Protein 3FXB (pdb70)

Solvent-accessible surface area: 25869 Å² total; per-residue (Å²): 110,75,9,96,0,0,3,23,11,44,70,112,7,0,0,0,20,0,0,77,44,0,67,104,53,0,65,83,95,39,148,37,77,0,86,22,48,26,73,69,65,76,34,46,10,64,64,4,8,114,37,0,70,114,36,91,3,22,0,0,0,8,0,0,0,37,0,1,80,78,3,61,12,0,3,0,2,17,3,6,53,23,11,32,85,80,32,96,34,0,13,105,1,3,78,116,2,125,0,2,46,84,53,0,78,77,41,0,31,109,65,32,0,27,5,11,19,1,0,0,4,1,46,6,2,1,1,0,53,69,70,5,60,57,17,88,54,0,92,144,10,110,0,6,0,13,46,3,49,0,5,30,47,3,0,131,31,2,34,8,71,20,41,65,43,54,41,48,100,0,71,33,14,0,116,97,82,102,3,33,0,0,15,8,4,8,9,21,5,65,48,32,98,1,11,99,22,2,68,57,5,2,24,1,10,7,14,4,25,6,0,0,0,0,0,13,64,120,44,20,80,67,28,58,77,136,31,47,108,22,0,56,84,1,1,96,32,0,5,64,84,0,13,89,83,0,50,123,10,47,91,50,28,45,70,104,3,84,141,58,35,100,126,14,103,39,53,98,4,81,105,150,49,40,62,35,0,90,134,7,11,72,100,3,44,57,89,0,72,135,95,14,33,131,63,0,34,57,6,10,161,47,0,94,53,16,24,85,97,43,109,76,9,96,0,0,3,22,11,45,71,114,8,0,1,0,21,0,0,76,45,0,66,105,53,0,64,83,95,38,148,36,77,0,86,22,48,27,73,68,65,77,34,46,10,65,64,4,8,111,37,0,72,117,37,92,2,21,0,0,0,8,0,0,0,36,2,1,82,79,3,60,12,0,2,0,2,16,3,6,53,22,11,31,84,79,32,96,34,0,13,107,1,3,79,118,2,126,0,1,47,87,54,0,77,76,41,0,31,115,66,31,0,28,5,12,18,1,0,0,3,1,47,6,1,0,1,0,54,68,71,6,60,56,17,87,55,0,92,146,10,111,0,5,0,13,46,2,48,0,4,31,48,3,0,133,31,2,35,8,71,20,41,66,43,53,40,47,98,0,70,33,14,0,115,97,83,103,4,33,0,0,16,10,3,9,9,20,5,64,49,34,97,1,11,97,21,2,68,56,6,1,25,1,11,5,13,4,24,7,0,0,0,0,0,12,64,119,44,21,78,66,28,57,76,135,31,48,108,19,0,54,84,0,1,97,32,0,6,64,85,0,14,90,82,0,50,123,10,46,93,51,27,46,72,104,3,84,139,59,36,100,124,15,102,39,54,99,4,80,103,151,47,40,62,34,0,90,132,7,11,70,101,2,45,56,89,0,72,134,92,16,33,131,62,0,34,58,5,12,161,49,0,95,52,17,23,87,96,42

Secondary structure (DSSP, 8-state):
---EEE-SS-TTSHHHHHHHHHHHHHHHSSS---EEE-TTSS-SHHHHHHHHHHTS-SEEE--HHHHTTTSGGGGGGGSTT-S-S-HHHHHHHHHH-HIIIIISHHHHHTTTEEEEEEEEEEEEEEEESS--SSGGGSTT-EEEE-S-HHHHHHHHHHTSEEEE--GGGHHHHHHTTS--EEEEEHHHHHHTTGGGS-SEEEE----EEEEEEEEEHHHHHHS-HHHHHHHHHHHHHHHHHHHHHHHHHHTTHHHHHHHH-TT-EEEE--HHHHHHHHHHHHHHHHHHHHHHHHHHHHHHHHHHHHHHT-/---EEE-SS-SSSHHHHHHHHHHHHHHHSSS---EEE-TTSS-SHHHHHHHHHHTS-SEEE--HHHHTTTSGGGGGGGSTT-S-S-HHHHHHHHHH-HIIIIISHHHHHTTTEEEEEEEEEEEEEEEESS--SSGGGSTT-EEEE-S-HHHHHHHHHHTSEEEE--GGGHHHHHHTTS--EEEEEHHHHHHTTGGGS--EEEE----EEEEEEEEEHHHHHHS-HHHHHHHHHHHHHHHHHHHHHHHHHHTTHHHHHHHH-TT-EEEE--HHHHHHHHHHHHHHHHHHHHHHHHHHHHHHHHHHHHHHT-

Foldseek 3Di:
DEAEEEEAADCVALVNLLVVLLQVLLVVPDVDGYDYHYDPPQHFLVRVVVCQLVPVHFKYKFFLLACCVVQVLSLLQQLWPLQDQPLVLNLLLQVPFCLNPPLCQVSVVVSQKGWQGKAFQHAKKKFFAWDPQALCSQAAFEAEGAPHDLNCVLNVLSRHRYDHDTPVCVLVCLQVVVGGMYMDALLVCVVVVSCVRTAEIERLRTHIGMMTMITRNVVLVPDDPVVNVSSNVSSVSSSVSSSVVSVVRSVPRVVVSCVVPVNHHYDYHDPVSSVSSVVSSVVSVVVSCVRNDPSSVVSSVSSSVSSVVD/DEAEEEEAADCPALVVLLVVLLQVLLVVPDPDGYDYHYDPPQHFLVRVVVCQLVPVHFKYKFFLLACCVVQVLSLLQQLWPLQDQPLVLNLLLQVPFCLNPPLCQVSVVVSQKGWQGKAWQHAKKKFFAWDCQALCSQAAFEAEGAPHDLNCVLNVLSRHRYDHDTPVCVLVCLQVVVGGMYMDALLVCVVVVSCVRTAEIERLRTHIGMMTMITRNVSLVPDDPVVNVSSNVSSVSSSVSSSVVSVVRNVPRVVVSCVVPVNHHYDYHDPVSSVSSVVSSVVSVVVSCVRNDPSSVVSSVSSSVSSVVD

Structure (mmCIF, N/CA/C/O backbone):
data_3FXB
#
_entry.id   3FXB
#
_cell.length_a   63.000
_cell.length_b   61.300
_cell.length_c   86.300
_cell.angle_alpha   90.00
_cell.angle_beta   102.60
_cell.angle_gamma   90.00
#
_symmetry.space_group_name_H-M   'P 1 21 1'
#
loop_
_entity.id
_entity.type
_entity.pdbx_description
1 polymer 'TRAP dicarboxylate transporter, DctP subunit'
2 non-polymer '(4S)-2-METHYL-1,4,5,6-TETRAHYDROPYRIMIDINE-4-CARBOXYLIC ACID'
#
loop_
_atom_site.group_PDB
_atom_site.id
_atom_site.type_symbol
_atom_site.label_atom_id
_atom_site.label_alt_id
_atom_site.label_comp_id
_atom_site.label_asym_id
_atom_site.label_entity_id
_atom_site.label_seq_id
_atom_site.pdbx_PDB_ins_code
_atom_site.Cartn_x
_atom_site.Cartn_y
_atom_site.Cartn_z
_atom_site.occupancy
_atom_site.B_iso_or_equiv
_atom_site.auth_seq_id
_atom_site.auth_comp_id
_atom_site.auth_asym_id
_atom_site.auth_atom_id
_atom_site.pdbx_PDB_model_num
ATOM 1 N N . ASP A 1 15 ? -21.581 3.231 12.953 1.00 51.40 1 ASP A N 1
ATOM 2 C CA . ASP A 1 15 ? -20.636 3.331 14.104 1.00 51.28 1 ASP A CA 1
ATOM 3 C C . ASP A 1 15 ? -19.166 3.382 13.653 1.00 51.03 1 ASP A C 1
ATOM 4 O O . ASP A 1 15 ? -18.857 3.246 12.464 1.00 50.91 1 ASP A O 1
ATOM 9 N N . THR A 1 16 ? -18.266 3.592 14.610 1.00 50.65 2 THR A N 1
ATOM 10 C CA . THR A 1 16 ? -16.837 3.669 14.312 1.00 50.21 2 THR A CA 1
ATOM 11 C C . THR A 1 16 ? -16.222 2.259 14.214 1.00 49.56 2 THR A C 1
ATOM 12 O O . THR A 1 16 ? -16.518 1.542 13.261 1.00 49.58 2 THR A O 1
ATOM 16 N N . TRP A 1 17 ? -15.397 1.864 15.185 1.00 48.73 3 TRP A N 1
ATOM 17 C CA . TRP A 1 17 ? -14.674 0.575 15.169 1.00 47.93 3 TRP A CA 1
ATOM 18 C C . TRP A 1 17 ? -13.737 0.445 13.964 1.00 47.34 3 TRP A C 1
ATOM 19 O O . TRP A 1 17 ? -14.100 -0.122 12.927 1.00 47.18 3 TRP A O 1
ATOM 30 N N . ARG A 1 18 ? -12.531 0.984 14.119 1.00 46.63 4 ARG A N 1
ATOM 31 C CA . ARG A 1 18 ? -11.529 0.982 13.061 1.00 45.92 4 ARG A CA 1
ATOM 32 C C . ARG A 1 18 ? -10.601 -0.226 13.191 1.00 45.51 4 ARG A C 1
ATOM 33 O O . ARG A 1 18 ? -10.295 -0.670 14.302 1.00 45.46 4 ARG A O 1
ATOM 41 N N . TYR A 1 19 ? -10.168 -0.752 12.046 1.00 44.98 5 TYR A N 1
ATOM 42 C CA . TYR A 1 19 ? -9.436 -2.017 11.974 1.00 44.54 5 TYR A CA 1
ATOM 43 C C . TYR A 1 19 ? -8.295 -1.913 10.957 1.00 44.20 5 TYR A C 1
ATOM 44 O O . TYR A 1 19 ? -8.528 -1.688 9.764 1.00 44.14 5 TYR A O 1
ATOM 53 N N . ALA A 1 20 ? -7.063 -2.084 11.431 1.00 43.70 6 ALA A N 1
ATOM 54 C CA . ALA A 1 20 ? -5.895 -1.976 10.563 1.00 43.25 6 ALA A CA 1
ATOM 55 C C . ALA A 1 20 ? -5.038 -3.241 10.563 1.00 43.02 6 ALA A C 1
ATOM 56 O O . ALA A 1 20 ? -4.836 -3.866 11.604 1.00 42.94 6 ALA A O 1
ATOM 58 N N . PHE A 1 21 ? -4.537 -3.603 9.384 1.00 42.79 7 PHE A N 1
ATOM 59 C CA . PHE A 1 21 ? -3.696 -4.789 9.217 1.00 42.70 7 PHE A CA 1
ATOM 60 C C . PHE A 1 21 ? -2.472 -4.531 8.321 1.00 42.60 7 PHE A C 1
ATOM 61 O O . PHE A 1 21 ? -2.343 -3.456 7.741 1.00 42.67 7 PHE A O 1
ATOM 69 N N . GLU A 1 22 ? -1.592 -5.529 8.218 1.00 42.50 8 GLU A N 1
ATOM 70 C CA . GLU A 1 22 ? -0.259 -5.379 7.613 1.00 42.41 8 GLU A CA 1
ATOM 71 C C . GLU A 1 22 ? -0.163 -5.709 6.119 1.00 42.25 8 GLU A C 1
ATOM 72 O O . GLU A 1 22 ? 0.908 -5.565 5.522 1.00 42.38 8 GLU A O 1
ATOM 78 N N . GLU A 1 23 ? -1.262 -6.159 5.519 1.00 42.00 9 GLU A N 1
ATOM 79 C CA . GLU A 1 23 ? -1.239 -6.634 4.136 1.00 41.74 9 GLU A CA 1
ATOM 80 C C . GLU A 1 23 ? -2.289 -5.935 3.276 1.00 41.70 9 GLU A C 1
ATOM 81 O O . GLU A 1 23 ? -2.987 -5.036 3.746 1.00 41.75 9 GLU A O 1
ATOM 87 N N . ALA A 1 24 ? -2.392 -6.346 2.015 1.00 41.63 10 ALA A N 1
ATOM 88 C CA . ALA A 1 24 ? -3.421 -5.836 1.109 1.00 41.75 10 ALA A CA 1
ATOM 89 C C . ALA A 1 24 ? -4.771 -6.482 1.397 1.00 41.86 10 ALA A C 1
ATOM 90 O O . ALA A 1 24 ? -4.847 -7.451 2.156 1.00 41.94 10 ALA A O 1
ATOM 92 N N . MET A 1 25 ? -5.828 -5.948 0.783 1.00 42.03 11 MET A N 1
ATOM 93 C CA . MET A 1 25 ? -7.185 -6.496 0.933 1.00 41.94 11 MET A CA 1
ATOM 94 C C . MET A 1 25 ? -7.299 -7.917 0.396 1.00 42.40 11 MET A C 1
ATOM 95 O O . MET A 1 25 ? -8.004 -8.744 0.973 1.00 42.44 11 MET A O 1
ATOM 100 N N . THR A 1 26 ? -6.571 -8.202 -0.647 1.00 42.98 12 THR A N 1
ATOM 101 C CA . THR A 1 26 ? -6.679 -9.454 -1.334 1.00 43.63 12 THR A CA 1
ATOM 102 C C . THR A 1 26 ? -5.780 -10.512 -0.718 1.00 44.09 12 THR A C 1
ATOM 103 O O . THR A 1 26 ? -5.891 -11.662 -1.049 1.00 44.30 12 THR A O 1
ATOM 107 N N . ASP A 1 27 ? -4.906 -10.109 0.194 1.00 44.43 13 ASP A N 1
ATOM 108 C CA . ASP A 1 27 ? -3.973 -10.971 0.868 1.00 44.82 13 ASP A CA 1
ATOM 109 C C . ASP A 1 27 ? -4.660 -11.679 1.981 1.00 45.18 13 ASP A C 1
ATOM 110 O O . ASP A 1 27 ? -5.811 -11.509 2.163 1.00 45.43 13 ASP A O 1
ATOM 115 N N . VAL A 1 28 ? -3.936 -12.461 2.755 1.00 45.39 14 VAL A N 1
ATOM 116 C CA . VAL A 1 28 ? -4.533 -13.306 3.761 1.00 45.92 14 VAL A CA 1
ATOM 117 C C . VAL A 1 28 ? -5.082 -12.562 4.946 1.00 45.57 14 VAL A C 1
ATOM 118 O O . VAL A 1 28 ? -6.115 -12.897 5.440 1.00 45.60 14 VAL A O 1
ATOM 122 N N . GLN A 1 29 ? -4.379 -11.558 5.420 1.00 45.25 15 GLN A N 1
ATOM 123 C CA . GLN A 1 29 ? -4.851 -10.779 6.528 1.00 44.75 15 GLN A CA 1
ATOM 124 C C . GLN A 1 29 ? -6.061 -9.950 6.135 1.00 44.52 15 GLN A C 1
ATOM 125 O O . GLN A 1 29 ? -6.835 -9.593 6.977 1.00 44.61 15 GLN A O 1
ATOM 131 N N . GLY A 1 30 ? -6.212 -9.655 4.852 1.00 44.15 16 GLY A N 1
ATOM 132 C CA . GLY A 1 30 ? -7.385 -9.016 4.267 1.00 43.86 16 GLY A CA 1
ATOM 133 C C . GLY A 1 30 ? -8.591 -9.937 4.201 1.00 43.71 16 GLY A C 1
ATOM 134 O O . GLY A 1 30 ? -9.719 -9.507 4.445 1.00 43.67 16 GLY A O 1
ATOM 135 N N . VAL A 1 31 ? -8.352 -11.204 3.868 1.00 43.55 17 VAL A N 1
ATOM 136 C CA . VAL A 1 31 ? -9.416 -12.210 3.822 1.00 43.51 17 VAL A CA 1
ATOM 137 C C . VAL A 1 31 ? -10.015 -12.377 5.220 1.00 43.73 17 VAL A C 1
ATOM 138 O O . VAL A 1 31 ? -11.234 -12.517 5.377 1.00 43.94 17 VAL A O 1
ATOM 142 N N . TYR A 1 32 ? -9.148 -12.340 6.229 1.00 43.76 18 TYR A N 1
ATOM 143 C CA . TYR A 1 32 ? -9.569 -12.403 7.617 1.00 43.73 18 TYR A CA 1
ATOM 144 C C . TYR A 1 32 ? -10.377 -11.162 7.986 1.00 43.81 18 TYR A C 1
ATOM 145 O O . TYR A 1 32 ? -11.472 -11.271 8.541 1.00 43.88 18 TYR A O 1
ATOM 154 N N . ALA A 1 33 ? -9.827 -9.991 7.676 1.00 43.84 19 ALA A N 1
ATOM 155 C CA . ALA A 1 33 ? -10.468 -8.717 7.991 1.00 43.87 19 ALA A CA 1
ATOM 156 C C . ALA A 1 33 ? -11.877 -8.651 7.411 1.00 44.07 19 ALA A C 1
ATOM 157 O O . ALA A 1 33 ? -12.827 -8.292 8.112 1.00 44.31 19 ALA A O 1
ATOM 159 N N . GLN A 1 34 ? -12.009 -9.025 6.140 1.00 44.05 20 GLN A N 1
ATOM 160 C CA . GLN A 1 34 ? -13.287 -8.950 5.433 1.00 44.03 20 GLN A CA 1
ATOM 161 C C . GLN A 1 34 ? -14.354 -9.916 5.951 1.00 43.85 20 GLN A C 1
ATOM 162 O O . GLN A 1 34 ? -15.547 -9.619 5.865 1.00 43.84 20 GLN A O 1
ATOM 168 N N . LYS A 1 35 ? -13.932 -11.063 6.478 1.00 43.71 21 LYS A N 1
ATOM 169 C CA . LYS A 1 35 ? -14.875 -12.001 7.088 1.00 43.69 21 LYS A CA 1
ATOM 170 C C . LYS A 1 35 ? -15.268 -11.497 8.479 1.00 43.76 21 LYS A C 1
ATOM 171 O O . LYS A 1 35 ? -16.426 -11.616 8.894 1.00 43.73 21 LYS A O 1
ATOM 177 N N . PHE A 1 36 ? -14.302 -10.913 9.180 1.00 43.85 22 PHE A N 1
ATOM 178 C CA . PHE A 1 36 ? -14.560 -10.283 10.468 1.00 43.94 22 PHE A CA 1
ATOM 179 C C . PHE A 1 36 ? -15.564 -9.147 10.288 1.00 44.21 22 PHE A C 1
ATOM 180 O O . PHE A 1 36 ? -16.496 -9.017 11.080 1.00 44.30 22 PHE A O 1
ATOM 188 N N . LYS A 1 37 ? -15.376 -8.349 9.235 1.00 44.54 23 LYS A N 1
ATOM 189 C CA . LYS A 1 37 ? -16.279 -7.239 8.916 1.00 45.01 23 LYS A CA 1
ATOM 190 C C . LYS A 1 37 ? -17.700 -7.716 8.586 1.00 45.41 23 LYS A C 1
ATOM 191 O O . LYS A 1 37 ? -18.680 -7.120 9.048 1.00 45.39 23 LYS A O 1
ATOM 197 N N . GLU A 1 38 ? -17.794 -8.780 7.785 1.00 45.79 24 GLU A N 1
ATOM 198 C CA . GLU A 1 38 ? -19.068 -9.388 7.413 1.00 46.42 24 GLU A CA 1
ATOM 199 C C . GLU A 1 38 ? -19.844 -9.837 8.636 1.00 46.17 24 GLU A C 1
ATOM 200 O O . GLU A 1 38 ? -21.030 -9.531 8.777 1.00 46.17 24 GLU A O 1
ATOM 206 N N . GLU A 1 39 ? -19.157 -10.557 9.520 1.00 46.09 25 GLU A N 1
ATOM 207 C CA . GLU A 1 39 ? -19.787 -11.189 10.670 1.00 45.92 25 GLU A CA 1
ATOM 208 C C . GLU A 1 39 ? -20.261 -10.169 11.715 1.00 45.68 25 GLU A C 1
ATOM 209 O O . GLU A 1 39 ? -21.353 -10.311 12.278 1.00 45.61 25 GLU A O 1
ATOM 215 N N . ILE A 1 40 ? -19.453 -9.137 11.954 1.00 45.46 26 ILE A N 1
ATOM 216 C CA . ILE A 1 40 ? -19.856 -8.020 12.816 1.00 45.31 26 ILE A CA 1
ATOM 217 C C . ILE A 1 40 ? -21.113 -7.328 12.273 1.00 45.37 26 ILE A C 1
ATOM 218 O O . ILE A 1 40 ? -22.097 -7.140 12.999 1.00 45.31 26 ILE A O 1
ATOM 223 N N . GLU A 1 41 ? -21.076 -6.976 10.990 1.00 45.29 27 GLU A N 1
ATOM 224 C CA . GLU A 1 41 ? -22.142 -6.198 10.369 1.00 45.33 27 GLU A CA 1
ATOM 225 C C . GLU A 1 41 ? -23.438 -6.974 10.110 1.00 45.22 27 GLU A C 1
ATOM 226 O O . GLU A 1 41 ? -24.504 -6.369 9.977 1.00 45.25 27 GLU A O 1
ATOM 232 N N . ALA A 1 42 ? -23.351 -8.302 10.048 1.00 45.16 28 ALA A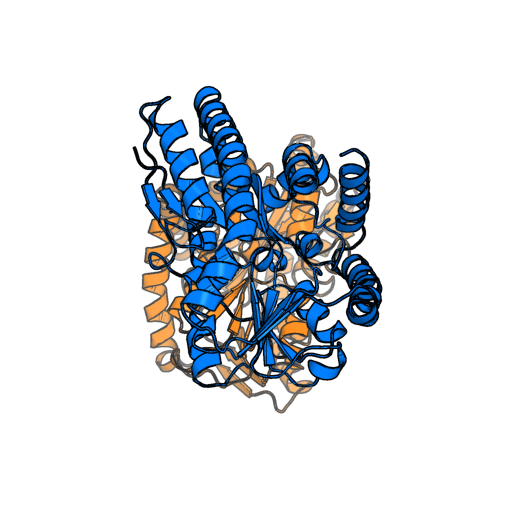 N 1
ATOM 233 C CA . ALA A 1 42 ? -24.534 -9.133 9.795 1.00 45.05 28 ALA A CA 1
ATOM 234 C C . ALA A 1 42 ? -25.331 -9.413 11.066 1.00 45.04 28 ALA A C 1
ATOM 235 O O . ALA A 1 42 ? -26.485 -9.841 10.995 1.00 45.03 28 ALA A O 1
ATOM 237 N N . ASN A 1 43 ? -24.716 -9.159 12.220 1.00 45.05 29 ASN A N 1
ATOM 238 C CA . ASN A 1 43 ? -25.310 -9.502 13.512 1.00 44.95 29 ASN A CA 1
ATOM 239 C C . ASN A 1 43 ? -25.430 -8.332 14.496 1.00 45.10 29 ASN A C 1
ATOM 240 O O . ASN A 1 43 ? -25.633 -8.545 15.697 1.00 45.13 29 ASN A O 1
ATOM 245 N N . SER A 1 44 ? -25.303 -7.105 13.989 1.00 45.18 30 SER A N 1
ATOM 246 C CA . SER A 1 44 ? -25.446 -5.903 14.817 1.00 45.30 30 SER A CA 1
ATOM 247 C C . SER A 1 44 ? -25.646 -4.631 13.990 1.00 45.49 30 SER A C 1
ATOM 248 O O . SER A 1 44 ? -25.719 -4.675 12.760 1.00 45.51 30 SER A O 1
ATOM 251 N N . ASP A 1 45 ? -25.742 -3.502 14.691 1.00 45.67 31 ASP A N 1
ATOM 252 C CA . ASP A 1 45 ? -25.799 -2.186 14.067 1.00 45.80 31 ASP A CA 1
ATOM 253 C C . ASP A 1 45 ? -24.406 -1.571 13.945 1.00 45.74 31 ASP A C 1
ATOM 254 O O . ASP A 1 45 ? -24.241 -0.514 13.333 1.00 45.79 31 ASP A O 1
ATOM 259 N N . HIS A 1 46 ? -23.409 -2.238 14.527 1.00 45.65 32 HIS A N 1
ATOM 260 C CA . HIS A 1 46 ? -22.017 -1.789 14.456 1.00 45.56 32 HIS A CA 1
ATOM 261 C C . HIS A 1 46 ? -21.462 -1.953 13.046 1.00 45.49 32 HIS A C 1
ATOM 262 O O . HIS A 1 46 ? -21.954 -2.765 12.264 1.00 45.51 32 HIS A O 1
ATOM 269 N N . GLU A 1 47 ? -20.436 -1.175 12.728 1.00 45.42 33 GLU A N 1
ATOM 270 C CA . GLU A 1 47 ? -19.856 -1.184 11.393 1.00 45.53 33 GLU A CA 1
ATOM 271 C C . GLU A 1 47 ? -18.338 -1.147 11.476 1.00 45.26 33 GLU A C 1
ATOM 272 O O . GLU A 1 47 ? -17.774 -0.344 12.214 1.00 45.19 33 GLU A O 1
ATOM 278 N N . ILE A 1 48 ? -17.677 -2.028 10.733 1.00 45.12 34 ILE A N 1
ATOM 279 C CA . ILE A 1 48 ? -16.214 -2.062 10.738 1.00 45.04 34 ILE A CA 1
ATOM 280 C C . ILE A 1 48 ? -15.624 -1.295 9.564 1.00 44.96 34 ILE A C 1
ATOM 281 O O . ILE A 1 48 ? -16.079 -1.428 8.427 1.00 44.95 34 ILE A O 1
ATOM 286 N N . GLN A 1 49 ? -14.618 -0.481 9.868 1.00 44.96 35 GLN A N 1
ATOM 287 C CA . GLN A 1 49 ? -13.897 0.288 8.863 1.00 44.95 35 GLN A CA 1
ATOM 288 C C . GLN A 1 49 ? -12.493 -0.296 8.687 1.00 44.50 35 GLN A C 1
ATOM 289 O O . GLN A 1 49 ? -11.717 -0.366 9.641 1.00 44.39 35 GLN A O 1
ATOM 295 N N . LEU A 1 50 ? -12.183 -0.721 7.465 1.00 44.12 36 LEU A N 1
ATOM 296 C CA . LEU A 1 50 ? -10.940 -1.438 7.167 1.00 43.78 36 LEU A CA 1
ATOM 297 C C . LEU A 1 50 ? -9.789 -0.533 6.726 1.00 43.58 36 LEU A C 1
ATOM 298 O O . LEU A 1 50 ? -10.007 0.457 6.039 1.00 43.58 36 LEU A O 1
ATOM 303 N N . PHE A 1 51 ? -8.565 -0.881 7.125 1.00 43.34 37 PHE A N 1
ATOM 304 C CA . PHE A 1 51 ? -7.382 -0.082 6.784 1.00 43.03 37 PHE A CA 1
ATOM 305 C C . PHE A 1 51 ? -6.177 -0.939 6.413 1.00 42.95 37 PHE A C 1
ATOM 306 O O . PHE A 1 51 ? -5.355 -1.258 7.269 1.00 43.01 37 PHE A O 1
ATOM 314 N N . PRO A 1 52 ? -6.062 -1.307 5.124 1.00 42.94 38 PRO A N 1
ATOM 315 C CA . PRO A 1 52 ? -4.971 -2.168 4.652 1.00 42.94 38 PRO A CA 1
ATOM 316 C C . PRO A 1 52 ? -3.601 -1.482 4.708 1.00 42.90 38 PRO A C 1
ATOM 317 O O . PRO A 1 52 ? -3.513 -0.282 4.992 1.00 43.06 38 PRO A O 1
ATOM 321 N N . TYR A 1 53 ? -2.544 -2.247 4.444 1.00 42.64 39 TYR A N 1
ATOM 322 C CA . TYR A 1 53 ? -1.208 -1.689 4.300 1.00 42.39 39 TYR A CA 1
ATOM 323 C C . TYR A 1 53 ? -1.227 -0.708 3.144 1.00 42.36 39 TYR A C 1
ATOM 324 O O . TYR A 1 53 ? -1.847 -0.972 2.114 1.00 42.34 39 TYR A O 1
ATOM 333 N N . GLY A 1 54 ? -0.553 0.424 3.323 1.00 42.38 40 GLY A N 1
ATOM 334 C CA . GLY A 1 54 ? -0.533 1.480 2.317 1.00 42.36 40 GLY A CA 1
ATOM 335 C C . GLY A 1 54 ? -1.225 2.729 2.812 1.00 42.38 40 GLY A C 1
ATOM 336 O O . GLY A 1 54 ? -0.982 3.816 2.304 1.00 42.49 40 GLY A O 1
ATOM 337 N N . THR A 1 55 ? -2.113 2.555 3.786 1.00 42.48 41 THR A N 1
ATOM 338 C CA . THR A 1 55 ? -2.727 3.658 4.528 1.00 42.39 41 THR A CA 1
ATOM 339 C C . THR A 1 55 ? -2.199 3.565 5.955 1.00 42.66 41 THR A C 1
ATOM 340 O O . THR A 1 55 ? -1.911 2.463 6.436 1.00 42.97 41 THR A O 1
ATOM 344 N N . LEU A 1 56 ? -2.050 4.702 6.631 1.00 42.60 42 LEU A N 1
ATOM 345 C CA . LEU A 1 56 ? -1.625 4.722 8.048 1.00 42.73 42 LEU A CA 1
ATOM 346 C C . LEU A 1 56 ? -0.166 4.324 8.346 1.00 42.85 42 LEU A C 1
ATOM 347 O O . LEU A 1 56 ? 0.365 4.682 9.400 1.00 42.95 42 LEU A O 1
ATOM 352 N N . GLY A 1 57 ? 0.470 3.574 7.447 1.00 42.97 43 GLY A N 1
ATOM 353 C CA . GLY A 1 57 ? 1.896 3.259 7.583 1.00 43.06 43 GLY A CA 1
ATOM 354 C C . GLY A 1 57 ? 2.232 1.851 8.043 1.00 43.19 43 GLY A C 1
ATOM 355 O O . GLY A 1 57 ? 1.395 0.945 7.973 1.00 43.21 43 GLY A O 1
ATOM 356 N N . GLU A 1 58 ? 3.464 1.681 8.527 1.00 43.23 44 GLU A N 1
ATOM 357 C CA . GLU A 1 58 ? 4.022 0.364 8.870 1.00 43.25 44 GLU A CA 1
ATOM 358 C C . GLU A 1 58 ? 3.371 -0.271 10.095 1.00 43.31 44 GLU A C 1
ATOM 359 O O . GLU A 1 58 ? 2.595 0.373 10.801 1.00 43.38 44 GLU A O 1
ATOM 365 N N . SER A 1 59 ? 3.708 -1.537 10.340 1.00 43.48 45 SER A N 1
ATOM 366 C CA . SER A 1 59 ? 3.150 -2.317 11.454 1.00 43.55 45 SER A CA 1
ATOM 367 C C . SER A 1 59 ? 3.386 -1.674 12.826 1.00 43.55 45 SER A C 1
ATOM 368 O O . SER A 1 59 ? 2.498 -1.675 13.683 1.00 43.53 45 SER A O 1
ATOM 371 N N . ALA A 1 60 ? 4.586 -1.129 13.018 1.00 43.55 46 ALA A N 1
ATOM 372 C CA . ALA A 1 60 ? 4.942 -0.410 14.238 1.00 43.45 46 ALA A CA 1
ATOM 373 C C . ALA A 1 60 ? 4.048 0.815 14.460 1.00 43.43 46 ALA A C 1
ATOM 374 O O . ALA A 1 60 ? 3.714 1.154 15.604 1.00 43.40 46 ALA A O 1
ATOM 376 N N . ASP A 1 61 ? 3.661 1.464 13.362 1.00 43.34 47 ASP A N 1
ATOM 377 C CA . ASP A 1 61 ? 2.840 2.669 13.420 1.00 43.37 47 ASP A CA 1
ATOM 378 C C . ASP A 1 61 ? 1.418 2.373 13.882 1.00 43.23 47 ASP A C 1
ATOM 379 O O . ASP A 1 61 ? 0.897 3.050 14.771 1.00 43.24 47 ASP A O 1
ATOM 384 N N . ILE A 1 62 ? 0.800 1.358 13.285 1.00 42.97 48 ILE A N 1
ATOM 385 C CA . ILE A 1 62 ? -0.592 1.030 13.593 1.00 42.90 48 ILE A CA 1
ATOM 386 C C . ILE A 1 62 ? -0.779 0.459 15.006 1.00 42.81 48 ILE A C 1
ATOM 387 O O . ILE A 1 62 ? -1.806 0.702 15.643 1.00 42.78 48 ILE A O 1
ATOM 392 N N . MET A 1 63 ? 0.220 -0.273 15.497 1.00 42.71 49 MET A N 1
ATOM 393 C CA . MET A 1 63 ? 0.221 -0.744 16.888 1.00 42.57 49 MET A CA 1
ATOM 394 C C . MET A 1 63 ? 0.234 0.421 17.888 1.00 42.82 49 MET A C 1
ATOM 395 O O . MET A 1 63 ? -0.498 0.398 18.880 1.00 42.93 49 MET A O 1
ATOM 400 N N . GLU A 1 64 ? 1.058 1.434 17.621 1.00 43.05 50 GLU A N 1
ATOM 401 C CA . GLU A 1 64 ? 1.051 2.663 18.420 1.00 43.34 50 GLU A CA 1
ATOM 402 C C . GLU A 1 64 ? -0.308 3.345 18.351 1.00 43.58 50 GLU A C 1
ATOM 403 O O . GLU A 1 64 ? -0.794 3.871 19.350 1.00 43.61 50 GLU A O 1
ATOM 409 N N . GLN A 1 65 ? -0.912 3.321 17.164 1.00 43.90 51 GLN A N 1
ATOM 410 C CA . GLN A 1 65 ? -2.212 3.946 16.927 1.00 44.24 51 GLN A CA 1
ATOM 411 C C . GLN A 1 65 ? -3.345 3.212 17.635 1.00 44.35 51 GLN A C 1
ATOM 412 O O . GLN A 1 65 ? -4.340 3.828 18.025 1.00 44.47 51 GLN A O 1
ATOM 418 N N . THR A 1 66 ? -3.183 1.901 17.798 1.00 44.48 52 THR A N 1
ATOM 419 C CA . THR A 1 66 ? -4.141 1.073 18.529 1.00 44.53 52 THR A CA 1
ATOM 420 C C . THR A 1 66 ? -4.000 1.275 20.035 1.00 44.53 52 THR A C 1
ATOM 421 O O . THR A 1 66 ? -4.997 1.278 20.758 1.00 44.63 52 THR A O 1
ATOM 425 N N . GLN A 1 67 ? -2.764 1.451 20.499 1.00 44.52 53 GLN A N 1
ATOM 426 C CA . GLN A 1 67 ? -2.497 1.694 21.917 1.00 44.62 53 GLN A CA 1
ATOM 427 C C . GLN A 1 67 ? -2.850 3.112 22.358 1.00 44.42 53 GLN A C 1
ATOM 428 O O . GLN A 1 67 ? -3.216 3.332 23.513 1.00 44.43 53 GLN A O 1
ATOM 434 N N . ASP A 1 68 ? -2.744 4.068 21.436 1.00 44.31 54 ASP A N 1
ATOM 435 C CA . ASP A 1 68 ? -3.157 5.448 21.699 1.00 44.17 54 ASP A CA 1
ATOM 436 C C . ASP A 1 68 ? -4.673 5.593 21.689 1.00 44.00 54 ASP A C 1
ATOM 437 O O . ASP A 1 68 ? -5.210 6.550 22.248 1.00 44.09 54 ASP A O 1
ATOM 442 N N . GLY A 1 69 ? -5.355 4.649 21.049 1.00 43.74 55 GLY A N 1
ATOM 443 C CA . GLY A 1 69 ? -6.812 4.611 21.059 1.00 43.56 55 GLY A CA 1
ATOM 444 C C . GLY A 1 69 ? -7.485 5.173 19.821 1.00 43.46 55 GLY A C 1
ATOM 445 O O . GLY A 1 69 ? -8.703 5.353 19.809 1.00 43.48 55 GLY A O 1
ATOM 446 N N . ILE A 1 70 ? -6.697 5.458 18.785 1.00 43.37 56 ILE A N 1
ATOM 447 C CA . ILE A 1 70 ? -7.238 5.892 17.496 1.00 43.33 56 ILE A CA 1
ATOM 448 C C . ILE A 1 70 ? -7.903 4.704 16.800 1.00 43.34 56 ILE A C 1
ATOM 449 O O . ILE A 1 70 ? -9.016 4.822 16.291 1.00 43.32 56 ILE A O 1
ATOM 454 N N . LEU A 1 71 ? -7.214 3.564 16.799 1.00 43.45 57 LEU A N 1
ATOM 455 C CA . LEU A 1 71 ? -7.721 2.318 16.216 1.00 43.46 57 LEU A CA 1
ATOM 456 C C . LEU A 1 71 ? -8.254 1.371 17.293 1.00 43.63 57 LEU A C 1
ATOM 457 O O . LEU A 1 71 ? -7.787 1.388 18.438 1.00 43.63 57 LEU A O 1
ATOM 462 N N . GLN A 1 72 ? -9.226 0.543 16.911 1.00 43.78 58 GLN A N 1
ATOM 463 C CA . GLN A 1 72 ? -9.907 -0.360 17.842 1.00 43.87 58 GLN A CA 1
ATOM 464 C C . GLN A 1 72 ? -9.450 -1.803 17.690 1.00 44.02 58 GLN A C 1
ATOM 465 O O . GLN A 1 72 ? -9.334 -2.529 18.676 1.00 43.99 58 GLN A O 1
ATOM 471 N N . PHE A 1 73 ? -9.206 -2.215 16.450 1.00 44.27 59 PHE A N 1
ATOM 472 C CA . PHE A 1 73 ? -8.726 -3.559 16.160 1.00 44.60 59 PHE A CA 1
ATOM 473 C C . PHE A 1 73 ? -7.469 -3.474 15.313 1.00 44.79 59 PHE A C 1
ATOM 474 O O . PHE A 1 73 ? -7.411 -2.697 14.356 1.00 44.79 59 PHE A O 1
ATOM 482 N N . VAL A 1 74 ? -6.463 -4.269 15.663 1.00 45.06 60 VAL A N 1
ATOM 483 C CA . VAL A 1 74 ? -5.228 -4.312 14.879 1.00 45.32 60 VAL A CA 1
ATOM 484 C C . VAL A 1 74 ? -4.691 -5.732 14.690 1.00 45.46 60 VAL A C 1
ATOM 485 O O . VAL A 1 74 ? -4.852 -6.597 15.553 1.00 45.39 60 VAL A O 1
ATOM 489 N N . ASP A 1 75 ? -4.075 -5.954 13.536 1.00 45.82 61 ASP A N 1
ATOM 490 C CA . ASP A 1 75 ? -3.376 -7.192 13.245 1.00 46.29 61 ASP A CA 1
ATOM 491 C C . ASP A 1 75 ? -1.880 -6.907 13.289 1.00 46.39 61 ASP A C 1
ATOM 492 O O . ASP A 1 75 ? -1.366 -6.148 12.472 1.00 46.45 61 ASP A O 1
ATOM 497 N N . GLN A 1 76 ? -1.186 -7.494 14.256 1.00 46.64 62 GLN A N 1
ATOM 498 C CA . GLN A 1 76 ? 0.268 -7.385 14.303 1.00 47.04 62 GLN A CA 1
ATOM 499 C C . GLN A 1 76 ? 0.923 -8.749 14.495 1.00 47.17 62 GLN A C 1
ATOM 500 O O . GLN A 1 76 ? 0.620 -9.468 15.455 1.00 47.32 62 GLN A O 1
ATOM 506 N N . SER A 1 77 ? 1.817 -9.094 13.573 1.00 47.15 63 SER A N 1
ATOM 507 C CA . SER A 1 77 ? 2.508 -10.378 13.603 1.00 47.28 63 SER A CA 1
ATOM 508 C C . SER A 1 77 ? 3.540 -10.425 14.732 1.00 47.39 63 SER A C 1
ATOM 509 O O . SER A 1 77 ? 4.216 -9.419 14.991 1.00 47.47 63 SER A O 1
ATOM 512 N N . PRO A 1 78 ? 3.667 -11.590 15.409 1.00 47.37 64 PRO A N 1
ATOM 513 C CA . PRO A 1 78 ? 4.666 -11.788 16.464 1.00 47.34 64 PRO A CA 1
ATOM 514 C C . PRO A 1 78 ? 6.068 -11.383 16.033 1.00 47.44 64 PRO A C 1
ATOM 515 O O . PRO A 1 78 ? 6.910 -11.115 16.888 1.00 47.58 64 PRO A O 1
ATOM 519 N N . GLY A 1 79 ? 6.306 -11.338 14.720 1.00 47.54 65 GLY A N 1
ATOM 520 C CA . GLY A 1 79 ? 7.585 -10.900 14.154 1.00 47.67 65 GLY A CA 1
ATOM 521 C C . GLY A 1 79 ? 7.976 -9.479 14.519 1.00 47.84 65 GLY A C 1
ATOM 522 O O . GLY A 1 79 ? 9.157 -9.124 14.482 1.00 47.71 65 GLY A O 1
ATOM 523 N N . PHE A 1 80 ? 6.977 -8.670 14.872 1.00 48.04 66 PHE A N 1
ATOM 524 C CA . PHE A 1 80 ? 7.200 -7.292 15.305 1.00 48.26 66 PHE A CA 1
ATOM 525 C C . PHE A 1 80 ? 6.977 -7.100 16.805 1.00 48.37 66 PHE A C 1
ATOM 526 O O . PHE A 1 80 ? 7.547 -6.187 17.411 1.00 48.47 66 PHE A O 1
ATOM 534 N N . THR A 1 81 ? 6.167 -7.974 17.400 1.00 48.47 67 THR A N 1
ATOM 535 C CA . THR A 1 81 ? 5.818 -7.863 18.820 1.00 48.61 67 THR A CA 1
ATOM 536 C C . THR A 1 81 ? 6.877 -8.472 19.752 1.00 48.66 67 THR A C 1
ATOM 537 O O . THR A 1 81 ? 6.818 -8.292 20.972 1.00 48.68 67 THR A O 1
ATOM 541 N N . GLY A 1 82 ? 7.847 -9.177 19.169 1.00 48.65 68 GLY A N 1
ATOM 542 C CA . GLY A 1 82 ? 8.915 -9.831 19.929 1.00 48.66 68 GLY A CA 1
ATOM 543 C C . GLY A 1 82 ? 9.730 -8.889 20.796 1.00 48.73 68 GLY A C 1
ATOM 544 O O . GLY A 1 82 ? 10.296 -9.302 21.812 1.00 48.69 68 GLY A O 1
ATOM 545 N N . SER A 1 83 ? 9.789 -7.621 20.391 1.00 48.87 69 SER A N 1
ATOM 546 C CA . SER A 1 83 ? 10.491 -6.586 21.149 1.00 48.92 69 SER A CA 1
ATOM 547 C C . SER A 1 83 ? 9.683 -6.180 22.379 1.00 48.87 69 SER A C 1
ATOM 548 O O . SER A 1 83 ? 10.237 -5.965 23.459 1.00 48.78 69 SER A O 1
ATOM 551 N N . LEU A 1 84 ? 8.368 -6.087 22.200 1.00 48.81 70 LEU A N 1
ATOM 552 C CA . LEU A 1 84 ? 7.457 -5.684 23.259 1.00 48.72 70 LEU A CA 1
ATOM 553 C C . LEU A 1 84 ? 7.239 -6.838 24.234 1.00 48.58 70 LEU A C 1
ATOM 554 O O . LEU A 1 84 ? 7.662 -6.766 25.386 1.00 48.69 70 LEU A O 1
ATOM 559 N N . ILE A 1 85 ? 6.579 -7.896 23.766 1.00 48.34 71 ILE A N 1
ATOM 560 C CA . ILE A 1 85 ? 6.400 -9.117 24.548 1.00 48.07 71 ILE A CA 1
ATOM 561 C C . ILE A 1 85 ? 7.514 -10.088 24.164 1.00 47.79 71 ILE A C 1
ATOM 562 O O . ILE A 1 85 ? 7.483 -10.653 23.069 1.00 47.87 71 ILE A O 1
ATOM 567 N N . PRO A 1 86 ? 8.506 -10.277 25.055 1.00 47.48 72 PRO A N 1
ATOM 568 C CA . PRO A 1 86 ? 9.690 -11.077 24.740 1.00 47.33 72 PRO A CA 1
ATOM 569 C C . PRO A 1 86 ? 9.366 -12.529 24.407 1.00 47.26 72 PRO A C 1
ATOM 570 O O . PRO A 1 86 ? 10.001 -13.108 23.529 1.00 47.25 72 PRO A O 1
ATOM 574 N N . GLU A 1 87 ? 8.377 -13.104 25.086 1.00 47.19 73 GLU A N 1
ATOM 575 C CA . GLU A 1 87 ? 8.016 -14.505 24.861 1.00 47.19 73 GLU A CA 1
ATOM 576 C C . GLU A 1 87 ? 7.075 -14.727 23.663 1.00 47.17 73 GLU A C 1
ATOM 577 O O . GLU A 1 87 ? 6.383 -15.740 23.586 1.00 47.29 73 GLU A O 1
ATOM 583 N N . ALA A 1 88 ? 7.049 -13.772 22.736 1.00 47.07 74 ALA A N 1
ATOM 584 C CA . ALA A 1 88 ? 6.382 -13.961 21.450 1.00 46.82 74 ALA A CA 1
ATOM 585 C C . ALA A 1 88 ? 7.421 -14.408 20.422 1.00 46.76 74 ALA A C 1
ATOM 586 O O . ALA A 1 88 ? 7.099 -14.642 19.252 1.00 46.77 74 ALA A O 1
ATOM 588 N N . GLN A 1 89 ? 8.665 -14.534 20.884 1.00 46.56 75 GLN A N 1
ATOM 589 C CA . GLN A 1 89 ? 9.780 -15.005 20.072 1.00 46.47 75 GLN A CA 1
ATOM 590 C C . GLN A 1 89 ? 9.726 -16.515 19.811 1.00 46.24 75 GLN A C 1
ATOM 591 O O . GLN A 1 89 ? 10.485 -17.025 18.984 1.00 46.24 75 GLN A O 1
ATOM 597 N N . VAL A 1 90 ? 8.820 -17.214 20.505 1.00 45.97 76 VAL A N 1
ATOM 598 C CA . VAL A 1 90 ? 8.655 -18.675 20.391 1.00 45.61 76 VAL A CA 1
ATOM 599 C C . VAL A 1 90 ? 8.370 -19.116 18.963 1.00 45.42 76 VAL A C 1
ATOM 600 O O . VAL A 1 90 ? 8.791 -20.199 18.547 1.00 45.36 76 VAL A O 1
ATOM 604 N N . PHE A 1 91 ? 7.660 -18.271 18.218 1.00 45.20 77 PHE A N 1
ATOM 605 C CA . PHE A 1 91 ? 7.241 -18.602 16.856 1.00 45.05 77 PHE A CA 1
ATOM 606 C C . PHE A 1 91 ? 8.376 -18.582 15.832 1.00 45.08 77 PHE A C 1
ATOM 607 O O . PHE A 1 91 ? 8.151 -18.811 14.643 1.00 45.18 77 PHE A O 1
ATOM 615 N N . PHE A 1 92 ? 9.593 -18.323 16.304 1.00 45.16 78 PHE A N 1
ATOM 616 C CA . PHE A 1 92 ? 10.771 -18.283 15.441 1.00 45.16 78 PHE A CA 1
ATOM 617 C C . PHE A 1 92 ? 11.859 -19.251 15.887 1.00 45.11 78 PHE A C 1
ATOM 618 O O . PHE A 1 92 ? 13.026 -19.090 15.536 1.00 45.19 78 PHE A O 1
ATOM 626 N N . VAL A 1 93 ? 11.461 -20.255 16.666 1.00 45.11 79 VAL A N 1
ATOM 627 C CA . VAL A 1 93 ? 12.303 -21.419 16.915 1.00 45.08 79 VAL A CA 1
ATOM 628 C C . VAL A 1 93 ? 12.092 -22.350 15.722 1.00 45.05 79 VAL A C 1
ATOM 629 O O . VAL A 1 93 ? 11.005 -22.917 15.563 1.00 45.06 79 VAL A O 1
ATOM 633 N N . PRO A 1 94 ? 13.122 -22.493 14.868 1.00 44.98 80 PRO A N 1
ATOM 634 C CA . PRO A 1 94 ? 12.986 -23.240 13.626 1.00 44.99 80 PRO A CA 1
ATOM 635 C C . PRO A 1 94 ? 12.485 -24.661 13.852 1.00 45.09 80 PRO A C 1
ATOM 636 O O . PRO A 1 94 ? 12.885 -25.312 14.819 1.00 45.09 80 PRO A O 1
ATOM 640 N N . TYR A 1 95 ? 11.590 -25.107 12.970 1.00 45.24 81 TYR A N 1
ATOM 641 C CA . TYR A 1 95 ? 11.066 -26.480 12.943 1.00 45.36 81 TYR A CA 1
ATOM 642 C C . TYR A 1 95 ? 10.215 -26.867 14.163 1.00 45.61 81 TYR A C 1
ATOM 643 O O . TYR A 1 95 ? 9.866 -28.038 14.336 1.00 45.62 81 TYR A O 1
ATOM 652 N N . LEU A 1 96 ? 9.875 -25.880 14.994 1.00 45.91 82 LEU A N 1
ATOM 653 C CA . LEU A 1 96 ? 8.970 -26.095 16.119 1.00 46.21 82 LEU A CA 1
ATOM 654 C C . LEU A 1 96 ? 7.554 -26.339 15.609 1.00 46.46 82 LEU A C 1
ATOM 655 O O . LEU A 1 96 ? 6.899 -27.304 16.007 1.00 46.56 82 LEU A O 1
ATOM 660 N N . LEU A 1 97 ? 7.097 -25.453 14.729 1.00 46.70 83 LEU A N 1
ATOM 661 C CA . LEU A 1 97 ? 5.781 -25.570 14.114 1.00 46.97 83 LEU A CA 1
ATOM 662 C C . LEU A 1 97 ? 5.795 -26.585 12.977 1.00 47.05 83 LEU A C 1
ATOM 663 O O . LEU A 1 97 ? 6.677 -26.541 12.124 1.00 47.14 83 LEU A O 1
ATOM 668 N N . PRO A 1 98 ? 4.809 -27.499 12.959 1.00 47.22 84 PRO A N 1
ATOM 669 C CA . PRO A 1 98 ? 4.683 -28.522 11.924 1.00 47.46 84 PRO A CA 1
ATOM 670 C C . PRO A 1 98 ? 4.386 -27.908 10.562 1.00 47.78 84 PRO A C 1
ATOM 671 O O . PRO A 1 98 ? 3.964 -26.747 10.477 1.00 47.88 84 PRO A O 1
ATOM 675 N N . THR A 1 99 ? 4.598 -28.689 9.507 1.00 48.02 85 THR A N 1
ATOM 676 C CA . THR A 1 99 ? 4.363 -28.206 8.151 1.00 48.16 85 THR A CA 1
ATOM 677 C C . THR A 1 99 ? 2.985 -28.656 7.623 1.00 48.20 85 THR A C 1
ATOM 678 O O . THR A 1 99 ? 2.408 -28.019 6.737 1.00 48.19 85 THR A O 1
ATOM 682 N N . ASP A 1 100 ? 2.472 -29.748 8.194 1.00 48.22 86 ASP A N 1
ATOM 683 C CA . ASP A 1 100 ? 1.139 -30.277 7.901 1.00 48.27 86 ASP A CA 1
ATOM 684 C C . ASP A 1 100 ? 0.087 -29.215 8.212 1.00 48.33 86 ASP A C 1
ATOM 685 O O . ASP A 1 100 ? -0.205 -28.936 9.376 1.00 48.50 86 ASP A O 1
ATOM 690 N N . GLN A 1 101 ? -0.482 -28.634 7.160 1.00 48.33 87 GLN A N 1
ATOM 691 C CA . GLN A 1 101 ? -1.366 -27.473 7.291 1.00 48.29 87 GLN A CA 1
ATOM 692 C C . GLN A 1 101 ? -2.715 -27.776 7.970 1.00 47.95 87 GLN A C 1
ATOM 693 O O . GLN A 1 101 ? -3.320 -26.885 8.575 1.00 47.90 87 GLN A O 1
ATOM 699 N N . ASP A 1 102 ? -3.173 -29.025 7.870 1.00 47.53 88 ASP A N 1
ATOM 700 C CA . ASP A 1 102 ? -4.375 -29.481 8.577 1.00 47.16 88 ASP A CA 1
ATOM 701 C C . ASP A 1 102 ? -4.136 -29.560 10.088 1.00 46.93 88 ASP A C 1
ATOM 702 O O . ASP A 1 102 ? -4.976 -29.130 10.882 1.00 47.01 88 ASP A O 1
ATOM 707 N N . HIS A 1 103 ? -2.988 -30.122 10.468 1.00 46.55 89 HIS A N 1
ATOM 708 C CA . HIS A 1 103 ? -2.580 -30.277 11.867 1.00 46.05 89 HIS A CA 1
ATOM 709 C C . HIS A 1 103 ? -2.243 -28.927 12.497 1.00 45.66 89 HIS A C 1
ATOM 710 O O . HIS A 1 103 ? -2.475 -28.706 13.683 1.00 45.54 89 HIS A O 1
ATOM 717 N N . LEU A 1 104 ? -1.714 -28.023 11.683 1.00 45.28 90 LEU A N 1
ATOM 718 C CA . LEU A 1 104 ? -1.364 -26.686 12.135 1.00 44.94 90 LEU A CA 1
ATOM 719 C C . LEU A 1 104 ? -2.592 -25.835 12.455 1.00 44.89 90 LEU A C 1
ATOM 720 O O . LEU A 1 104 ? -2.562 -25.031 13.388 1.00 44.97 90 LEU A O 1
ATOM 725 N N . ALA A 1 105 ? -3.660 -26.013 11.679 1.00 44.73 91 ALA A N 1
ATOM 726 C CA . ALA A 1 105 ? -4.897 -25.254 11.865 1.00 44.62 91 ALA A CA 1
ATOM 727 C C . ALA A 1 105 ? -5.608 -25.629 13.162 1.00 44.65 91 ALA A C 1
ATOM 728 O O . ALA A 1 105 ? -6.201 -24.768 13.821 1.00 44.55 91 ALA A O 1
ATOM 730 N N . ARG A 1 106 ? -5.541 -26.913 13.518 1.00 44.60 92 ARG A N 1
ATOM 731 C CA . ARG A 1 106 ? -6.141 -27.426 14.749 1.00 44.49 92 ARG A CA 1
ATOM 732 C C . ARG A 1 106 ? -5.384 -26.935 15.979 1.00 44.48 92 ARG A C 1
ATOM 733 O O . ARG A 1 106 ? -5.973 -26.770 17.051 1.00 44.69 92 ARG A O 1
ATOM 741 N N . PHE A 1 107 ? -4.083 -26.698 15.814 1.00 44.33 93 PHE A N 1
ATOM 742 C CA . PHE A 1 107 ? -3.229 -26.191 16.886 1.00 44.19 93 PHE A CA 1
ATOM 743 C C . PHE A 1 107 ? -3.685 -24.817 17.368 1.00 44.24 93 PHE A C 1
ATOM 744 O O . PHE A 1 107 ? -4.167 -24.695 18.492 1.00 44.29 93 PHE A O 1
ATOM 752 N N . PHE A 1 108 ? -3.558 -23.802 16.506 1.00 44.22 94 PHE A N 1
ATOM 753 C CA . PHE A 1 108 ? -3.880 -22.410 16.852 1.00 44.10 94 PHE A CA 1
ATOM 754 C C . PHE A 1 108 ? -5.300 -22.223 17.384 1.00 44.11 94 PHE A C 1
ATOM 755 O O . PHE A 1 108 ? -5.571 -21.274 18.120 1.00 44.17 94 PHE A O 1
ATOM 763 N N . LYS A 1 109 ? -6.196 -23.129 17.003 1.00 44.14 95 LYS A N 1
ATOM 764 C CA . LYS A 1 109 ? -7.594 -23.063 17.411 1.00 44.16 95 LYS A CA 1
ATOM 765 C C . LYS A 1 109 ? -7.763 -23.608 18.818 1.00 44.18 95 LYS A C 1
ATOM 766 O O . LYS A 1 109 ? -8.450 -23.007 19.640 1.00 44.23 95 LYS A O 1
ATOM 772 N N . GLU A 1 110 ? -7.124 -24.739 19.094 1.00 44.29 96 GLU A N 1
ATOM 773 C CA . GLU A 1 110 ? -7.303 -25.428 20.367 1.00 44.38 96 GLU A CA 1
ATOM 774 C C . GLU A 1 110 ? -6.097 -25.351 21.310 1.00 44.47 96 GLU A C 1
ATOM 775 O O . GLU A 1 110 ? -5.996 -26.137 22.251 1.00 44.55 96 GLU A O 1
ATOM 781 N N . SER A 1 111 ? -5.198 -24.399 21.085 1.00 44.67 97 SER A N 1
ATOM 782 C CA . SER A 1 111 ? -4.000 -24.308 21.924 1.00 44.98 97 SER A CA 1
ATOM 783 C C . SER A 1 111 ? -4.251 -23.597 23.249 1.00 45.28 97 SER A C 1
ATOM 784 O O . SER A 1 111 ? -4.704 -22.447 23.284 1.00 45.15 97 SER A O 1
ATOM 787 N N . LYS A 1 112 ? -3.939 -24.305 24.332 1.00 45.64 98 LYS A N 1
ATOM 788 C CA . LYS A 1 112 ? -3.986 -23.761 25.681 1.00 46.06 98 LYS A CA 1
ATOM 789 C C . LYS A 1 112 ? -2.929 -22.664 25.867 1.00 46.29 98 LYS A C 1
ATOM 790 O O . LYS A 1 112 ? -3.116 -21.746 26.662 1.00 46.29 98 LYS A O 1
ATOM 796 N N . ALA A 1 113 ? -1.828 -22.765 25.122 1.00 46.64 99 ALA A N 1
ATOM 797 C CA . ALA A 1 113 ? -0.754 -21.771 25.166 1.00 46.99 99 ALA A CA 1
ATOM 798 C C . ALA A 1 113 ? -1.152 -20.449 24.505 1.00 47.30 99 ALA A C 1
ATOM 799 O O . ALA A 1 113 ? -0.977 -19.378 25.093 1.00 47.29 99 ALA A O 1
ATOM 801 N N . ILE A 1 114 ? -1.688 -20.541 23.287 1.00 47.67 100 ILE A N 1
ATOM 802 C CA . ILE A 1 114 ? -2.099 -19.373 22.505 1.00 48.05 100 ILE A CA 1
ATOM 803 C C . ILE A 1 114 ? -3.310 -18.671 23.113 1.00 48.25 100 ILE A C 1
ATOM 804 O O . ILE A 1 114 ? -3.325 -17.446 23.240 1.00 48.56 100 ILE A O 1
ATOM 809 N N . ASN A 1 115 ? -4.319 -19.451 23.483 1.00 48.36 101 ASN A N 1
ATOM 810 C CA . ASN A 1 115 ? -5.619 -18.898 23.852 1.00 48.42 101 ASN A CA 1
ATOM 811 C C . ASN A 1 115 ? -5.836 -18.739 25.352 1.00 48.34 101 ASN A C 1
ATOM 812 O O . ASN A 1 115 ? -6.909 -18.320 25.782 1.00 48.46 101 ASN A O 1
ATOM 817 N N . ASP A 1 116 ? -4.823 -19.075 26.144 1.00 48.24 102 ASP A N 1
ATOM 818 C CA . ASP A 1 116 ? -4.912 -18.919 27.593 1.00 48.16 102 ASP A CA 1
ATOM 819 C C . ASP A 1 116 ? -3.682 -18.235 28.174 1.00 47.89 102 ASP A C 1
ATOM 820 O O . ASP A 1 116 ? -3.817 -17.277 28.934 1.00 48.07 102 ASP A O 1
ATOM 825 N N . MET A 1 117 ? -2.492 -18.718 27.816 1.00 47.45 103 MET A N 1
ATOM 826 C CA . MET A 1 117 ? -1.248 -18.236 28.429 1.00 46.77 103 MET A CA 1
ATOM 827 C C . MET A 1 117 ? -0.747 -16.931 27.825 1.00 46.98 103 MET A C 1
ATOM 828 O O . MET A 1 117 ? -0.067 -16.153 28.497 1.00 46.87 103 MET A O 1
ATOM 833 N N . PHE A 1 118 ? -1.080 -16.700 26.558 1.00 46.98 104 PHE A N 1
ATOM 834 C CA . PHE A 1 118 ? -0.677 -15.478 25.874 1.00 47.03 104 PHE A CA 1
ATOM 835 C C . PHE A 1 118 ? -1.572 -14.280 26.194 1.00 47.10 104 PHE A C 1
ATOM 836 O O . PHE A 1 118 ? -1.102 -13.142 26.200 1.00 47.14 104 PHE A O 1
ATOM 844 N N . LYS A 1 119 ? -2.849 -14.542 26.475 1.00 47.11 105 LYS A N 1
ATOM 845 C CA . LYS A 1 119 ? -3.836 -13.474 26.689 1.00 47.20 105 LYS A CA 1
ATOM 846 C C . LYS A 1 119 ? -3.503 -12.477 27.811 1.00 46.62 105 LYS A C 1
ATOM 847 O O . LYS A 1 119 ? -3.616 -11.270 27.595 1.00 46.57 105 LYS A O 1
ATOM 853 N N . PRO A 1 120 ? -3.085 -12.967 28.999 1.00 46.30 106 PRO A N 1
ATOM 854 C CA . PRO A 1 120 ? -2.708 -12.018 30.054 1.00 46.00 106 PRO A CA 1
ATOM 855 C C . PRO A 1 120 ? -1.417 -11.246 29.757 1.00 45.74 106 PRO A C 1
ATOM 856 O O . PRO A 1 120 ? -1.221 -10.153 30.295 1.00 45.61 106 PRO A O 1
ATOM 860 N N . LEU A 1 121 ? -0.559 -11.810 28.906 1.00 45.51 107 LEU A N 1
ATOM 861 C CA . LEU A 1 121 ? 0.703 -11.168 28.518 1.00 45.25 107 LEU A CA 1
ATOM 862 C C . LEU A 1 121 ? 0.500 -9.999 27.556 1.00 45.06 107 LEU A C 1
ATOM 863 O O . LEU A 1 121 ? 1.189 -8.981 27.657 1.00 45.01 107 LEU A O 1
ATOM 868 N N . TYR A 1 122 ? -0.438 -10.164 26.623 1.00 44.85 108 TYR A N 1
ATOM 869 C CA . TYR A 1 122 ? -0.857 -9.091 25.722 1.00 44.65 108 TYR A CA 1
ATOM 870 C C . TYR A 1 122 ? -1.615 -8.022 26.498 1.00 44.50 108 TYR A C 1
ATOM 871 O O . TYR A 1 122 ? -1.466 -6.830 26.231 1.00 44.53 108 TYR A O 1
ATOM 880 N N . ALA A 1 123 ? -2.415 -8.461 27.469 1.00 44.39 109 ALA A N 1
ATOM 881 C CA . ALA A 1 123 ? -3.156 -7.564 28.360 1.00 44.29 109 ALA A CA 1
ATOM 882 C C . ALA A 1 123 ? -2.241 -6.608 29.132 1.00 44.21 109 ALA A C 1
ATOM 883 O O . ALA A 1 123 ? -2.615 -5.463 29.394 1.00 44.18 109 ALA A O 1
ATOM 885 N N . ASP A 1 124 ? -1.047 -7.083 29.483 1.00 44.10 110 ASP A N 1
ATOM 886 C CA . ASP A 1 124 ? -0.045 -6.262 30.164 1.00 44.06 110 ASP A CA 1
ATOM 887 C C . ASP A 1 124 ? 0.390 -5.055 29.330 1.00 43.84 110 ASP A C 1
ATOM 888 O O . ASP A 1 124 ? 0.961 -4.102 29.862 1.00 43.81 110 ASP A O 1
ATOM 893 N N . GLN A 1 125 ? 0.117 -5.105 28.027 1.00 43.57 111 GLN A N 1
ATOM 894 C CA . GLN A 1 125 ? 0.399 -3.986 27.127 1.00 43.35 111 GLN A CA 1
ATOM 895 C C . GLN A 1 125 ? -0.869 -3.298 26.613 1.00 43.06 111 GLN A C 1
ATOM 896 O O . GLN A 1 125 ? -0.825 -2.532 25.645 1.00 43.00 111 GLN A O 1
ATOM 902 N N . GLY A 1 126 ? -1.990 -3.579 27.276 1.00 42.74 112 GLY A N 1
ATOM 903 C CA . GLY A 1 126 ? -3.265 -2.929 26.980 1.00 42.33 112 GLY A CA 1
ATOM 904 C C . GLY A 1 126 ? -3.925 -3.414 25.707 1.00 42.01 112 GLY A C 1
ATOM 905 O O . GLY A 1 126 ? -4.506 -2.626 24.965 1.00 41.91 112 GLY A O 1
ATOM 906 N N . LEU A 1 127 ? -3.847 -4.718 25.464 1.00 41.82 113 LEU A N 1
ATOM 907 C CA . LEU A 1 127 ? -4.419 -5.316 24.266 1.00 41.61 113 LEU A CA 1
ATOM 908 C C . LEU A 1 127 ? -5.186 -6.600 24.581 1.00 41.55 113 LEU A C 1
ATOM 909 O O . LEU A 1 127 ? -4.716 -7.449 25.346 1.00 41.55 113 LEU A O 1
ATOM 914 N N . GLU A 1 128 ? -6.372 -6.731 23.989 1.00 41.40 114 GLU A N 1
ATOM 915 C CA . GLU A 1 128 ? -7.200 -7.924 24.156 1.00 41.30 114 GLU A CA 1
ATOM 916 C C . GLU A 1 128 ? -7.012 -8.857 22.963 1.00 41.18 114 GLU A C 1
ATOM 917 O O . GLU A 1 128 ? -7.552 -8.617 21.876 1.00 41.29 114 GLU A O 1
ATOM 923 N N . LEU A 1 129 ? -6.238 -9.916 23.179 1.00 40.94 115 LEU A N 1
ATOM 924 C CA . LEU A 1 129 ? -5.911 -10.871 22.124 1.00 40.80 115 LEU A CA 1
ATOM 925 C C . LEU A 1 129 ? -7.121 -11.715 21.726 1.00 40.63 115 LEU A C 1
ATOM 926 O O . LEU A 1 129 ? -7.752 -12.344 22.580 1.00 40.80 115 LEU A O 1
ATOM 931 N N . LEU A 1 130 ? -7.435 -11.720 20.432 1.00 40.28 116 LEU A N 1
ATOM 932 C CA . LEU A 1 130 ? -8.552 -12.503 19.908 1.00 39.97 116 LEU A CA 1
ATOM 933 C C . LEU A 1 130 ? -8.111 -13.870 19.360 1.00 39.71 116 LEU A C 1
ATOM 934 O O . LEU A 1 130 ? -8.575 -14.910 19.824 1.00 39.69 116 LEU A O 1
ATOM 939 N N . ASN A 1 131 ? -7.217 -13.847 18.375 1.00 39.33 117 ASN A N 1
ATOM 940 C CA . ASN A 1 131 ? -6.807 -15.030 17.634 1.00 39.02 117 ASN A CA 1
ATOM 941 C C . ASN A 1 131 ? -5.350 -14.943 17.242 1.00 38.57 117 ASN A C 1
ATOM 942 O O . ASN A 1 131 ? -4.792 -13.846 17.105 1.00 38.88 117 ASN A O 1
ATOM 947 N N . MET A 1 132 ? -4.738 -16.103 17.038 1.00 37.64 118 MET A N 1
ATOM 948 C CA . MET A 1 132 ? -3.544 -16.185 16.213 1.00 36.40 118 MET A CA 1
ATOM 949 C C . MET A 1 132 ? -3.846 -17.182 15.103 1.00 36.78 118 MET A C 1
ATOM 950 O O . MET A 1 132 ? -4.538 -18.177 15.328 1.00 36.89 118 MET A O 1
ATOM 955 N N . PHE A 1 133 ? -3.358 -16.913 13.898 1.00 36.72 119 PHE A N 1
ATOM 956 C CA . PHE A 1 133 ? -3.571 -17.842 12.798 1.00 36.77 119 PHE A CA 1
ATOM 957 C C . PHE A 1 133 ? -2.356 -17.971 11.889 1.00 36.84 119 PHE A C 1
ATOM 958 O O . PHE A 1 133 ? -1.540 -17.055 11.827 1.00 36.88 119 PHE A O 1
ATOM 966 N N . PRO A 1 134 ? -2.219 -19.123 11.204 1.00 36.99 120 PRO A N 1
ATOM 967 C CA . PRO A 1 134 ? -1.111 -19.318 10.275 1.00 37.15 120 PRO A CA 1
ATOM 968 C C . PRO A 1 134 ? -1.389 -18.714 8.903 1.00 37.44 120 PRO A C 1
ATOM 969 O O . PRO A 1 134 ? -2.540 -18.450 8.555 1.00 37.47 120 PRO A O 1
ATOM 973 N N . GLU A 1 135 ? -0.329 -18.509 8.132 1.00 37.80 121 GLU A N 1
ATOM 974 C CA . GLU A 1 135 ? -0.434 -17.896 6.820 1.00 38.08 121 GLU A CA 1
ATOM 975 C C . GLU A 1 135 ? 0.266 -18.732 5.755 1.00 38.42 121 GLU A C 1
ATOM 976 O O . GLU A 1 135 ? 0.174 -18.428 4.561 1.00 38.51 121 GLU A O 1
ATOM 982 N N . GLY A 1 136 ? 0.964 -19.782 6.186 1.00 38.63 122 GLY A N 1
ATOM 983 C CA . GLY A 1 136 ? 1.631 -20.696 5.261 1.00 38.83 122 GLY A CA 1
ATOM 984 C C . GLY A 1 136 ? 3.120 -20.865 5.504 1.00 39.08 122 GLY A C 1
ATOM 985 O O . GLY A 1 136 ? 3.763 -20.018 6.138 1.00 38.80 122 GLY A O 1
ATOM 986 N N . GLU A 1 137 ? 3.654 -21.979 4.999 1.00 39.40 123 GLU A N 1
ATOM 987 C CA . GLU A 1 137 ? 5.084 -22.277 5.036 1.00 39.76 123 GLU A CA 1
ATOM 988 C C . GLU A 1 137 ? 5.888 -21.146 4.383 1.00 40.03 123 GLU A C 1
ATOM 989 O O . GLU A 1 137 ? 5.477 -20.603 3.344 1.00 39.97 123 GLU A O 1
ATOM 995 N N . VAL A 1 138 ? 7.020 -20.792 4.998 1.00 40.19 124 VAL A N 1
ATOM 996 C CA . VAL A 1 138 ? 7.831 -19.663 4.521 1.00 40.49 124 VAL A CA 1
ATOM 997 C C . VAL A 1 138 ? 8.963 -20.107 3.579 1.00 40.57 124 VAL A C 1
ATOM 998 O O . VAL A 1 138 ? 9.414 -21.254 3.636 1.00 40.90 124 VAL A O 1
ATOM 1002 N N . ALA A 1 139 ? 9.409 -19.196 2.715 1.00 40.49 125 ALA A N 1
ATOM 1003 C CA . ALA A 1 139 ? 10.437 -19.509 1.724 1.00 40.35 125 ALA A CA 1
ATOM 1004 C C . ALA A 1 139 ? 11.462 -18.389 1.588 1.00 40.24 125 ALA A C 1
ATOM 1005 O O . ALA A 1 139 ? 11.100 -17.210 1.546 1.00 40.36 125 ALA A O 1
ATOM 1007 N N . MET A 1 140 ? 12.738 -18.766 1.514 1.00 40.00 126 MET A N 1
ATOM 1008 C CA . MET A 1 140 ? 13.825 -17.805 1.336 1.00 39.69 126 MET A CA 1
ATOM 1009 C C . MET A 1 140 ? 13.890 -17.351 -0.118 1.00 40.07 126 MET A C 1
ATOM 1010 O O . MET A 1 140 ? 13.848 -18.179 -1.030 1.00 40.30 126 MET A O 1
ATOM 1015 N N . THR A 1 141 ? 13.979 -16.043 -0.335 1.00 40.21 127 THR A N 1
ATOM 1016 C CA . THR A 1 141 ? 14.295 -15.514 -1.661 1.00 40.51 127 THR A CA 1
ATOM 1017 C C . THR A 1 141 ? 15.627 -14.783 -1.608 1.00 40.64 127 THR A C 1
ATOM 1018 O O . THR A 1 141 ? 15.778 -13.813 -0.858 1.00 40.62 127 THR A O 1
ATOM 1022 N N . THR A 1 142 ? 16.585 -15.271 -2.395 1.00 40.86 128 THR A N 1
ATOM 1023 C CA . THR A 1 142 ? 17.929 -14.694 -2.483 1.00 41.08 128 THR A CA 1
ATOM 1024 C C . THR A 1 142 ? 18.310 -14.491 -3.942 1.00 41.28 128 THR A C 1
ATOM 1025 O O . THR A 1 142 ? 17.582 -14.927 -4.835 1.00 41.36 128 THR A O 1
ATOM 1029 N N . LYS A 1 143 ? 19.443 -13.830 -4.181 1.00 41.60 129 LYS A N 1
ATOM 1030 C CA . LYS A 1 143 ? 20.006 -13.713 -5.539 1.00 41.84 129 LYS A CA 1
ATOM 1031 C C . LYS A 1 143 ? 21.179 -14.659 -5.794 1.00 42.02 129 LYS A C 1
ATOM 1032 O O . LYS A 1 143 ? 21.700 -14.724 -6.904 1.00 42.07 129 LYS A O 1
ATOM 1038 N N . THR A 1 144 ? 21.589 -15.381 -4.759 1.00 42.32 130 THR A N 1
ATOM 1039 C CA . THR A 1 144 ? 22.579 -16.439 -4.902 1.00 42.66 130 THR A CA 1
ATOM 1040 C C . THR A 1 144 ? 21.956 -17.761 -4.456 1.00 42.94 130 THR A C 1
ATOM 1041 O O . THR A 1 144 ? 21.101 -17.766 -3.561 1.00 42.96 130 THR A O 1
ATOM 1045 N N . PRO A 1 145 ? 22.366 -18.884 -5.083 1.00 43.15 131 PRO A N 1
ATOM 1046 C CA . PRO A 1 145 ? 21.795 -20.193 -4.753 1.00 43.40 131 PRO A CA 1
ATOM 1047 C C . PRO A 1 145 ? 21.954 -20.570 -3.275 1.00 43.63 131 PRO A C 1
ATOM 1048 O O . PRO A 1 145 ? 23.012 -20.335 -2.683 1.00 43.70 131 PRO A O 1
ATOM 1052 N N . VAL A 1 146 ? 20.895 -21.129 -2.692 1.00 43.77 132 VAL A N 1
ATOM 1053 C CA . VAL A 1 146 ? 20.942 -21.645 -1.327 1.00 43.92 132 VAL A CA 1
ATOM 1054 C C . VAL A 1 146 ? 20.662 -23.146 -1.338 1.00 44.10 132 VAL A C 1
ATOM 1055 O O . VAL A 1 146 ? 19.522 -23.582 -1.544 1.00 44.18 132 VAL A O 1
ATOM 1059 N N . THR A 1 147 ? 21.724 -23.921 -1.130 1.00 44.22 133 THR A N 1
ATOM 1060 C CA . THR A 1 147 ? 21.658 -25.378 -1.105 1.00 44.34 133 THR A CA 1
ATOM 1061 C C . THR A 1 147 ? 21.956 -25.884 0.300 1.00 44.40 133 THR A C 1
ATOM 1062 O O . THR A 1 147 ? 21.308 -26.816 0.781 1.00 44.43 133 THR A O 1
ATOM 1066 N N . THR A 1 148 ? 22.945 -25.271 0.944 1.00 44.48 134 THR A N 1
ATOM 1067 C CA . THR A 1 148 ? 23.241 -25.529 2.354 1.00 44.60 134 THR A CA 1
ATOM 1068 C C . THR A 1 148 ? 23.381 -24.221 3.128 1.00 44.71 134 THR A C 1
ATOM 1069 O O . THR A 1 148 ? 23.231 -23.135 2.562 1.00 44.81 134 THR A O 1
ATOM 1073 N N . CYS A 1 149 ? 23.675 -24.338 4.420 1.00 44.79 135 CYS A N 1
ATOM 1074 C CA . CYS A 1 149 ? 23.769 -23.190 5.315 1.00 44.93 135 CYS A CA 1
ATOM 1075 C C . CYS A 1 149 ? 24.960 -22.286 5.005 1.00 44.82 135 CYS A C 1
ATOM 1076 O O . CYS A 1 149 ? 24.891 -21.075 5.215 1.00 44.84 135 CYS A O 1
ATOM 1079 N N . SER A 1 150 ? 26.041 -22.874 4.493 1.00 44.79 136 SER A N 1
ATOM 1080 C CA . SER A 1 150 ? 27.244 -22.115 4.136 1.00 44.66 136 SER A CA 1
ATOM 1081 C C . SER A 1 150 ? 27.084 -21.301 2.842 1.00 44.56 136 SER A C 1
ATOM 1082 O O . SER A 1 150 ? 27.950 -20.493 2.502 1.00 44.53 136 SER A O 1
ATOM 1085 N N . ASP A 1 151 ? 25.978 -21.519 2.130 1.00 44.51 137 ASP A N 1
ATOM 1086 C CA . ASP A 1 151 ? 25.639 -20.722 0.944 1.00 44.47 137 ASP A CA 1
ATOM 1087 C C . ASP A 1 151 ? 25.041 -19.369 1.328 1.00 44.35 137 ASP A C 1
ATOM 1088 O O . ASP A 1 151 ? 24.944 -18.467 0.490 1.00 44.40 137 ASP A O 1
ATOM 1093 N N . LEU A 1 152 ? 24.641 -19.242 2.593 1.00 44.13 138 LEU A N 1
ATOM 1094 C CA . LEU A 1 152 ? 24.107 -17.993 3.136 1.00 43.83 138 LEU A CA 1
ATOM 1095 C C . LEU A 1 152 ? 25.212 -17.086 3.670 1.00 43.67 138 LEU A C 1
ATOM 1096 O O . LEU A 1 152 ? 24.971 -15.918 3.978 1.00 43.56 138 LEU A O 1
ATOM 1101 N N . ASP A 1 153 ? 26.420 -17.636 3.773 1.00 43.56 139 ASP A N 1
ATOM 1102 C CA . ASP A 1 153 ? 27.582 -16.900 4.264 1.00 43.41 139 ASP A CA 1
ATOM 1103 C C . ASP A 1 153 ? 27.692 -15.524 3.608 1.00 43.27 139 ASP A C 1
ATOM 1104 O O . ASP A 1 153 ? 27.839 -15.413 2.386 1.00 43.24 139 ASP A O 1
ATOM 1109 N N . GLU A 1 154 ? 27.591 -14.490 4.443 1.00 43.00 140 GLU A N 1
ATOM 1110 C CA . GLU A 1 154 ? 27.700 -13.086 4.024 1.00 42.65 140 GLU A CA 1
ATOM 1111 C C . GLU A 1 154 ? 26.663 -12.675 2.975 1.00 42.25 140 GLU A C 1
ATOM 1112 O O . GLU A 1 154 ? 26.980 -12.004 1.989 1.00 42.24 140 GLU A O 1
ATOM 1118 N N . VAL A 1 155 ? 25.426 -13.104 3.203 1.00 41.70 141 VAL A N 1
ATOM 1119 C CA . VAL A 1 155 ? 24.277 -12.613 2.460 1.00 41.18 141 VAL A CA 1
ATOM 1120 C C . VAL A 1 155 ? 23.508 -11.697 3.404 1.00 40.87 141 VAL A C 1
ATOM 1121 O O . VAL A 1 155 ? 23.087 -12.127 4.485 1.00 40.85 141 VAL A O 1
ATOM 1125 N N . LYS A 1 156 ? 23.345 -10.436 3.010 1.00 40.39 142 LYS A N 1
ATOM 1126 C CA . LYS A 1 156 ? 22.569 -9.484 3.805 1.00 39.92 142 LYS A CA 1
ATOM 1127 C C . LYS A 1 156 ? 21.084 -9.822 3.699 1.00 39.53 142 LYS A C 1
ATOM 1128 O O . LYS A 1 156 ? 20.436 -9.532 2.690 1.00 39.49 142 LYS A O 1
ATOM 1134 N N . PHE A 1 157 ? 20.569 -10.454 4.753 1.00 39.03 143 PHE A N 1
ATOM 1135 C CA . PHE A 1 157 ? 19.235 -11.052 4.751 1.00 38.56 143 PHE A CA 1
ATOM 1136 C C . PHE A 1 157 ? 18.250 -10.246 5.604 1.00 38.22 143 PHE A C 1
ATOM 1137 O O . PHE A 1 157 ? 18.371 -10.193 6.832 1.00 38.12 143 PHE A O 1
ATOM 1145 N N . ARG A 1 158 ? 17.278 -9.618 4.943 1.00 37.74 144 ARG A N 1
ATOM 1146 C CA . ARG A 1 158 ? 16.242 -8.852 5.631 1.00 37.15 144 ARG A CA 1
ATOM 1147 C C . ARG A 1 158 ? 15.391 -9.778 6.477 1.00 36.72 144 ARG A C 1
ATOM 1148 O O . ARG A 1 158 ? 15.150 -10.931 6.119 1.00 36.81 144 ARG A O 1
ATOM 1156 N N . VAL A 1 159 ? 14.919 -9.249 7.595 1.00 36.14 145 VAL A N 1
ATOM 1157 C CA . VAL A 1 159 ? 14.226 -10.046 8.587 1.00 35.55 145 VAL A CA 1
ATOM 1158 C C . VAL A 1 159 ? 13.274 -9.112 9.368 1.00 35.06 145 VAL A C 1
ATOM 1159 O O . VAL A 1 159 ? 13.515 -7.898 9.441 1.00 35.07 145 VAL A O 1
ATOM 1163 N N . MET A 1 160 ? 12.185 -9.659 9.912 1.00 34.38 146 MET A N 1
ATOM 1164 C CA . MET A 1 160 ? 11.280 -8.871 10.763 1.00 33.23 146 MET A CA 1
ATOM 1165 C C . MET A 1 160 ? 11.997 -8.469 12.063 1.00 34.37 146 MET A C 1
ATOM 1166 O O . MET A 1 160 ? 12.991 -9.090 12.447 1.00 34.31 146 MET A O 1
ATOM 1171 N N . THR A 1 161 ? 11.501 -7.434 12.736 1.00 35.12 147 THR A N 1
ATOM 1172 C CA . THR A 1 161 ? 12.246 -6.809 13.840 1.00 35.94 147 THR A CA 1
ATOM 1173 C C . THR A 1 161 ? 12.054 -7.455 15.223 1.00 36.49 147 THR A C 1
ATOM 1174 O O . THR A 1 161 ? 11.430 -6.870 16.112 1.00 36.71 147 THR A O 1
ATOM 1178 N N . ASN A 1 162 ? 12.592 -8.659 15.404 1.00 37.14 148 ASN A N 1
ATOM 1179 C CA . ASN A 1 162 ? 12.635 -9.280 16.729 1.00 37.83 148 ASN A CA 1
ATOM 1180 C C . ASN A 1 162 ? 13.892 -10.121 16.940 1.00 38.07 148 ASN A C 1
ATOM 1181 O O . ASN A 1 162 ? 14.341 -10.800 16.014 1.00 38.09 148 ASN A O 1
ATOM 1186 N N . PRO A 1 163 ? 14.453 -10.085 18.166 1.00 38.41 149 PRO A N 1
ATOM 1187 C CA . PRO A 1 163 ? 15.777 -10.626 18.496 1.00 38.60 149 PRO A CA 1
ATOM 1188 C C . PRO A 1 163 ? 16.044 -12.074 18.063 1.00 38.91 149 PRO A C 1
ATOM 1189 O O . PRO A 1 163 ? 17.106 -12.346 17.499 1.00 38.96 149 PRO A O 1
ATOM 1193 N N . LEU A 1 164 ? 15.105 -12.987 18.318 1.00 39.22 150 LEU A N 1
ATOM 1194 C CA . LEU A 1 164 ? 15.334 -14.412 18.044 1.00 39.53 150 LEU A CA 1
ATOM 1195 C C . LEU A 1 164 ? 15.384 -14.741 16.553 1.00 39.71 150 LEU A C 1
ATOM 1196 O O . LEU A 1 164 ? 16.180 -15.583 16.128 1.00 39.76 150 LEU A O 1
ATOM 1201 N N . LEU A 1 165 ? 14.536 -14.078 15.769 1.00 40.00 151 LEU A N 1
ATOM 1202 C CA . LEU A 1 165 ? 14.556 -14.218 14.313 1.00 40.23 151 LEU A CA 1
ATOM 1203 C C . LEU A 1 165 ? 15.899 -13.751 13.759 1.00 40.42 151 LEU A C 1
ATOM 1204 O O . LEU A 1 165 ? 16.424 -14.343 12.816 1.00 40.54 151 LEU A O 1
ATOM 1209 N N . VAL A 1 166 ? 16.449 -12.700 14.365 1.00 40.64 152 VAL A N 1
ATOM 1210 C CA . VAL A 1 166 ? 17.789 -12.208 14.039 1.00 40.84 152 VAL A CA 1
ATOM 1211 C C . VAL A 1 166 ? 18.845 -13.265 14.386 1.00 41.09 152 VAL A C 1
ATOM 1212 O O . VAL A 1 166 ? 19.794 -13.471 13.626 1.00 41.12 152 VAL A O 1
ATOM 1216 N N . GLU A 1 167 ? 18.662 -13.940 15.520 1.00 41.38 153 GLU A N 1
ATOM 1217 C CA . GLU A 1 167 ? 19.574 -15.007 15.953 1.00 41.68 153 GLU A CA 1
ATOM 1218 C C . GLU A 1 167 ? 19.507 -16.246 15.054 1.00 41.95 153 GLU A C 1
ATOM 1219 O O . GLU A 1 167 ? 20.505 -16.961 14.906 1.00 41.88 153 GLU A O 1
ATOM 1225 N N . SER A 1 168 ? 18.334 -16.485 14.461 1.00 42.25 154 SER A N 1
ATOM 1226 C CA . SER A 1 168 ? 18.108 -17.623 13.561 1.00 42.62 154 SER A CA 1
ATOM 1227 C C . SER A 1 168 ? 18.988 -17.585 12.318 1.00 42.74 154 SER A C 1
ATOM 1228 O O . SER A 1 168 ? 19.607 -18.589 11.949 1.00 42.67 154 SER A O 1
ATOM 1231 N N . TYR A 1 169 ? 19.037 -16.424 11.674 1.00 42.93 155 TYR A N 1
ATOM 1232 C CA . TYR A 1 169 ? 19.810 -16.277 10.452 1.00 43.18 155 TYR A CA 1
ATOM 1233 C C . TYR A 1 169 ? 21.307 -16.100 10.701 1.00 43.26 155 TYR A C 1
ATOM 1234 O O . TYR A 1 169 ? 22.110 -16.294 9.789 1.00 43.35 155 TYR A O 1
ATOM 1243 N N . LYS A 1 170 ? 21.671 -15.740 11.935 1.00 43.36 156 LYS A N 1
ATOM 1244 C CA . LYS A 1 170 ? 23.063 -15.793 12.390 1.00 43.47 156 LYS A CA 1
ATOM 1245 C C . LYS A 1 170 ? 23.499 -17.246 12.520 1.00 43.45 156 LYS A C 1
ATOM 1246 O O . LYS A 1 170 ? 24.601 -17.612 12.108 1.00 43.42 156 LYS A O 1
ATOM 1252 N N . ALA A 1 171 ? 22.613 -18.062 13.091 1.00 43.51 157 ALA A N 1
ATOM 1253 C CA . ALA A 1 171 ? 22.829 -19.499 13.247 1.00 43.60 157 ALA A CA 1
ATOM 1254 C C . ALA A 1 171 ? 22.802 -20.230 11.905 1.00 43.66 157 ALA A C 1
ATOM 1255 O O . ALA A 1 171 ? 23.334 -21.333 11.783 1.00 43.70 157 ALA A O 1
ATOM 1257 N N . PHE A 1 172 ? 22.173 -19.612 10.907 1.00 43.82 158 PHE A N 1
ATOM 1258 C CA . PHE A 1 172 ? 22.129 -20.165 9.555 1.00 43.85 158 PHE A CA 1
ATOM 1259 C C . PHE A 1 172 ? 23.387 -19.841 8.759 1.00 43.85 158 PHE A C 1
ATOM 1260 O O . PHE A 1 172 ? 23.695 -20.523 7.781 1.00 43.94 158 PHE A O 1
ATOM 1268 N N . GLY A 1 173 ? 24.103 -18.800 9.183 1.00 43.82 159 GLY A N 1
ATOM 1269 C CA . GLY A 1 173 ? 25.347 -18.378 8.532 1.00 43.79 159 GLY A CA 1
ATOM 1270 C C . GLY A 1 173 ? 25.253 -17.048 7.802 1.00 43.73 159 GLY A C 1
ATOM 1271 O O . GLY A 1 173 ? 26.254 -16.546 7.281 1.00 43.71 159 GLY A O 1
ATOM 1272 N N . ALA A 1 174 ? 24.050 -16.480 7.765 1.00 43.64 160 ALA A N 1
ATOM 1273 C CA . ALA A 1 174 ? 23.806 -15.210 7.084 1.00 43.63 160 ALA A CA 1
ATOM 1274 C C . ALA A 1 174 ? 24.114 -14.017 7.987 1.00 43.61 160 ALA A C 1
ATOM 1275 O O . ALA A 1 174 ? 24.424 -14.187 9.168 1.00 43.62 160 ALA A O 1
ATOM 1277 N N . THR A 1 175 ? 24.043 -12.816 7.415 1.00 43.64 161 THR A N 1
ATOM 1278 C CA . THR A 1 175 ? 24.201 -11.573 8.166 1.00 43.71 161 THR A CA 1
ATOM 1279 C C . THR A 1 175 ? 22.848 -10.855 8.220 1.00 43.75 161 THR A C 1
ATOM 1280 O O . THR A 1 175 ? 22.495 -10.119 7.292 1.00 43.91 161 THR A O 1
ATOM 1284 N N . PRO A 1 176 ? 22.085 -11.069 9.310 1.00 43.69 162 PRO A N 1
ATOM 1285 C CA . PRO A 1 176 ? 20.692 -10.634 9.408 1.00 43.58 162 PRO A CA 1
ATOM 1286 C C . PRO A 1 176 ? 20.535 -9.122 9.517 1.00 43.56 162 PRO A C 1
ATOM 1287 O O . PRO A 1 176 ? 21.332 -8.460 10.183 1.00 43.56 162 PRO A O 1
ATOM 1291 N N . THR A 1 177 ? 19.507 -8.593 8.863 1.00 43.59 163 THR A N 1
ATOM 1292 C CA . THR A 1 177 ? 19.211 -7.167 8.896 1.00 43.62 163 THR A CA 1
ATOM 1293 C C . THR A 1 177 ? 17.735 -6.955 9.240 1.00 43.67 163 THR A C 1
ATOM 1294 O O . THR A 1 177 ? 16.857 -7.325 8.456 1.00 43.69 163 THR A O 1
ATOM 1298 N N . PRO A 1 178 ? 17.455 -6.382 10.427 1.00 43.70 164 PRO A N 1
ATOM 1299 C CA . PRO A 1 178 ? 16.086 -6.042 10.802 1.00 43.65 164 PRO A CA 1
ATOM 1300 C C . PRO A 1 178 ? 15.625 -4.796 10.062 1.00 43.61 164 PRO A C 1
ATOM 1301 O O . PRO A 1 178 ? 16.227 -3.731 10.210 1.00 43.61 164 PRO A O 1
ATOM 1305 N N . LEU A 1 179 ? 14.577 -4.947 9.257 1.00 43.62 165 LEU A N 1
ATOM 1306 C CA . LEU A 1 179 ? 14.016 -3.846 8.477 1.00 43.65 165 LEU A CA 1
ATOM 1307 C C . LEU A 1 179 ? 12.492 -3.950 8.386 1.00 43.76 165 LEU A C 1
ATOM 1308 O O . LEU A 1 179 ? 11.954 -5.050 8.233 1.00 43.80 165 LEU A O 1
ATOM 1313 N N . PRO A 1 180 ? 11.789 -2.804 8.489 1.00 43.78 166 PRO A N 1
ATOM 1314 C CA . PRO A 1 180 ? 10.346 -2.762 8.251 1.00 43.73 166 PRO A CA 1
ATOM 1315 C C . PRO A 1 180 ? 10.050 -2.997 6.774 1.00 43.68 166 PRO A C 1
ATOM 1316 O O . PRO A 1 180 ? 10.854 -2.613 5.920 1.00 43.82 166 PRO A O 1
ATOM 1320 N N . TRP A 1 181 ? 8.903 -3.606 6.483 1.00 43.57 167 TRP A N 1
ATOM 1321 C CA . TRP A 1 181 ? 8.563 -4.041 5.122 1.00 43.48 167 TRP A CA 1
ATOM 1322 C C . TRP A 1 181 ? 8.716 -2.989 4.004 1.00 43.49 167 TRP A C 1
ATOM 1323 O O . TRP A 1 181 ? 9.190 -3.311 2.909 1.00 43.42 167 TRP A O 1
ATOM 1334 N N . GLY A 1 182 ? 8.321 -1.747 4.283 1.00 43.46 168 GLY A N 1
ATOM 1335 C CA . GLY A 1 182 ? 8.334 -0.673 3.282 1.00 43.56 168 GLY A CA 1
ATOM 1336 C C . GLY A 1 182 ? 9.643 -0.466 2.537 1.00 43.71 168 GLY A C 1
ATOM 1337 O O . GLY A 1 182 ? 9.667 0.144 1.464 1.00 43.68 168 GLY A O 1
ATOM 1338 N N . GLU A 1 183 ? 10.730 -0.985 3.104 1.00 43.82 169 GLU A N 1
ATOM 1339 C CA . GLU A 1 183 ? 12.067 -0.808 2.542 1.00 44.01 169 GLU A CA 1
ATOM 1340 C C . GLU A 1 183 ? 12.615 -2.061 1.856 1.00 43.94 169 GLU A C 1
ATOM 1341 O O . GLU A 1 183 ? 13.706 -2.033 1.279 1.00 43.94 169 GLU A O 1
ATOM 1347 N N . VAL A 1 184 ? 11.853 -3.150 1.910 1.00 43.85 170 VAL A N 1
ATOM 1348 C CA . VAL A 1 184 ? 12.348 -4.452 1.469 1.00 43.69 170 VAL A CA 1
ATOM 1349 C C . VAL A 1 184 ? 12.507 -4.554 -0.048 1.00 43.77 170 VAL A C 1
ATOM 1350 O O . VAL A 1 184 ? 13.559 -4.981 -0.529 1.00 43.91 170 VAL A O 1
ATOM 1354 N N . TYR A 1 185 ? 11.478 -4.162 -0.797 1.00 43.78 171 TYR A N 1
ATOM 1355 C CA . TYR A 1 185 ? 11.551 -4.215 -2.255 1.00 43.76 171 TYR A CA 1
ATOM 1356 C C . TYR A 1 185 ? 12.704 -3.343 -2.759 1.00 43.81 171 TYR A C 1
ATOM 1357 O O . TYR A 1 185 ? 13.584 -3.828 -3.481 1.00 43.81 171 TYR A O 1
ATOM 1366 N N . GLY A 1 186 ? 12.700 -2.070 -2.352 1.00 43.77 172 GLY A N 1
ATOM 1367 C CA . GLY A 1 186 ? 13.699 -1.090 -2.784 1.00 43.70 172 GLY A CA 1
ATOM 1368 C C . GLY A 1 186 ? 15.128 -1.477 -2.451 1.00 43.69 172 GLY A C 1
ATOM 1369 O O . GLY A 1 186 ? 16.039 -1.278 -3.258 1.00 43.67 172 GLY A O 1
ATOM 1370 N N . GLY A 1 187 ? 15.316 -2.034 -1.258 1.00 43.73 173 GLY A N 1
ATOM 1371 C CA . GLY A 1 187 ? 16.629 -2.484 -0.797 1.00 43.74 173 GLY A CA 1
ATOM 1372 C C . GLY A 1 187 ? 17.176 -3.614 -1.647 1.00 43.68 173 GLY A C 1
ATOM 1373 O O . GLY A 1 187 ? 18.362 -3.626 -1.984 1.00 43.66 173 GLY A O 1
ATOM 1374 N N . LEU A 1 188 ? 16.305 -4.564 -1.987 1.00 43.64 174 LEU A N 1
ATOM 1375 C CA . LEU A 1 188 ? 16.655 -5.678 -2.868 1.00 43.62 174 LEU A CA 1
ATOM 1376 C C . LEU A 1 188 ? 16.982 -5.187 -4.273 1.00 43.67 174 LEU A C 1
ATOM 1377 O O . LEU A 1 188 ? 17.969 -5.615 -4.872 1.00 43.67 174 LEU A O 1
ATOM 1382 N N . GLN A 1 189 ? 16.151 -4.279 -4.780 1.00 43.66 175 GLN A N 1
ATOM 1383 C CA . GLN A 1 189 ? 16.316 -3.710 -6.112 1.00 43.81 175 GLN A CA 1
ATOM 1384 C C . GLN A 1 189 ? 17.655 -2.987 -6.267 1.00 43.61 175 GLN A C 1
ATOM 1385 O O . GLN A 1 189 ? 18.325 -3.126 -7.291 1.00 43.61 175 GLN A O 1
ATOM 1391 N N . THR A 1 190 ? 18.038 -2.230 -5.240 1.00 43.42 176 THR A N 1
ATOM 1392 C CA . THR A 1 190 ? 19.297 -1.485 -5.246 1.00 43.20 176 THR A CA 1
ATOM 1393 C C . THR A 1 190 ? 20.457 -2.293 -4.648 1.00 42.97 176 THR A C 1
ATOM 1394 O O . THR A 1 190 ? 21.568 -1.781 -4.500 1.00 43.05 176 THR A O 1
ATOM 1398 N N . ASN A 1 191 ? 20.181 -3.554 -4.316 1.00 42.70 177 ASN A N 1
ATOM 1399 C CA . ASN A 1 191 ? 21.177 -4.510 -3.807 1.00 42.47 177 ASN A CA 1
ATOM 1400 C C . ASN A 1 191 ? 21.848 -4.132 -2.477 1.00 42.23 177 ASN A C 1
ATOM 1401 O O . ASN A 1 191 ? 22.993 -4.508 -2.223 1.00 42.24 177 ASN A O 1
ATOM 1406 N N . VAL A 1 192 ? 21.132 -3.395 -1.632 1.00 41.95 178 VAL A N 1
ATOM 1407 C CA . VAL A 1 192 ? 21.605 -3.105 -0.273 1.00 41.63 178 VAL A CA 1
ATOM 1408 C C . VAL A 1 192 ? 21.316 -4.318 0.623 1.00 41.43 178 VAL A C 1
ATOM 1409 O O . VAL A 1 192 ? 21.941 -4.498 1.674 1.00 41.40 178 VAL A O 1
ATOM 1413 N N . ILE A 1 193 ? 20.364 -5.142 0.189 1.00 41.13 179 ILE A N 1
ATOM 1414 C CA . ILE A 1 193 ? 20.107 -6.457 0.785 1.00 40.91 179 ILE A CA 1
ATOM 1415 C C . ILE A 1 193 ? 20.038 -7.525 -0.312 1.00 40.82 179 ILE A C 1
ATOM 1416 O O . ILE A 1 193 ? 19.685 -7.222 -1.455 1.00 40.85 179 ILE A O 1
ATOM 1421 N N . GLN A 1 194 ? 20.377 -8.765 0.034 1.00 40.64 180 GLN A N 1
ATOM 1422 C CA . GLN A 1 194 ? 20.420 -9.858 -0.946 1.00 40.53 180 GLN A CA 1
ATOM 1423 C C . GLN A 1 194 ? 19.447 -11.003 -0.639 1.00 40.47 180 GLN A C 1
ATOM 1424 O O . GLN A 1 194 ? 19.350 -11.962 -1.409 1.00 40.43 180 GLN A O 1
ATOM 1430 N N . GLY A 1 195 ? 18.727 -10.900 0.476 1.00 40.44 181 GLY A N 1
ATOM 1431 C CA . GLY A 1 195 ? 17.866 -11.987 0.932 1.00 40.28 181 GLY A CA 1
ATOM 1432 C C . GLY A 1 195 ? 16.680 -11.550 1.765 1.00 40.26 181 GLY A C 1
ATOM 1433 O O . GLY A 1 195 ? 16.726 -10.521 2.440 1.00 40.13 181 GLY A O 1
ATOM 1434 N N . GLN A 1 196 ? 15.623 -12.360 1.721 1.00 40.32 182 GLN A N 1
ATOM 1435 C CA . GLN A 1 196 ? 14.332 -12.039 2.329 1.00 40.31 182 GLN A CA 1
ATOM 1436 C C . GLN A 1 196 ? 13.549 -13.344 2.525 1.00 40.31 182 GLN A C 1
ATOM 1437 O O . GLN A 1 196 ? 13.812 -14.330 1.832 1.00 40.30 182 GLN A O 1
ATOM 1443 N N . GLU A 1 197 ? 12.610 -13.355 3.476 1.00 40.33 183 GLU A N 1
ATOM 1444 C CA . GLU A 1 197 ? 11.793 -14.547 3.758 1.00 40.30 183 GLU A CA 1
ATOM 1445 C C . GLU A 1 197 ? 10.322 -14.221 4.013 1.00 39.98 183 GLU A C 1
ATOM 1446 O O . GLU A 1 197 ? 10.003 -13.325 4.790 1.00 40.16 183 GLU A O 1
ATOM 1452 N N . ASN A 1 198 ? 9.437 -14.965 3.354 1.00 39.70 184 ASN A N 1
ATOM 1453 C CA . ASN A 1 198 ? 7.982 -14.821 3.498 1.00 39.33 184 ASN A CA 1
ATOM 1454 C C . ASN A 1 198 ? 7.244 -16.026 2.895 1.00 39.08 184 ASN A C 1
ATOM 1455 O O . ASN A 1 198 ? 7.836 -16.795 2.132 1.00 39.07 184 ASN A O 1
ATOM 1460 N N . PRO A 1 199 ? 5.963 -16.221 3.260 1.00 38.80 185 PRO A N 1
ATOM 1461 C CA . PRO A 1 199 ? 5.148 -17.230 2.575 1.00 38.62 185 PRO A CA 1
ATOM 1462 C C . PRO A 1 199 ? 4.941 -16.962 1.078 1.00 38.45 185 PRO A C 1
ATOM 1463 O O . PRO A 1 199 ? 5.161 -15.846 0.602 1.00 38.50 185 PRO A O 1
ATOM 1467 N N . THR A 1 200 ? 4.503 -17.994 0.362 1.00 38.36 186 THR A N 1
ATOM 1468 C CA . THR A 1 200 ? 4.392 -17.982 -1.098 1.00 38.07 186 THR A CA 1
ATOM 1469 C C . THR A 1 200 ? 3.314 -17.037 -1.644 1.00 37.88 186 THR A C 1
ATOM 1470 O O . THR A 1 200 ? 3.506 -16.417 -2.694 1.00 37.98 186 THR A O 1
ATOM 1474 N N . PHE A 1 201 ? 2.185 -16.930 -0.948 1.00 37.51 187 PHE A N 1
ATOM 1475 C CA . PHE A 1 201 ? 1.118 -16.042 -1.398 1.00 37.24 187 PHE A CA 1
ATOM 1476 C C . PHE A 1 201 ? 1.617 -14.593 -1.428 1.00 37.42 187 PHE A C 1
ATOM 1477 O O . PHE A 1 201 ? 1.309 -13.847 -2.363 1.00 37.63 187 PHE A O 1
ATOM 1485 N N . PHE A 1 202 ? 2.398 -14.218 -0.411 1.00 37.31 188 PHE A N 1
ATOM 1486 C CA . PHE A 1 202 ? 2.773 -12.827 -0.165 1.00 37.30 188 PHE A CA 1
ATOM 1487 C C . PHE A 1 202 ? 3.922 -12.437 -1.051 1.00 37.33 188 PHE A C 1
ATOM 1488 O O . PHE A 1 202 ? 4.019 -11.293 -1.499 1.00 37.25 188 PHE A O 1
ATOM 1496 N N . LEU A 1 203 ? 4.803 -13.393 -1.307 1.00 37.38 189 LEU A N 1
ATOM 1497 C CA . LEU A 1 203 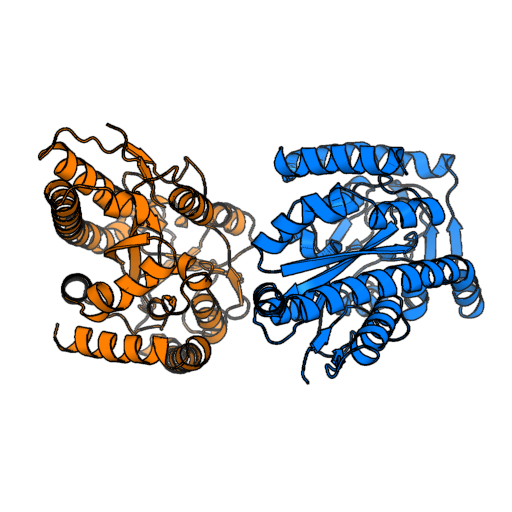? 5.965 -13.079 -2.106 1.00 37.50 189 LEU A CA 1
ATOM 1498 C C . LEU A 1 203 ? 5.631 -13.090 -3.603 1.00 37.19 189 LEU A C 1
ATOM 1499 O O . LEU A 1 203 ? 6.420 -12.640 -4.425 1.00 37.20 189 LEU A O 1
ATOM 1504 N N . TYR A 1 204 ? 4.435 -13.575 -3.932 1.00 37.02 190 TYR A N 1
ATOM 1505 C CA . TYR A 1 204 ? 3.869 -13.394 -5.269 1.00 37.00 190 TYR A CA 1
ATOM 1506 C C . TYR A 1 204 ? 3.098 -12.087 -5.339 1.00 37.02 190 TYR A C 1
ATOM 1507 O O . TYR A 1 204 ? 3.231 -11.325 -6.294 1.00 37.03 190 TYR A O 1
ATOM 1516 N N . SER A 1 205 ? 2.274 -11.862 -4.321 1.00 37.14 191 SER A N 1
ATOM 1517 C CA . SER A 1 205 ? 1.470 -10.652 -4.168 1.00 37.31 191 SER A CA 1
ATOM 1518 C C . SER A 1 205 ? 2.284 -9.347 -4.233 1.00 37.38 191 SER A C 1
ATOM 1519 O O . SER A 1 205 ? 1.850 -8.373 -4.840 1.00 37.44 191 SER A O 1
ATOM 1522 N N . THR A 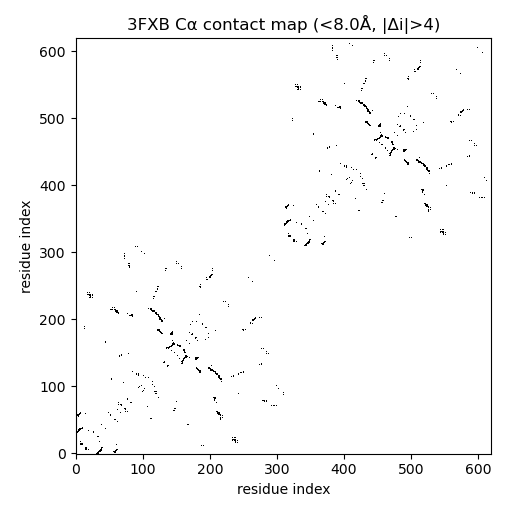1 206 ? 3.458 -9.341 -3.613 1.00 37.63 192 THR A N 1
ATOM 1523 C CA . THR A 1 206 ? 4.317 -8.161 -3.574 1.00 37.95 192 THR A CA 1
ATOM 1524 C C . THR A 1 206 ? 5.293 -8.097 -4.746 1.00 38.23 192 THR A C 1
ATOM 1525 O O . THR A 1 206 ? 6.148 -7.207 -4.795 1.00 38.24 192 THR A O 1
ATOM 1529 N N . LYS A 1 207 ? 5.163 -9.044 -5.675 1.00 38.60 193 LYS A N 1
ATOM 1530 C CA . LYS A 1 207 ? 6.015 -9.145 -6.874 1.00 39.01 193 LYS A CA 1
ATOM 1531 C C . LYS A 1 207 ? 7.519 -9.158 -6.546 1.00 39.14 193 LYS A C 1
ATOM 1532 O O . LYS A 1 207 ? 8.337 -8.696 -7.348 1.00 39.20 193 LYS A O 1
ATOM 1538 N N . ILE A 1 208 ? 7.875 -9.695 -5.375 1.00 39.31 194 ILE A N 1
ATOM 1539 C CA . ILE A 1 208 ? 9.273 -9.718 -4.909 1.00 39.47 194 ILE A CA 1
ATOM 1540 C C . ILE A 1 208 ? 10.166 -10.610 -5.777 1.00 39.67 194 ILE A C 1
ATOM 1541 O O . ILE A 1 208 ? 11.397 -10.559 -5.689 1.00 39.64 194 ILE A O 1
ATOM 1546 N N . TYR A 1 209 ? 9.530 -11.418 -6.620 1.00 39.96 195 TYR A N 1
ATOM 1547 C CA . TYR A 1 209 ? 10.238 -12.282 -7.554 1.00 40.34 195 TYR A CA 1
ATOM 1548 C C . TYR A 1 209 ? 10.902 -11.484 -8.677 1.00 40.59 195 TYR A C 1
ATOM 1549 O O . TYR A 1 209 ? 11.772 -12.008 -9.381 1.00 40.65 195 TYR A O 1
ATOM 1558 N N . GLU A 1 210 ? 10.483 -10.223 -8.833 1.00 40.79 196 GLU A N 1
ATOM 1559 C CA . GLU A 1 210 ? 11.057 -9.300 -9.818 1.00 40.99 196 GLU A CA 1
ATOM 1560 C C . GLU A 1 210 ? 12.473 -8.862 -9.439 1.00 40.99 196 GLU A C 1
ATOM 1561 O O . GLU A 1 210 ? 13.257 -8.466 -10.306 1.00 41.11 196 GLU A O 1
ATOM 1567 N N . VAL A 1 211 ? 12.793 -8.931 -8.148 1.00 40.91 197 VAL A N 1
ATOM 1568 C CA . VAL A 1 211 ? 14.077 -8.449 -7.643 1.00 40.90 197 VAL A CA 1
ATOM 1569 C C . VAL A 1 211 ? 14.890 -9.514 -6.903 1.00 40.98 197 VAL A C 1
ATOM 1570 O O . VAL A 1 211 ? 15.822 -9.191 -6.172 1.00 41.10 197 VAL A O 1
ATOM 1574 N N . THR A 1 212 ? 14.527 -10.779 -7.089 1.00 41.14 198 THR A N 1
ATOM 1575 C CA . THR A 1 212 ? 15.300 -11.910 -6.565 1.00 41.27 198 THR A CA 1
ATOM 1576 C C . THR A 1 212 ? 15.417 -12.985 -7.638 1.00 41.40 198 THR A C 1
ATOM 1577 O O . THR A 1 212 ? 14.688 -12.959 -8.630 1.00 41.64 198 THR A O 1
ATOM 1581 N N . ASP A 1 213 ? 16.324 -13.934 -7.442 1.00 41.42 199 ASP A N 1
ATOM 1582 C CA . ASP A 1 213 ? 16.582 -14.948 -8.464 1.00 41.46 199 ASP A CA 1
ATOM 1583 C C . ASP A 1 213 ? 16.271 -16.371 -8.016 1.00 41.41 199 ASP A C 1
ATOM 1584 O O . ASP A 1 213 ? 15.938 -17.222 -8.840 1.00 41.56 199 ASP A O 1
ATOM 1589 N N . TYR A 1 214 ? 16.375 -16.626 -6.716 1.00 41.26 200 TYR A N 1
ATOM 1590 C CA . TYR A 1 214 ? 16.208 -17.974 -6.192 1.00 41.06 200 TYR A CA 1
ATOM 1591 C C . TYR A 1 214 ? 15.174 -18.029 -5.069 1.00 41.26 200 TYR A C 1
ATOM 1592 O O . TYR A 1 214 ? 15.180 -17.189 -4.164 1.00 41.32 200 TYR A O 1
ATOM 1601 N N . ILE A 1 215 ? 14.277 -19.011 -5.151 1.00 41.36 201 ILE A N 1
ATOM 1602 C CA . ILE A 1 215 ? 13.332 -19.307 -4.075 1.00 41.38 201 ILE A CA 1
ATOM 1603 C C . ILE A 1 215 ? 13.726 -20.641 -3.459 1.00 41.64 201 ILE A C 1
ATOM 1604 O O . ILE A 1 215 ? 13.967 -21.611 -4.180 1.00 41.76 201 ILE A O 1
ATOM 1609 N N . THR A 1 216 ? 13.796 -20.685 -2.132 1.00 41.90 202 THR A N 1
ATOM 1610 C CA . THR A 1 216 ? 14.203 -21.897 -1.422 1.00 42.25 202 THR A CA 1
ATOM 1611 C C . THR A 1 216 ? 13.220 -22.274 -0.318 1.00 42.45 202 THR A C 1
ATOM 1612 O O . THR A 1 216 ? 12.920 -21.461 0.561 1.00 42.58 202 THR A O 1
ATOM 1616 N N . TYR A 1 217 ? 12.724 -23.508 -0.373 1.00 42.61 203 TYR A N 1
ATOM 1617 C CA . TYR A 1 217 ? 11.854 -24.038 0.673 1.00 42.79 203 TYR A CA 1
ATOM 1618 C C . TYR A 1 217 ? 12.648 -24.922 1.627 1.00 42.94 203 TYR A C 1
ATOM 1619 O O . TYR A 1 217 ? 12.931 -26.083 1.326 1.00 42.97 203 TYR A O 1
ATOM 1628 N N . ALA A 1 218 ? 13.019 -24.357 2.771 1.00 43.06 204 ALA A N 1
ATOM 1629 C CA . ALA A 1 218 ? 13.752 -25.096 3.788 1.00 43.19 204 ALA A CA 1
ATOM 1630 C C . ALA A 1 218 ? 12.806 -25.728 4.805 1.00 43.37 204 ALA A C 1
ATOM 1631 O O . ALA A 1 218 ? 13.203 -26.621 5.553 1.00 43.36 204 ALA A O 1
ATOM 1633 N N . GLY A 1 219 ? 11.560 -25.252 4.830 1.00 43.60 205 GLY A N 1
ATOM 1634 C CA . GLY A 1 219 ? 10.532 -25.747 5.752 1.00 43.75 205 GLY A CA 1
ATOM 1635 C C . GLY A 1 219 ? 10.778 -25.418 7.216 1.00 43.84 205 GLY A C 1
ATOM 1636 O O . GLY A 1 219 ? 10.224 -26.067 8.102 1.00 43.82 205 GLY A O 1
ATOM 1637 N N . HIS A 1 220 ? 11.601 -24.401 7.467 1.00 43.98 206 HIS A N 1
ATOM 1638 C CA . HIS A 1 220 ? 12.018 -24.047 8.824 1.00 44.17 206 HIS A CA 1
ATOM 1639 C C . HIS A 1 220 ? 10.923 -23.350 9.638 1.00 44.19 206 HIS A C 1
ATOM 1640 O O . HIS A 1 220 ? 10.946 -23.388 10.869 1.00 44.17 206 HIS A O 1
ATOM 1647 N N . ASN A 1 221 ? 9.970 -22.716 8.957 1.00 44.26 207 ASN A N 1
ATOM 1648 C CA . ASN A 1 221 ? 8.937 -21.949 9.650 1.00 44.41 207 ASN A CA 1
ATOM 1649 C C . ASN A 1 221 ? 7.627 -21.765 8.879 1.00 44.49 207 ASN A C 1
ATOM 1650 O O . ASN A 1 221 ? 7.593 -21.778 7.640 1.00 44.31 207 ASN A O 1
ATOM 1655 N N . ASN A 1 222 ? 6.553 -21.606 9.647 1.00 44.61 208 ASN A N 1
ATOM 1656 C CA . ASN A 1 222 ? 5.261 -21.176 9.139 1.00 44.74 208 ASN A CA 1
ATOM 1657 C C . ASN A 1 222 ? 4.963 -19.762 9.648 1.00 44.42 208 ASN A C 1
ATOM 1658 O O . ASN A 1 222 ? 5.206 -19.458 10.817 1.00 44.59 208 ASN A O 1
ATOM 1663 N N . PHE A 1 223 ? 4.456 -18.898 8.774 1.00 44.03 209 PHE A N 1
ATOM 1664 C CA . PHE A 1 223 ? 4.204 -17.509 9.146 1.00 43.63 209 PHE A CA 1
ATOM 1665 C C . PHE A 1 223 ? 2.984 -17.377 10.050 1.00 43.42 209 PHE A C 1
ATOM 1666 O O . PHE A 1 223 ? 1.863 -17.692 9.648 1.00 43.43 209 PHE A O 1
ATOM 1674 N N . THR A 1 224 ? 3.205 -16.903 11.272 1.00 43.07 210 THR A N 1
ATOM 1675 C CA . THR A 1 224 ? 2.101 -16.702 12.208 1.00 42.79 210 THR A CA 1
ATOM 1676 C C . THR A 1 224 ? 1.814 -15.215 12.391 1.00 42.47 210 THR A C 1
ATOM 1677 O O . THR A 1 224 ? 2.705 -14.374 12.222 1.00 42.45 210 THR A O 1
ATOM 1681 N N . THR A 1 225 ? 0.562 -14.906 12.724 1.00 42.04 211 THR A N 1
ATOM 1682 C CA . THR A 1 225 ? 0.110 -13.529 12.936 1.00 41.67 211 THR A CA 1
ATOM 1683 C C . THR A 1 225 ? -0.990 -13.484 13.998 1.00 41.30 211 THR A C 1
ATOM 1684 O O . THR A 1 225 ? -1.588 -14.509 14.328 1.00 41.40 211 THR A O 1
ATOM 1688 N N . ALA A 1 226 ? -1.257 -12.295 14.527 1.00 40.73 212 ALA A N 1
ATOM 1689 C CA . ALA A 1 226 ? -2.178 -12.155 15.649 1.00 40.16 212 ALA A CA 1
ATOM 1690 C C . ALA A 1 226 ? -3.149 -11.007 15.433 1.00 39.74 212 ALA A C 1
ATOM 1691 O O . ALA A 1 226 ? -2.785 -9.978 14.863 1.00 39.86 212 ALA A O 1
ATOM 1693 N N . VAL A 1 227 ? -4.383 -11.191 15.894 1.00 39.04 213 VAL A N 1
ATOM 1694 C CA . VAL A 1 227 ? -5.396 -10.137 15.832 1.00 38.48 213 VAL A CA 1
ATOM 1695 C C . VAL A 1 227 ? -5.838 -9.757 17.249 1.00 38.11 213 VAL A C 1
ATOM 1696 O O . VAL A 1 227 ? -6.167 -10.628 18.066 1.00 38.16 213 VAL A O 1
ATOM 1700 N N . MET A 1 228 ? -5.829 -8.456 17.533 1.00 37.39 214 MET A N 1
ATOM 1701 C CA . MET A 1 228 ? -6.145 -7.962 18.870 1.00 36.45 214 MET A CA 1
ATOM 1702 C C . MET A 1 228 ? -7.003 -6.700 18.834 1.00 37.07 214 MET A C 1
ATOM 1703 O O . MET A 1 228 ? -7.163 -6.069 17.785 1.00 37.07 214 MET A O 1
ATOM 1708 N N . ALA A 1 229 ? -7.562 -6.352 19.989 1.00 37.35 215 ALA A N 1
ATOM 1709 C CA . ALA A 1 229 ? -8.324 -5.122 20.154 1.00 37.69 215 ALA A CA 1
ATOM 1710 C C . ALA A 1 229 ? -7.736 -4.312 21.300 1.00 38.01 215 ALA A C 1
ATOM 1711 O O . ALA A 1 229 ? -7.146 -4.878 22.225 1.00 37.98 215 ALA A O 1
ATOM 1713 N N . ASN A 1 230 ? -7.884 -2.989 21.226 1.00 38.43 216 ASN A N 1
ATOM 1714 C CA . ASN A 1 230 ? -7.575 -2.103 22.349 1.00 38.84 216 ASN A CA 1
ATOM 1715 C C . ASN A 1 230 ? -8.346 -2.575 23.584 1.00 39.21 216 ASN A C 1
ATOM 1716 O O . ASN A 1 230 ? -9.583 -2.656 23.566 1.00 39.25 216 ASN A O 1
ATOM 1721 N N . LYS A 1 231 ? -7.609 -2.894 24.646 1.00 39.59 217 LYS A N 1
ATOM 1722 C CA . LYS A 1 231 ? -8.183 -3.555 25.818 1.00 40.04 217 LYS A CA 1
ATOM 1723 C C . LYS A 1 231 ? -9.196 -2.666 26.533 1.00 40.29 217 LYS A C 1
ATOM 1724 O O . LYS A 1 231 ? -10.258 -3.140 26.954 1.00 40.27 217 LYS A O 1
ATOM 1730 N N . ASP A 1 232 ? -8.866 -1.379 26.656 1.00 40.55 218 ASP A N 1
ATOM 1731 C CA . ASP A 1 232 ? -9.781 -0.396 27.234 1.00 40.72 218 ASP A CA 1
ATOM 1732 C C . ASP A 1 232 ? -11.082 -0.363 26.444 1.00 40.64 218 ASP A C 1
ATOM 1733 O O . ASP A 1 232 ? -12.168 -0.435 27.020 1.00 40.81 218 ASP A O 1
ATOM 1738 N N . PHE A 1 233 ? -10.961 -0.273 25.124 1.00 40.51 219 PHE A N 1
ATOM 1739 C CA . PHE A 1 233 ? -12.120 -0.312 24.246 1.00 40.37 219 PHE A CA 1
ATOM 1740 C C . PHE A 1 233 ? -12.938 -1.585 24.479 1.00 40.27 219 PHE A C 1
ATOM 1741 O O . PHE A 1 233 ? -14.145 -1.510 24.725 1.00 40.31 219 PHE A O 1
ATOM 1749 N N . TYR A 1 234 ? -12.269 -2.738 24.419 1.00 40.09 220 TYR A N 1
ATOM 1750 C CA . TYR A 1 234 ? -12.926 -4.039 24.554 1.00 39.89 220 TYR A CA 1
ATOM 1751 C C . TYR A 1 234 ? -13.651 -4.202 25.892 1.00 39.71 220 TYR A C 1
ATOM 1752 O O . TYR A 1 234 ? -14.782 -4.689 25.932 1.00 39.66 220 TYR A O 1
ATOM 1761 N N . ASP A 1 235 ? -12.993 -3.791 26.975 1.00 39.47 221 ASP A N 1
ATOM 1762 C CA . ASP A 1 235 ? -13.574 -3.851 28.317 1.00 39.22 221 ASP A CA 1
ATOM 1763 C C . ASP A 1 235 ? -14.745 -2.881 28.490 1.00 38.92 221 ASP A C 1
ATOM 1764 O O . ASP A 1 235 ? -15.554 -3.032 29.408 1.00 38.98 221 ASP A O 1
ATOM 1769 N N . GLY A 1 236 ? -14.821 -1.887 27.610 1.00 38.55 222 GLY A N 1
ATOM 1770 C CA . GLY A 1 236 ? -15.910 -0.920 27.619 1.00 38.10 222 GLY A CA 1
ATOM 1771 C C . GLY A 1 236 ? -17.186 -1.455 26.999 1.00 37.86 222 GLY A C 1
ATOM 1772 O O . GLY A 1 236 ? -18.259 -0.894 27.204 1.00 37.80 222 GLY A O 1
ATOM 1773 N N . LEU A 1 237 ? -17.069 -2.547 26.248 1.00 37.69 223 LEU A N 1
ATOM 1774 C CA . LEU A 1 237 ? -18.208 -3.134 25.542 1.00 37.52 223 LEU A CA 1
ATOM 1775 C C . LEU A 1 237 ? -19.125 -3.941 26.461 1.00 37.47 223 LEU A C 1
ATOM 1776 O O . LEU A 1 237 ? -18.698 -4.444 27.502 1.00 37.36 223 LEU A O 1
ATOM 1781 N N . SER A 1 238 ? -20.390 -4.056 26.065 1.00 37.46 224 SER A N 1
ATOM 1782 C CA . SER A 1 238 ? -21.361 -4.881 26.776 1.00 37.45 224 SER A CA 1
ATOM 1783 C C . SER A 1 238 ? -21.052 -6.363 26.571 1.00 37.63 224 SER A C 1
ATOM 1784 O O . SER A 1 238 ? -20.353 -6.734 25.626 1.00 37.78 224 SER A O 1
ATOM 1787 N N . ALA A 1 239 ? -21.578 -7.205 27.456 1.00 37.75 225 ALA A N 1
ATOM 1788 C CA . ALA A 1 239 ? -21.366 -8.649 27.371 1.00 37.91 225 ALA A CA 1
ATOM 1789 C C . ALA A 1 239 ? -21.808 -9.233 26.027 1.00 38.08 225 ALA A C 1
ATOM 1790 O O . ALA A 1 239 ? -21.220 -10.209 25.556 1.00 38.13 225 ALA A O 1
ATOM 1792 N N . GLU A 1 240 ? -22.842 -8.633 25.427 1.00 38.17 226 GLU A N 1
ATOM 1793 C CA . GLU A 1 240 ? -23.328 -9.037 24.104 1.00 38.23 226 GLU A CA 1
ATOM 1794 C C . GLU A 1 240 ? -22.370 -8.610 22.998 1.00 38.28 226 GLU A C 1
ATOM 1795 O O . GLU A 1 240 ? -22.102 -9.387 22.076 1.00 38.30 226 GLU A O 1
ATOM 1801 N N . ASP A 1 241 ? -21.867 -7.376 23.097 1.00 38.30 227 ASP A N 1
ATOM 1802 C CA . ASP A 1 241 ? -20.903 -6.842 22.131 1.00 38.36 227 ASP A CA 1
ATOM 1803 C C . ASP A 1 241 ? -19.585 -7.600 22.174 1.00 38.30 227 ASP A C 1
ATOM 1804 O O . ASP A 1 241 ? -19.012 -7.892 21.130 1.00 38.33 227 ASP A O 1
ATOM 1809 N N . GLN A 1 242 ? -19.115 -7.919 23.380 1.00 38.34 228 GLN A N 1
ATOM 1810 C CA . GLN A 1 242 ? -17.872 -8.675 23.555 1.00 38.39 228 GLN A CA 1
ATOM 1811 C C . GLN A 1 242 ? -17.984 -10.051 22.916 1.00 38.56 228 GLN A C 1
ATOM 1812 O O . GLN A 1 242 ? -17.071 -10.490 22.211 1.00 38.53 228 GLN A O 1
ATOM 1818 N N . GLN A 1 243 ? -19.119 -10.710 23.162 1.00 38.76 229 GLN A N 1
ATOM 1819 C CA . GLN A 1 243 ? -19.448 -12.005 22.566 1.00 38.88 229 GLN A CA 1
ATOM 1820 C C . GLN A 1 243 ? -19.510 -11.904 21.046 1.00 38.76 229 GLN A C 1
ATOM 1821 O O . GLN A 1 243 ? -18.988 -12.771 20.345 1.00 38.78 229 GLN A O 1
ATOM 1827 N N . LEU A 1 244 ? -20.150 -10.843 20.553 1.00 38.65 230 LEU A N 1
ATOM 1828 C CA . LEU A 1 244 ? -20.243 -10.569 19.120 1.00 38.63 230 LEU A CA 1
ATOM 1829 C C . LEU A 1 244 ? -18.857 -10.547 18.472 1.00 38.68 230 LEU A C 1
ATOM 1830 O O . LEU A 1 244 ? -18.664 -11.110 17.392 1.00 38.75 230 LEU A O 1
ATOM 1835 N N . VAL A 1 245 ? -17.904 -9.902 19.144 1.00 38.64 231 VAL A N 1
ATOM 1836 C CA . VAL A 1 245 ? -16.520 -9.841 18.681 1.00 38.61 231 VAL A CA 1
ATOM 1837 C C . VAL A 1 245 ? -15.894 -11.245 18.677 1.00 38.69 231 VAL A C 1
ATOM 1838 O O . VAL A 1 245 ? -15.332 -11.669 17.663 1.00 38.71 231 VAL A O 1
ATOM 1842 N N . GLN A 1 246 ? -16.020 -11.966 19.793 1.00 38.61 232 GLN A N 1
ATOM 1843 C CA . GLN A 1 246 ? -15.495 -13.331 19.899 1.00 38.61 232 GLN A CA 1
ATOM 1844 C C . GLN A 1 246 ? -16.061 -14.257 18.818 1.00 38.64 232 GLN A C 1
ATOM 1845 O O . GLN A 1 246 ? -15.322 -15.059 18.241 1.00 38.55 232 GLN A O 1
ATOM 1851 N N . ASN A 1 247 ? -17.365 -14.137 18.554 1.00 38.59 233 ASN A N 1
ATOM 1852 C CA . ASN A 1 247 ? -18.025 -14.897 17.494 1.00 38.58 233 ASN A CA 1
ATOM 1853 C C . ASN A 1 247 ? -17.448 -14.576 16.122 1.00 38.57 233 ASN A C 1
ATOM 1854 O O . ASN A 1 247 ? -17.175 -15.479 15.334 1.00 38.46 233 ASN A O 1
ATOM 1859 N N . ALA A 1 248 ? -17.258 -13.284 15.854 1.00 38.72 234 ALA A N 1
ATOM 1860 C CA . ALA A 1 248 ? -16.737 -12.818 14.567 1.00 38.85 234 ALA A CA 1
ATOM 1861 C C . ALA A 1 248 ? -15.285 -13.232 14.347 1.00 39.06 234 ALA A C 1
ATOM 1862 O O . ALA A 1 248 ? -14.889 -13.519 13.219 1.00 39.17 234 ALA A O 1
ATOM 1864 N N . ALA A 1 249 ? -14.502 -13.262 15.427 1.00 39.20 235 ALA A N 1
ATOM 1865 C CA . ALA A 1 249 ? -13.102 -13.675 15.365 1.00 39.14 235 ALA A CA 1
ATOM 1866 C C . ALA A 1 249 ? -12.968 -15.165 15.046 1.00 39.26 235 ALA A C 1
ATOM 1867 O O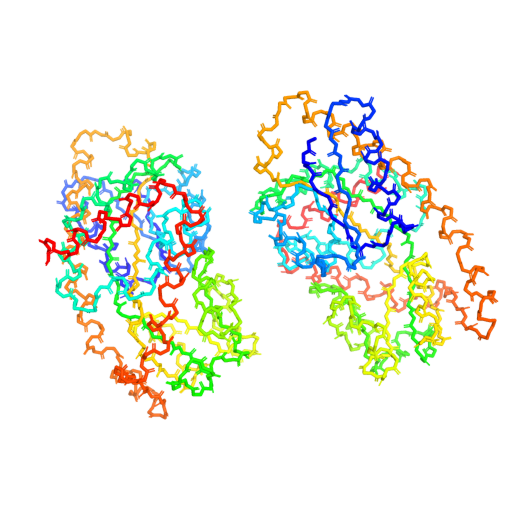 . ALA A 1 249 ? -12.147 -15.554 14.214 1.00 39.30 235 ALA A O 1
ATOM 1869 N N . LEU A 1 250 ? -13.787 -15.987 15.696 1.00 39.39 236 LEU A N 1
ATOM 1870 C CA . LEU A 1 250 ? -13.791 -17.427 15.456 1.00 39.64 236 LEU A CA 1
ATOM 1871 C C . LEU A 1 250 ? -14.283 -17.769 14.042 1.00 39.90 236 LEU A C 1
ATOM 1872 O O . LEU A 1 250 ? -13.763 -18.691 13.407 1.00 39.86 236 LEU A O 1
ATOM 1877 N N . ALA A 1 251 ? -15.275 -17.022 13.556 1.00 40.13 237 ALA A N 1
ATOM 1878 C CA . ALA A 1 251 ? -15.818 -17.230 12.212 1.00 40.38 237 ALA A CA 1
ATOM 1879 C C . ALA A 1 251 ? -14.816 -16.820 11.136 1.00 40.64 237 ALA A C 1
ATOM 1880 O O . ALA A 1 251 ? -14.722 -17.460 10.085 1.00 40.69 237 ALA A O 1
ATOM 1882 N N . ALA A 1 252 ? -14.069 -15.752 11.409 1.00 40.85 238 ALA A N 1
ATOM 1883 C CA . ALA A 1 252 ? -13.009 -15.293 10.520 1.00 41.06 238 ALA A CA 1
ATOM 1884 C C . ALA A 1 252 ? -11.838 -16.273 10.491 1.00 41.30 238 ALA A C 1
ATOM 1885 O O . ALA A 1 252 ? -11.247 -16.499 9.435 1.00 41.33 238 ALA A O 1
ATOM 1887 N N . TYR A 1 253 ? -11.512 -16.857 11.644 1.00 41.41 239 TYR A N 1
ATOM 1888 C CA . TYR A 1 253 ? -10.435 -17.837 11.718 1.00 41.70 239 TYR A CA 1
ATOM 1889 C C . TYR A 1 253 ? -10.719 -19.047 10.821 1.00 42.14 239 TYR A C 1
ATOM 1890 O O . TYR A 1 253 ? -9.888 -19.418 9.986 1.00 42.17 239 TYR A O 1
ATOM 1899 N N . ASP A 1 254 ? -11.896 -19.648 10.994 1.00 42.64 240 ASP A N 1
ATOM 1900 C CA . ASP A 1 254 ? -12.291 -20.826 10.225 1.00 43.14 240 ASP A CA 1
ATOM 1901 C C . ASP A 1 254 ? -12.278 -20.557 8.721 1.00 43.49 240 ASP A C 1
ATOM 1902 O O . ASP A 1 254 ? -11.854 -21.409 7.938 1.00 43.56 240 ASP A O 1
ATOM 1907 N N . HIS A 1 255 ? -12.734 -19.369 8.326 1.00 43.96 241 HIS A N 1
ATOM 1908 C CA . HIS A 1 255 ? -12.761 -18.973 6.918 1.00 44.37 241 HIS A CA 1
ATOM 1909 C C . HIS A 1 255 ? -11.361 -18.748 6.354 1.00 44.70 241 HIS A C 1
ATOM 1910 O O . HIS A 1 255 ? -11.080 -19.116 5.211 1.00 44.80 241 HIS A O 1
ATOM 1917 N N . THR A 1 256 ? -10.488 -18.150 7.162 1.00 45.09 242 THR A N 1
ATOM 1918 C CA . THR A 1 256 ? -9.131 -17.824 6.733 1.00 45.50 242 THR A CA 1
ATOM 1919 C C . THR A 1 256 ? -8.253 -19.059 6.556 1.00 45.97 242 THR A C 1
ATOM 1920 O O . THR A 1 256 ? -7.529 -19.148 5.565 1.00 46.25 242 THR A O 1
ATOM 1924 N N . VAL A 1 257 ? -8.320 -20.008 7.492 1.00 46.39 243 VAL A N 1
ATOM 1925 C CA . VAL A 1 257 ? -7.485 -21.220 7.399 1.00 46.86 243 VAL A CA 1
ATOM 1926 C C . VAL A 1 257 ? -7.750 -22.032 6.125 1.00 47.11 243 VAL A C 1
ATOM 1927 O O . VAL A 1 257 ? -6.812 -22.545 5.518 1.00 47.17 243 VAL A O 1
ATOM 1931 N N . VAL A 1 258 ? -9.018 -22.125 5.719 1.00 47.47 244 VAL A N 1
ATOM 1932 C CA . VAL A 1 258 ? -9.382 -22.790 4.465 1.00 47.85 244 VAL A CA 1
ATOM 1933 C C . VAL A 1 258 ? -8.731 -22.076 3.277 1.00 48.16 244 VAL A C 1
ATOM 1934 O O . VAL A 1 258 ? -8.061 -22.711 2.454 1.00 48.22 244 VAL A O 1
ATOM 1938 N N . TYR A 1 259 ? -8.918 -20.757 3.211 1.00 48.46 245 TYR A N 1
ATOM 1939 C CA . TYR A 1 259 ? -8.378 -19.946 2.119 1.00 48.77 245 TYR A CA 1
ATOM 1940 C C . TYR A 1 259 ? -6.854 -20.013 2.004 1.00 48.96 245 TYR A C 1
ATOM 1941 O O . TYR A 1 259 ? -6.325 -20.211 0.907 1.00 49.09 245 TYR A O 1
ATOM 1950 N N . GLN A 1 260 ? -6.158 -19.838 3.126 1.00 49.12 246 GLN A N 1
ATOM 1951 C CA . GLN A 1 260 ? -4.698 -19.774 3.116 1.00 49.36 246 GLN A CA 1
ATOM 1952 C C . GLN A 1 260 ? -4.030 -21.110 2.755 1.00 49.69 246 GLN A C 1
ATOM 1953 O O . GLN A 1 260 ? -2.883 -21.126 2.297 1.00 49.84 246 GLN A O 1
ATOM 1959 N N . GLN A 1 261 ? -4.754 -22.216 2.950 1.00 50.02 247 GLN A N 1
ATOM 1960 C CA . GLN A 1 261 ? -4.312 -23.544 2.494 1.00 50.20 247 GLN A CA 1
ATOM 1961 C C . GLN A 1 261 ? -4.299 -23.643 0.970 1.00 50.24 247 GLN A C 1
ATOM 1962 O O . GLN A 1 261 ? -3.310 -24.097 0.386 1.00 50.21 247 GLN A O 1
ATOM 1968 N N . GLN A 1 262 ? -5.399 -23.216 0.340 1.00 50.29 248 GLN A N 1
ATOM 1969 C CA . GLN A 1 262 ? -5.493 -23.118 -1.122 1.00 50.34 248 GLN A CA 1
ATOM 1970 C C . GLN A 1 262 ? -4.390 -22.263 -1.737 1.00 50.44 248 GLN A C 1
ATOM 1971 O O . GLN A 1 262 ? -3.856 -22.601 -2.797 1.00 50.60 248 GLN A O 1
ATOM 1977 N N . ALA A 1 263 ? -4.069 -21.152 -1.075 1.00 50.41 249 ALA A N 1
ATOM 1978 C CA . ALA A 1 263 ? -3.053 -20.220 -1.556 1.00 50.44 249 ALA A CA 1
ATOM 1979 C C . ALA A 1 263 ? -1.672 -20.881 -1.683 1.00 50.48 249 ALA A C 1
ATOM 1980 O O . ALA A 1 263 ? -1.117 -20.937 -2.781 1.00 50.48 249 ALA A O 1
ATOM 1982 N N . ALA A 1 264 ? -1.141 -21.400 -0.574 1.00 50.47 250 ALA A N 1
ATOM 1983 C CA . ALA A 1 264 ? 0.149 -22.100 -0.570 1.00 50.43 250 ALA A CA 1
ATOM 1984 C C . ALA A 1 264 ? 0.223 -23.200 -1.639 1.00 50.42 250 ALA A C 1
ATOM 1985 O O . ALA A 1 264 ? 1.278 -23.422 -2.243 1.00 50.47 250 ALA A O 1
ATOM 1987 N N . ASP A 1 265 ? -0.913 -23.855 -1.879 1.00 50.28 251 ASP A N 1
ATOM 1988 C CA . ASP A 1 265 ? -1.009 -24.967 -2.822 1.00 50.08 251 ASP A CA 1
ATOM 1989 C C . ASP A 1 265 ? -1.137 -24.565 -4.300 1.00 49.91 251 ASP A C 1
ATOM 1990 O O . ASP A 1 265 ? -1.176 -25.435 -5.172 1.00 50.07 251 ASP A O 1
ATOM 1992 N N . THR A 1 266 ? -1.184 -23.265 -4.587 1.00 49.55 252 THR A N 1
ATOM 1993 C CA . THR A 1 266 ? -1.437 -22.803 -5.954 1.00 49.23 252 THR A CA 1
ATOM 1994 C C . THR A 1 266 ? -0.588 -21.615 -6.420 1.00 49.03 252 THR A C 1
ATOM 1995 O O . THR A 1 266 ? -0.364 -21.449 -7.624 1.00 49.05 252 THR A O 1
ATOM 1997 N N . GLU A 1 267 ? -0.119 -20.799 -5.476 1.00 48.67 253 GLU A N 1
ATOM 1998 C CA . GLU A 1 267 ? 0.534 -19.515 -5.789 1.00 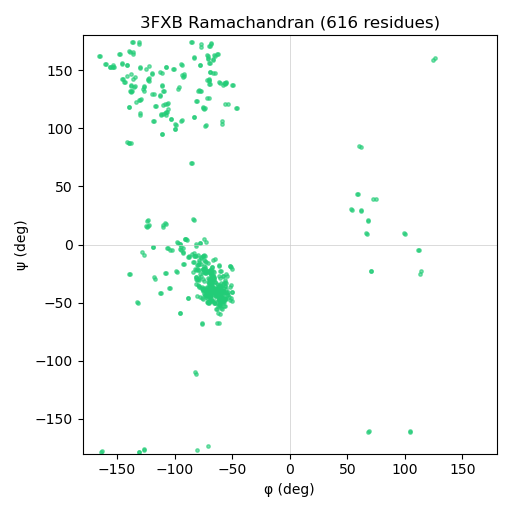48.25 253 GLU A CA 1
ATOM 1999 C C . GLU A 1 267 ? 1.901 -19.636 -6.473 1.00 47.80 253 GLU A C 1
ATOM 2000 O O . GLU A 1 267 ? 2.257 -18.788 -7.295 1.00 47.74 253 GLU A O 1
ATOM 2006 N N . LEU A 1 268 ? 2.658 -20.678 -6.132 1.00 47.22 254 LEU A N 1
ATOM 2007 C CA . LEU A 1 268 ? 3.973 -20.907 -6.734 1.00 46.54 254 LEU A CA 1
ATOM 2008 C C . LEU A 1 268 ? 3.878 -21.097 -8.242 1.00 46.24 254 LEU A C 1
ATOM 2009 O O . LEU A 1 268 ? 4.757 -20.655 -8.976 1.00 46.27 254 LEU A O 1
ATOM 2014 N N . ALA A 1 269 ? 2.804 -21.746 -8.693 1.00 45.88 255 ALA A N 1
ATOM 2015 C CA . ALA A 1 269 ? 2.533 -21.943 -10.122 1.00 45.51 255 ALA A CA 1
ATOM 2016 C C . ALA A 1 269 ? 2.376 -20.621 -10.875 1.00 45.27 255 ALA A C 1
ATOM 2017 O O . ALA A 1 269 ? 2.670 -20.539 -12.067 1.00 45.25 255 ALA A O 1
ATOM 2019 N N . LYS A 1 270 ? 1.918 -19.594 -10.163 1.00 44.99 256 LYS A N 1
ATOM 2020 C CA . LYS A 1 270 ? 1.751 -18.251 -10.725 1.00 44.62 256 LYS A CA 1
ATOM 2021 C C . LYS A 1 270 ? 3.063 -17.460 -10.813 1.00 44.05 256 LYS A C 1
ATOM 2022 O O . LYS A 1 270 ? 3.260 -16.684 -11.753 1.00 44.00 256 LYS A O 1
ATOM 2028 N N . ILE A 1 271 ? 3.951 -17.660 -9.840 1.00 43.29 257 ILE A N 1
ATOM 2029 C CA . ILE A 1 271 ? 5.291 -17.071 -9.885 1.00 42.58 257 ILE A CA 1
ATOM 2030 C C . ILE A 1 271 ? 6.057 -17.593 -11.098 1.00 42.37 257 ILE A C 1
ATOM 2031 O O . ILE A 1 271 ? 6.670 -16.816 -11.831 1.0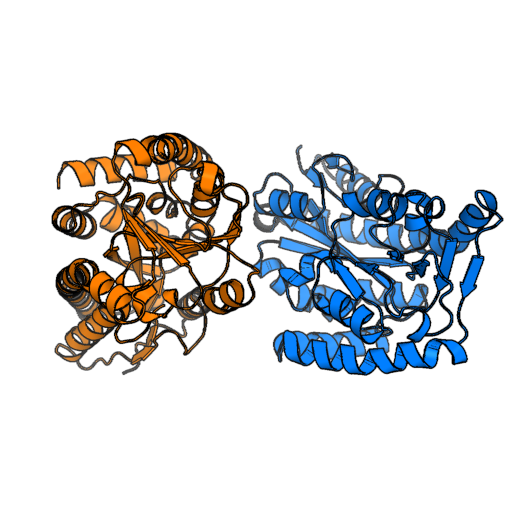0 42.37 257 ILE A O 1
ATOM 2036 N N . MET A 1 272 ? 6.008 -18.909 -11.306 1.00 42.02 258 MET A N 1
ATOM 2037 C CA . MET A 1 272 ? 6.674 -19.549 -12.437 1.00 41.58 258 MET A CA 1
ATOM 2038 C C . MET A 1 272 ? 6.037 -19.142 -13.764 1.00 41.70 258 MET A C 1
ATOM 2039 O O . MET A 1 272 ? 6.699 -19.151 -14.802 1.00 41.74 258 MET A O 1
ATOM 2044 N N . GLU A 1 273 ? 4.756 -18.784 -13.727 1.00 41.67 259 GLU A N 1
ATOM 2045 C CA . GLU A 1 273 ? 4.043 -18.358 -14.928 1.00 41.71 259 GLU A CA 1
ATOM 2046 C C . GLU A 1 273 ? 4.481 -16.956 -15.352 1.00 41.57 259 GLU A C 1
ATOM 2047 O O . GLU A 1 273 ? 4.712 -16.703 -16.533 1.00 41.54 259 GLU A O 1
ATOM 2053 N N . ALA A 1 274 ? 4.604 -16.058 -14.378 1.00 41.43 260 ALA A N 1
ATOM 2054 C CA . ALA A 1 274 ? 5.007 -14.677 -14.631 1.00 41.25 260 ALA A CA 1
ATOM 2055 C C . ALA A 1 274 ? 6.515 -14.538 -14.837 1.00 41.12 260 ALA A C 1
ATOM 2056 O O . ALA A 1 274 ? 6.964 -13.635 -15.540 1.00 41.24 260 ALA A O 1
ATOM 2058 N N . LYS A 1 275 ? 7.291 -15.423 -14.216 1.00 40.92 261 LYS A N 1
ATOM 2059 C CA . LYS A 1 275 ? 8.744 -15.437 -14.386 1.00 40.71 261 LYS A CA 1
ATOM 2060 C C . LYS A 1 275 ? 9.255 -16.878 -14.494 1.00 40.64 261 LYS A C 1
ATOM 2061 O O . LYS A 1 275 ? 9.624 -17.488 -13.488 1.00 40.67 261 LYS A O 1
ATOM 2067 N N . PRO A 1 276 ? 9.267 -17.431 -15.722 1.00 40.53 262 PRO A N 1
ATOM 2068 C CA . PRO A 1 276 ? 9.652 -18.832 -15.940 1.00 40.44 262 PRO A CA 1
ATOM 2069 C C . PRO A 1 276 ? 11.118 -19.154 -15.635 1.00 40.32 262 PRO A C 1
ATOM 2070 O O . PRO A 1 276 ? 11.441 -20.315 -15.373 1.00 40.33 262 PRO A O 1
ATOM 2074 N N . GLU A 1 277 ? 11.984 -18.139 -15.661 1.00 40.14 263 GLU A N 1
ATOM 2075 C CA . GLU A 1 277 ? 13.422 -18.324 -15.429 1.00 39.98 263 GLU A CA 1
ATOM 2076 C C . GLU A 1 277 ? 13.737 -18.564 -13.954 1.00 39.58 263 GLU A C 1
ATOM 2077 O O . GLU A 1 277 ? 14.813 -19.068 -13.620 1.00 39.56 263 GLU A O 1
ATOM 2083 N N . MET A 1 278 ? 12.798 -18.200 -13.083 1.00 39.05 264 MET A N 1
ATOM 2084 C CA . MET A 1 278 ? 12.984 -18.317 -11.639 1.00 38.69 264 MET A CA 1
ATOM 2085 C C . MET A 1 278 ? 13.475 -19.710 -11.248 1.00 38.97 264 MET A C 1
ATOM 2086 O O . MET A 1 278 ? 13.007 -20.721 -11.781 1.00 38.92 264 MET A O 1
ATOM 2091 N N . GLN A 1 279 ? 14.438 -19.743 -10.332 1.00 39.27 265 GLN A N 1
ATOM 2092 C CA . GLN A 1 279 ? 15.032 -20.985 -9.880 1.00 39.64 265 GLN A CA 1
ATOM 2093 C C . GLN A 1 279 ? 14.468 -21.356 -8.515 1.00 39.89 265 GLN A C 1
ATOM 2094 O O . GLN A 1 279 ? 14.793 -20.731 -7.504 1.00 40.08 265 GLN A O 1
ATOM 2100 N N . VAL A 1 280 ? 13.622 -22.380 -8.498 1.00 40.19 266 VAL A N 1
ATOM 2101 C CA . VAL A 1 280 ? 12.886 -22.765 -7.298 1.00 40.43 266 VAL A CA 1
ATOM 2102 C C . VAL A 1 280 ? 13.377 -24.111 -6.767 1.00 40.66 266 VAL A C 1
ATOM 2103 O O . VAL A 1 280 ? 13.168 -25.140 -7.405 1.00 40.78 266 VAL A O 1
ATOM 2107 N N . THR A 1 281 ? 14.027 -24.098 -5.604 1.00 40.93 267 THR A N 1
ATOM 2108 C CA . THR A 1 281 ? 14.517 -25.332 -4.979 1.00 41.23 267 THR A CA 1
ATOM 2109 C C . THR A 1 281 ? 13.771 -25.640 -3.687 1.00 41.29 267 THR A C 1
ATOM 2110 O O . THR A 1 281 ? 13.647 -24.779 -2.814 1.00 41.41 267 THR A O 1
ATOM 2114 N N . VAL A 1 282 ? 13.265 -26.863 -3.576 1.00 41.36 268 VAL A N 1
ATOM 2115 C CA . VAL A 1 282 ? 12.760 -27.356 -2.299 1.00 41.55 268 VAL A CA 1
ATOM 2116 C C . VAL A 1 282 ? 13.706 -28.439 -1.777 1.00 41.71 268 VAL A C 1
ATOM 2117 O O . VAL A 1 282 ? 13.827 -29.520 -2.358 1.00 41.71 268 VAL A O 1
ATOM 2121 N N . LEU A 1 283 ? 14.388 -28.117 -0.681 1.00 41.92 269 LEU A N 1
ATOM 2122 C CA . LEU A 1 283 ? 15.467 -28.945 -0.151 1.00 42.05 269 LEU A CA 1
ATOM 2123 C C . LEU A 1 283 ? 14.964 -30.259 0.434 1.00 42.29 269 LEU A C 1
ATOM 2124 O O . LEU A 1 283 ? 13.939 -30.298 1.116 1.00 42.35 269 LEU A O 1
ATOM 2129 N N . THR A 1 284 ? 15.695 -31.332 0.146 1.00 42.64 270 THR A N 1
ATOM 2130 C CA . THR A 1 284 ? 15.445 -32.643 0.742 1.00 42.96 270 THR A CA 1
ATOM 2131 C C . THR A 1 284 ? 15.863 -32.633 2.213 1.00 43.18 270 THR A C 1
ATOM 2132 O O . THR A 1 284 ? 16.612 -31.752 2.645 1.00 43.21 270 THR A O 1
ATOM 2136 N N . ASP A 1 285 ? 15.384 -33.617 2.973 1.00 43.46 271 ASP A N 1
ATOM 2137 C CA . ASP A 1 285 ? 15.748 -33.762 4.383 1.00 43.64 271 ASP A CA 1
ATOM 2138 C C . ASP A 1 285 ? 17.265 -33.852 4.563 1.00 43.79 271 ASP A C 1
ATOM 2139 O O . ASP A 1 285 ? 17.809 -33.329 5.537 1.00 43.87 271 ASP A O 1
ATOM 2144 N N . GLU A 1 286 ? 17.931 -34.504 3.611 1.00 43.93 272 GLU A N 1
ATOM 2145 C CA . GLU A 1 286 ? 19.393 -34.558 3.551 1.00 44.21 272 GLU A CA 1
ATOM 2146 C C . GLU A 1 286 ? 20.013 -33.154 3.518 1.00 44.33 272 GLU A C 1
ATOM 2147 O O . GLU A 1 286 ? 20.962 -32.867 4.251 1.00 44.31 272 GLU A O 1
ATOM 2153 N N . GLN A 1 287 ? 19.462 -32.288 2.670 1.00 44.55 273 GLN A N 1
ATOM 2154 C CA . GLN A 1 287 ? 19.954 -30.919 2.509 1.00 44.74 273 GLN A CA 1
ATOM 2155 C C . GLN A 1 287 ? 19.555 -30.004 3.673 1.00 44.78 273 GLN A C 1
ATOM 2156 O O . GLN A 1 287 ? 20.214 -28.992 3.924 1.00 44.75 273 GLN A O 1
ATOM 2162 N N . ARG A 1 288 ? 18.482 -30.369 4.375 1.00 44.85 274 ARG A N 1
ATOM 2163 C CA . ARG A 1 288 ? 17.950 -29.564 5.481 1.00 44.89 274 ARG A CA 1
ATOM 2164 C C . ARG A 1 288 ? 18.672 -29.803 6.811 1.00 44.93 274 ARG A C 1
ATOM 2165 O O . ARG A 1 288 ? 18.425 -29.097 7.790 1.00 44.93 274 ARG A O 1
ATOM 2173 N N . SER A 1 289 ? 19.565 -30.791 6.829 1.00 44.95 275 SER A N 1
ATOM 2174 C CA . SER A 1 289 ? 20.262 -31.216 8.046 1.00 44.97 275 SER A CA 1
ATOM 2175 C C . SER A 1 289 ? 20.951 -30.092 8.824 1.00 44.91 275 SER A C 1
ATOM 2176 O O . SER A 1 289 ? 20.788 -30.001 10.041 1.00 44.89 275 SER A O 1
ATOM 2179 N N . CYS A 1 290 ? 21.704 -29.238 8.127 1.00 44.85 276 CYS A N 1
ATOM 2180 C CA . CYS A 1 290 ? 22.429 -28.142 8.786 1.00 44.88 276 CYS A CA 1
ATOM 2181 C C . CYS A 1 290 ? 21.488 -27.095 9.380 1.00 44.66 276 CYS A C 1
ATOM 2182 O O . CYS A 1 290 ? 21.832 -26.437 10.364 1.00 44.59 276 CYS A O 1
ATOM 2185 N N . PHE A 1 291 ? 20.309 -26.950 8.776 1.00 44.52 277 PHE A N 1
ATOM 2186 C CA . PHE A 1 291 ? 19.293 -26.007 9.248 1.00 44.46 277 PHE A CA 1
ATOM 2187 C C . PHE A 1 291 ? 18.603 -26.487 10.529 1.00 44.31 277 PHE A C 1
ATOM 2188 O O . PHE A 1 291 ? 18.324 -25.689 11.427 1.00 44.20 277 PHE A O 1
ATOM 2196 N N . LYS A 1 292 ? 18.336 -27.791 10.604 1.00 44.19 278 LYS A N 1
ATOM 2197 C CA . LYS A 1 292 ? 17.743 -28.409 11.792 1.00 44.06 278 LYS A CA 1
ATOM 2198 C C . LYS A 1 292 ? 18.732 -28.500 12.954 1.00 44.11 278 LYS A C 1
ATOM 2199 O O . LYS A 1 292 ? 18.323 -28.564 14.112 1.00 44.16 278 LYS A O 1
ATOM 2205 N N . GLU A 1 293 ? 20.027 -28.517 12.637 1.00 44.19 279 GLU A N 1
ATOM 2206 C CA . GLU A 1 293 ? 21.083 -28.497 13.653 1.00 44.25 279 GLU A CA 1
ATOM 2207 C C . GLU A 1 293 ? 21.126 -27.144 14.357 1.00 44.23 279 GLU A C 1
ATOM 2208 O O . GLU A 1 293 ? 21.374 -27.072 15.565 1.00 44.24 279 GLU A O 1
ATOM 2214 N N . ALA A 1 294 ? 20.875 -26.085 13.587 1.00 44.18 280 ALA A N 1
ATOM 2215 C CA . ALA A 1 294 ? 20.803 -24.721 14.108 1.00 44.15 280 ALA A CA 1
ATOM 2216 C C . ALA A 1 294 ? 19.541 -24.497 14.943 1.00 44.14 280 ALA A C 1
ATOM 2217 O O . ALA A 1 294 ? 19.506 -23.610 15.796 1.00 44.15 280 ALA A O 1
ATOM 2219 N N . ALA A 1 295 ? 18.518 -25.315 14.699 1.00 44.15 281 ALA A N 1
ATOM 2220 C CA . ALA A 1 295 ? 17.220 -25.191 15.372 1.00 44.18 281 ALA A CA 1
ATOM 2221 C C . ALA A 1 295 ? 17.286 -25.442 16.873 1.00 44.15 281 ALA A C 1
ATOM 2222 O O . ALA A 1 295 ? 16.522 -24.859 17.641 1.00 44.14 281 ALA A O 1
ATOM 2224 N N . ALA A 1 296 ? 18.196 -26.320 17.280 1.00 44.24 282 ALA A N 1
ATOM 2225 C CA . ALA A 1 296 ? 18.349 -26.683 18.690 1.00 44.27 282 ALA A CA 1
ATOM 2226 C C . ALA A 1 296 ? 19.057 -25.597 19.503 1.00 44.18 282 ALA A C 1
ATOM 2227 O O . ALA A 1 296 ? 18.687 -25.339 20.651 1.00 44.10 282 ALA A O 1
ATOM 2229 N N . GLU A 1 297 ? 20.062 -24.960 18.901 1.00 44.12 283 GLU A N 1
ATOM 2230 C CA . GLU A 1 297 ? 20.822 -23.908 19.576 1.00 44.14 283 GLU A CA 1
ATOM 2231 C C . GLU A 1 297 ? 20.075 -22.579 19.620 1.00 44.03 283 GLU A C 1
ATOM 2232 O O . GLU A 1 297 ? 20.326 -21.755 20.502 1.00 43.97 283 GLU A O 1
ATOM 2238 N N . VAL A 1 298 ? 19.167 -22.375 18.666 1.00 44.01 284 VAL A N 1
ATOM 2239 C CA . VAL A 1 298 ? 18.259 -21.224 18.687 1.00 43.98 284 VAL A CA 1
ATOM 2240 C C . VAL A 1 298 ? 17.251 -21.389 19.827 1.00 44.08 284 VAL A C 1
ATOM 2241 O O . VAL A 1 298 ? 16.939 -20.426 20.533 1.00 44.09 284 VAL A O 1
ATOM 2245 N N . GLU A 1 299 ? 16.765 -22.619 20.005 1.00 44.19 285 GLU A N 1
ATOM 2246 C CA . GLU A 1 299 ? 15.849 -22.952 21.096 1.00 44.29 285 GLU A CA 1
ATOM 2247 C C . GLU A 1 299 ? 16.504 -22.702 22.451 1.00 44.35 285 GLU A C 1
ATOM 2248 O O . GLU A 1 299 ? 15.877 -22.152 23.356 1.00 44.32 285 GLU A O 1
ATOM 2254 N N . ALA A 1 300 ? 17.769 -23.104 22.572 1.00 44.49 286 ALA A N 1
ATOM 2255 C CA . ALA A 1 300 ? 18.561 -22.865 23.776 1.00 44.63 286 ALA A CA 1
ATOM 2256 C C . ALA A 1 300 ? 18.719 -21.370 24.057 1.00 44.74 286 ALA A C 1
ATOM 2257 O O . ALA A 1 300 ? 18.711 -20.949 25.216 1.00 44.75 286 ALA A O 1
ATOM 2259 N N . LYS A 1 301 ? 18.862 -20.582 22.990 1.00 44.86 287 LYS A N 1
ATOM 2260 C CA . LYS A 1 301 ? 18.959 -19.123 23.090 1.00 44.93 287 LYS A CA 1
ATOM 2261 C C . LYS A 1 301 ? 17.667 -18.492 23.597 1.00 44.90 287 LYS A C 1
ATOM 2262 O O . LYS A 1 301 ? 17.706 -17.537 24.376 1.00 44.94 287 LYS A O 1
ATOM 2268 N N . PHE A 1 302 ? 16.533 -19.034 23.149 1.00 44.83 288 PHE A N 1
ATOM 2269 C CA . PHE A 1 302 ? 15.209 -18.548 23.547 1.00 44.76 288 PHE A CA 1
ATOM 2270 C C . PHE A 1 302 ? 14.953 -18.700 25.050 1.00 44.87 288 PHE A C 1
ATOM 2271 O O . PHE A 1 302 ? 14.346 -17.826 25.672 1.00 44.79 288 PHE A O 1
ATOM 2279 N N . ILE A 1 303 ? 15.414 -19.815 25.617 1.00 45.07 289 ILE A N 1
ATOM 2280 C CA . ILE A 1 303 ? 15.306 -20.081 27.054 1.00 45.28 289 ILE A CA 1
ATOM 2281 C C . ILE A 1 303 ? 16.082 -19.032 27.856 1.00 45.41 289 ILE A C 1
ATOM 2282 O O . ILE A 1 303 ? 15.599 -18.542 28.880 1.00 45.34 289 ILE A O 1
ATOM 2287 N N . GLU A 1 304 ? 17.271 -18.686 27.365 1.00 45.63 290 GLU A N 1
ATOM 2288 C CA . GLU A 1 304 ? 18.152 -17.715 28.014 1.00 45.91 290 GLU A CA 1
ATOM 2289 C C . GLU A 1 304 ? 17.550 -16.310 28.065 1.00 46.00 290 GLU A C 1
ATOM 2290 O O . GLU A 1 304 ? 17.676 -15.608 29.072 1.00 46.03 290 GLU A O 1
ATOM 2296 N N . MET A 1 305 ? 16.891 -15.915 26.979 1.00 46.14 291 MET A N 1
ATOM 2297 C CA . MET A 1 305 ? 16.362 -14.559 26.831 1.00 46.31 291 MET A CA 1
ATOM 2298 C C . 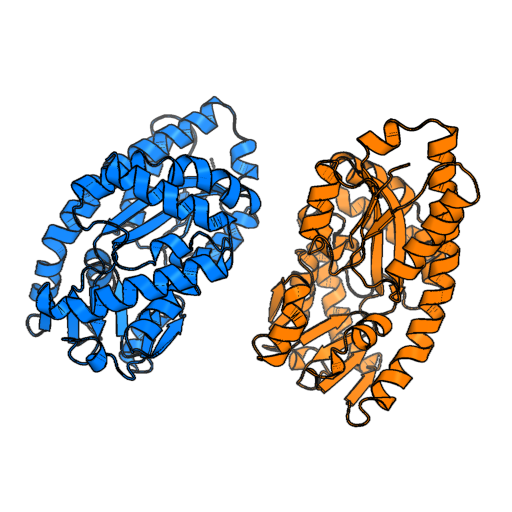MET A 1 305 ? 15.097 -14.286 27.646 1.00 46.21 291 MET A C 1
ATOM 2299 O O . MET A 1 305 ? 15.000 -13.256 28.312 1.00 46.25 291 MET A O 1
ATOM 2304 N N . THR A 1 306 ? 14.136 -15.205 27.588 1.00 46.18 292 THR A N 1
ATOM 2305 C CA . THR A 1 306 ? 12.805 -14.982 28.163 1.00 46.12 292 THR A CA 1
ATOM 2306 C C . THR A 1 306 ? 12.635 -15.528 29.578 1.00 46.13 292 THR A C 1
ATOM 2307 O O . THR A 1 306 ? 11.581 -15.344 30.195 1.00 46.16 292 THR A O 1
ATOM 2311 N N . GLY A 1 307 ? 13.668 -16.200 30.084 1.00 46.09 293 GLY A N 1
ATOM 2312 C CA . GLY A 1 307 ? 13.658 -16.748 31.441 1.00 45.98 293 GLY A CA 1
ATOM 2313 C C . GLY A 1 307 ? 12.679 -17.893 31.618 1.00 45.88 293 GLY A C 1
ATOM 2314 O O . GLY A 1 307 ? 12.245 -18.508 30.641 1.00 45.84 293 GLY A O 1
ATOM 2315 N N . ASP A 1 308 ? 12.329 -18.173 32.871 1.00 45.82 294 ASP A N 1
ATOM 2316 C CA . ASP A 1 308 ? 11.406 -19.263 33.205 1.00 45.76 294 ASP A CA 1
ATOM 2317 C C . ASP A 1 308 ? 9.942 -18.948 32.861 1.00 45.63 294 ASP A C 1
ATOM 2318 O O . ASP A 1 308 ? 9.093 -19.847 32.826 1.00 45.63 294 ASP A O 1
ATOM 2323 N N . SER A 1 309 ? 9.660 -17.674 32.602 1.00 45.42 295 SER A N 1
ATOM 2324 C CA . SER A 1 309 ? 8.338 -17.238 32.163 1.00 45.20 295 SER A CA 1
ATOM 2325 C C . SER A 1 309 ? 7.969 -17.842 30.804 1.00 44.98 295 SER A C 1
ATOM 2326 O O . SER A 1 309 ? 6.933 -18.495 30.671 1.00 44.97 295 SER A O 1
ATOM 2329 N N . GLY A 1 310 ? 8.827 -17.626 29.807 1.00 44.71 296 GLY A N 1
ATOM 2330 C CA . GLY A 1 310 ? 8.623 -18.166 28.463 1.00 44.34 296 GLY A CA 1
ATOM 2331 C C . GLY A 1 310 ? 8.951 -19.644 28.316 1.00 44.16 296 GLY A C 1
ATOM 2332 O O . GLY A 1 310 ? 8.629 -20.258 27.297 1.00 44.15 296 GLY A O 1
ATOM 2333 N N . ALA A 1 311 ? 9.599 -20.216 29.328 1.00 43.97 297 ALA A N 1
ATOM 2334 C CA . ALA A 1 311 ? 9.930 -21.638 29.333 1.00 43.75 297 ALA A CA 1
ATOM 2335 C C . ALA A 1 311 ? 8.676 -22.503 29.456 1.00 43.64 297 ALA A C 1
ATOM 2336 O O . ALA A 1 311 ? 8.567 -23.542 28.802 1.00 43.60 297 ALA A O 1
ATOM 2338 N N . ALA A 1 312 ? 7.737 -22.061 30.295 1.00 43.48 298 ALA A N 1
ATOM 2339 C CA . ALA A 1 312 ? 6.446 -22.737 30.478 1.00 43.28 298 ALA A CA 1
ATOM 2340 C C . ALA A 1 312 ? 5.573 -22.649 29.225 1.00 43.14 298 ALA A C 1
ATOM 2341 O O . ALA A 1 312 ? 4.722 -23.511 28.987 1.00 43.15 298 ALA A O 1
ATOM 2343 N N . ILE A 1 313 ? 5.788 -21.602 28.433 1.00 42.85 299 ILE A N 1
ATOM 2344 C CA . ILE A 1 313 ? 5.096 -21.436 27.164 1.00 42.61 299 ILE A CA 1
ATOM 2345 C C . ILE A 1 313 ? 5.582 -22.464 26.134 1.00 42.53 299 ILE A C 1
ATOM 2346 O O . ILE A 1 313 ? 4.772 -23.056 25.419 1.00 42.67 299 ILE A O 1
ATOM 2351 N N . LEU A 1 314 ? 6.894 -22.684 26.071 1.00 42.20 300 LEU A N 1
ATOM 2352 C CA . LEU A 1 314 ? 7.452 -23.655 25.133 1.00 41.90 300 LEU A CA 1
ATOM 2353 C C . LEU A 1 314 ? 6.993 -25.080 25.448 1.00 41.73 300 LEU A C 1
ATOM 2354 O O . LEU A 1 314 ? 6.654 -25.839 24.537 1.00 41.80 300 LEU A O 1
ATOM 2359 N N . LYS A 1 315 ? 6.974 -25.434 26.732 1.00 41.41 301 LYS A N 1
ATOM 2360 C CA . LYS A 1 315 ? 6.535 -26.764 27.147 1.00 41.12 301 LYS A CA 1
ATOM 2361 C C . LYS A 1 315 ? 5.085 -27.018 26.738 1.00 40.90 301 LYS A C 1
ATOM 2362 O O . LYS A 1 315 ? 4.785 -28.037 26.114 1.00 40.99 301 LYS A O 1
ATOM 2368 N N . GLN A 1 316 ? 4.199 -26.082 27.079 1.00 40.53 302 GLN A N 1
ATOM 2369 C CA . GLN A 1 316 ? 2.776 -26.211 26.771 1.00 40.20 302 GLN A CA 1
ATOM 2370 C C . GLN A 1 316 ? 2.530 -26.242 25.270 1.00 40.00 302 GLN A C 1
ATOM 2371 O O . GLN A 1 316 ? 1.702 -27.019 24.798 1.00 40.09 302 GLN A O 1
ATOM 2377 N N . MET A 1 317 ? 3.255 -25.404 24.529 1.00 39.79 303 MET A N 1
ATOM 2378 C CA . MET A 1 317 ? 3.164 -25.377 23.070 1.00 39.34 303 MET A CA 1
ATOM 2379 C C . MET A 1 317 ? 3.481 -26.742 22.464 1.00 39.66 303 MET A C 1
ATOM 2380 O O . MET A 1 317 ? 2.854 -27.149 21.487 1.00 39.73 303 MET A O 1
ATOM 2385 N N . LYS A 1 318 ? 4.440 -27.446 23.061 1.00 39.73 304 LYS A N 1
ATOM 2386 C CA . LYS A 1 318 ? 4.819 -28.783 22.610 1.00 39.94 304 LYS A CA 1
ATOM 2387 C C . LYS A 1 318 ? 3.747 -29.817 22.949 1.00 39.97 304 LYS A C 1
ATOM 2388 O O . LYS A 1 318 ? 3.498 -30.739 22.166 1.00 39.97 304 LYS A O 1
ATOM 2394 N N . ALA A 1 319 ? 3.117 -29.649 24.113 1.00 40.06 305 ALA A N 1
ATOM 2395 C CA . ALA A 1 319 ? 2.028 -30.522 24.562 1.00 40.12 305 ALA A CA 1
ATOM 2396 C C . ALA A 1 319 ? 0.753 -30.301 23.749 1.00 40.20 305 ALA A C 1
ATOM 2397 O O . ALA A 1 319 ? -0.019 -31.236 23.534 1.00 40.27 305 ALA A O 1
ATOM 2399 N N . ASP A 1 320 ? 0.540 -29.062 23.307 1.00 40.23 306 ASP A N 1
ATOM 2400 C CA . ASP A 1 320 ? -0.604 -28.723 22.461 1.00 40.27 306 ASP A CA 1
ATOM 2401 C C . ASP A 1 320 ? -0.458 -29.332 21.068 1.00 40.17 306 ASP A C 1
ATOM 2402 O O . ASP A 1 320 ? -1.429 -29.818 20.499 1.00 40.05 306 ASP A O 1
ATOM 2407 N N . LEU A 1 321 ? 0.762 -29.300 20.535 1.00 40.14 307 LEU A N 1
ATOM 2408 C CA . LEU A 1 321 ? 1.081 -29.920 19.249 1.00 40.11 307 LEU A CA 1
ATOM 2409 C C . LEU A 1 321 ? 0.859 -31.432 19.273 1.00 40.20 307 LEU A C 1
ATOM 2410 O O . LEU A 1 321 ? 0.333 -32.004 18.318 1.00 40.23 307 LEU A O 1
ATOM 2415 N N . ALA A 1 322 ? 1.264 -32.069 20.368 1.00 40.18 308 ALA A N 1
ATOM 2416 C CA . ALA A 1 322 ? 1.129 -33.511 20.512 1.00 40.16 308 ALA A CA 1
ATOM 2417 C C . ALA A 1 322 ? -0.331 -33.939 20.619 1.00 40.20 308 ALA A C 1
ATOM 2418 O O . ALA A 1 322 ? -0.732 -34.942 20.026 1.00 40.35 308 ALA A O 1
ATOM 2420 N N . ALA A 1 323 ? -1.122 -33.170 21.364 1.00 40.13 309 ALA A N 1
ATOM 2421 C CA . ALA A 1 323 ? -2.519 -33.514 21.622 1.00 40.04 309 ALA A CA 1
ATOM 2422 C C . ALA A 1 323 ? -3.423 -33.196 20.435 1.00 40.00 309 ALA A C 1
ATOM 2423 O O . ALA A 1 323 ? -4.633 -33.413 20.491 1.00 40.03 309 ALA A O 1
ATOM 2425 N N . THR A 1 324 ? -2.830 -32.696 19.356 1.00 39.95 310 THR A N 1
ATOM 2426 C CA . THR A 1 324 ? -3.599 -32.248 18.202 1.00 39.88 310 THR A CA 1
ATOM 2427 C C . THR A 1 324 ? -3.052 -32.795 16.877 1.00 39.83 310 THR A C 1
ATOM 2428 O O . THR A 1 324 ? -2.451 -33.873 16.825 1.00 39.74 310 THR A O 1
ATOM 2432 N N . ASP B 1 15 ? 8.245 -5.954 63.355 1.00 51.48 1 ASP B N 1
ATOM 2433 C CA . ASP B 1 15 ? 7.095 -5.971 62.401 1.00 51.33 1 ASP B CA 1
ATOM 2434 C C . ASP B 1 15 ? 7.552 -5.980 60.930 1.00 51.06 1 ASP B C 1
ATOM 2435 O O . ASP B 1 15 ? 8.750 -5.885 60.635 1.00 50.94 1 ASP B O 1
ATOM 2440 N N . THR B 1 16 ? 6.588 -6.108 60.019 1.00 50.68 2 THR B N 1
ATOM 2441 C CA . THR B 1 16 ? 6.870 -6.124 58.580 1.00 50.20 2 THR B CA 1
ATOM 2442 C C . THR B 1 16 ? 7.035 -4.690 58.033 1.00 49.54 2 THR B C 1
ATOM 2443 O O . THR B 1 16 ? 8.010 -4.025 58.378 1.00 49.56 2 THR B O 1
ATOM 2447 N N . TRP B 1 17 ? 6.097 -4.218 57.211 1.00 48.70 3 TRP B N 1
ATOM 2448 C CA . TRP B 1 17 ? 6.173 -2.894 56.570 1.00 47.91 3 TRP B CA 1
ATOM 2449 C C . TRP B 1 17 ? 7.386 -2.769 55.639 1.00 47.34 3 TRP B C 1
ATOM 2450 O O . TRP B 1 17 ? 8.444 -2.252 56.020 1.00 47.17 3 TRP B O 1
ATOM 2461 N N . ARG B 1 18 ? 7.211 -3.255 54.413 1.00 46.64 4 ARG B N 1
ATOM 2462 C CA . ARG B 1 18 ? 8.262 -3.236 53.402 1.00 45.92 4 ARG B CA 1
ATOM 2463 C C . ARG B 1 18 ? 8.183 -1.974 52.533 1.00 45.51 4 ARG B C 1
ATOM 2464 O O . ARG B 1 18 ? 7.096 -1.466 52.244 1.00 45.39 4 ARG B O 1
ATOM 2472 N N . TYR B 1 19 ? 9.350 -1.475 52.133 1.00 45.04 5 TYR B N 1
ATOM 2473 C CA . TYR B 1 19 ? 9.484 -0.174 51.472 1.00 44.54 5 TYR B CA 1
ATOM 2474 C C . TYR B 1 19 ? 10.500 -0.265 50.331 1.00 44.19 5 TYR B C 1
ATOM 2475 O O . TYR B 1 19 ? 11.679 -0.552 50.560 1.00 44.17 5 TYR B O 1
ATOM 2484 N N . ALA B 1 20 ? 10.049 -0.014 49.106 1.00 43.70 6 ALA B N 1
ATOM 2485 C CA . ALA B 1 20 ? 10.928 -0.113 47.941 1.00 43.28 6 ALA B CA 1
ATOM 2486 C C . ALA B 1 20 ? 10.991 1.188 47.149 1.00 43.08 6 ALA B C 1
ATOM 2487 O O . ALA B 1 20 ? 9.985 1.879 46.996 1.00 43.00 6 ALA B O 1
ATOM 2489 N N . PHE B 1 21 ? 12.183 1.509 46.650 1.00 42.89 7 PHE B N 1
ATOM 2490 C CA . PHE B 1 21 ? 12.408 2.724 45.869 1.00 42.69 7 PHE B CA 1
ATOM 2491 C C . PHE B 1 21 ? 13.286 2.482 44.638 1.00 42.60 7 PHE B C 1
ATOM 2492 O O . PHE B 1 21 ? 13.801 1.381 44.452 1.00 42.68 7 PHE B O 1
ATOM 2500 N N . GLU B 1 22 ? 13.446 3.518 43.811 1.00 42.48 8 GLU B N 1
ATOM 2501 C CA . GLU B 1 22 ? 14.044 3.397 42.474 1.00 42.40 8 GLU B CA 1
ATOM 2502 C C . GLU B 1 22 ? 15.549 3.674 42.387 1.00 42.21 8 GLU B C 1
ATOM 2503 O O . GLU B 1 22 ? 16.140 3.561 41.309 1.00 42.31 8 GLU B O 1
ATOM 2509 N N . GLU B 1 23 ? 16.167 4.046 43.503 1.00 42.03 9 GLU B N 1
ATOM 2510 C CA . GLU B 1 23 ? 17.576 4.444 43.503 1.00 41.78 9 GLU B CA 1
ATOM 2511 C C . GLU B 1 23 ? 18.388 3.657 44.522 1.00 41.71 9 GLU B C 1
ATOM 2512 O O . GLU B 1 23 ? 17.867 2.746 45.162 1.00 41.76 9 GLU B O 1
ATOM 2518 N N . ALA B 1 24 ? 19.664 4.005 44.661 1.00 41.67 10 ALA B N 1
ATOM 2519 C CA . ALA B 1 24 ? 20.535 3.383 45.655 1.00 41.70 10 ALA B CA 1
ATOM 2520 C C . ALA B 1 24 ? 20.247 3.955 47.041 1.00 41.84 10 ALA B C 1
ATOM 2521 O O . ALA B 1 24 ? 19.478 4.910 47.176 1.00 41.92 10 ALA B O 1
ATOM 2523 N N . MET B 1 25 ? 20.859 3.366 48.067 1.00 41.98 11 MET B N 1
ATOM 2524 C CA . MET B 1 25 ? 20.736 3.857 49.444 1.00 41.91 11 MET B CA 1
ATOM 2525 C C . MET B 1 25 ? 21.344 5.246 49.618 1.00 42.43 11 MET B C 1
ATOM 2526 O O . MET B 1 25 ? 20.808 6.069 50.363 1.00 42.46 11 MET B O 1
ATOM 2531 N N . THR B 1 26 ? 22.459 5.494 48.928 1.00 42.99 12 THR B N 1
ATOM 2532 C CA . THR B 1 26 ? 23.183 6.761 49.025 1.00 43.63 12 THR B CA 1
ATOM 2533 C C . THR B 1 26 ? 22.520 7.874 48.201 1.00 44.07 12 THR B C 1
ATOM 2534 O O . THR B 1 26 ? 22.716 9.064 48.478 1.00 44.26 12 THR B O 1
ATOM 2538 N N . ASP B 1 27 ? 21.740 7.478 47.218 1.00 44.44 13 ASP B N 1
ATOM 2539 C CA . ASP B 1 27 ? 21.132 8.376 46.286 1.00 44.80 13 ASP B CA 1
ATOM 2540 C C . ASP B 1 27 ? 20.100 9.106 47.009 1.00 45.12 13 ASP B C 1
ATOM 2541 O O . ASP B 1 27 ? 19.984 8.964 48.157 1.00 45.36 13 ASP B O 1
ATOM 2546 N N . VAL B 1 28 ? 19.320 9.891 46.322 1.00 45.39 14 VAL B N 1
ATOM 2547 C CA . VAL B 1 28 ? 18.495 10.856 46.972 1.00 45.94 14 VAL B CA 1
ATOM 2548 C C . VAL B 1 28 ? 17.192 10.348 47.479 1.00 45.60 14 VAL B C 1
ATOM 2549 O O . VAL B 1 28 ? 16.630 10.926 48.361 1.00 45.70 14 VAL B O 1
ATOM 2553 N N . GLN B 1 29 ? 16.707 9.269 46.895 1.00 45.23 15 GLN B N 1
ATOM 2554 C CA . GLN B 1 29 ? 15.503 8.618 47.335 1.00 44.73 15 GLN B CA 1
ATOM 2555 C C . GLN B 1 29 ? 15.794 7.760 48.542 1.00 44.47 15 GLN B C 1
ATOM 2556 O O . GLN B 1 29 ? 14.961 7.546 49.357 1.00 44.46 15 GLN B O 1
ATOM 2562 N N . GLY B 1 30 ? 17.002 7.263 48.623 1.00 44.18 16 GLY B N 1
ATOM 2563 C CA . GLY B 1 30 ? 17.554 6.534 49.756 1.00 43.95 16 GLY B CA 1
ATOM 2564 C C . GLY B 1 30 ? 17.653 7.388 51.003 1.00 43.74 16 GLY B C 1
ATOM 2565 O O . GLY B 1 30 ? 17.355 6.922 52.105 1.00 43.75 16 GLY B O 1
ATOM 2566 N N . VAL B 1 31 ? 18.071 8.640 50.827 1.00 43.53 17 VAL B N 1
ATOM 2567 C CA . VAL B 1 31 ? 18.148 9.597 51.931 1.00 43.51 17 VAL B CA 1
ATOM 2568 C C . VAL B 1 31 ? 16.762 9.816 52.541 1.00 43.71 17 VAL B C 1
ATOM 2569 O O . VAL B 1 31 ? 16.620 9.917 53.764 1.00 43.88 17 VAL B O 1
ATOM 2573 N N . TYR B 1 32 ? 15.749 9.874 51.678 1.00 43.76 18 TYR B N 1
ATOM 2574 C CA . TYR B 1 32 ? 14.360 9.971 52.103 1.00 43.69 18 TYR B CA 1
ATOM 2575 C C . TYR B 1 32 ? 13.928 8.716 52.856 1.00 43.83 18 TYR B C 1
ATOM 2576 O O . TYR B 1 32 ? 13.376 8.811 53.953 1.00 43.96 18 TYR B O 1
ATOM 2585 N N . ALA B 1 33 ? 14.182 7.550 52.257 1.00 43.86 19 ALA B N 1
ATOM 2586 C CA . ALA B 1 33 ? 13.801 6.263 52.827 1.00 43.82 19 ALA B CA 1
ATOM 2587 C C . ALA B 1 33 ? 14.379 6.086 54.226 1.00 44.02 19 ALA B C 1
ATOM 2588 O O . ALA B 1 33 ? 13.664 5.704 55.155 1.00 44.26 19 ALA B O 1
ATOM 2590 N N . GLN B 1 34 ? 15.666 6.389 54.374 1.00 44.00 20 GLN B N 1
ATOM 2591 C CA . GLN B 1 34 ? 16.363 6.218 55.646 1.00 43.94 20 GLN B CA 1
ATOM 2592 C C . GLN B 1 34 ? 15.873 7.149 56.759 1.00 43.80 20 GLN B C 1
ATOM 2593 O O . GLN B 1 34 ? 15.891 6.770 57.931 1.00 43.78 20 GLN B O 1
ATOM 2599 N N . LYS B 1 35 ? 15.435 8.354 56.395 1.00 43.65 21 LYS B N 1
ATOM 2600 C CA . LYS B 1 35 ? 14.850 9.274 57.372 1.00 43.68 21 LYS B CA 1
ATOM 2601 C C . LYS B 1 35 ? 13.439 8.825 57.746 1.00 43.73 21 LYS B C 1
ATOM 2602 O O . LYS B 1 35 ? 13.029 8.927 58.911 1.00 43.68 21 LYS B O 1
ATOM 2608 N N . PHE B 1 36 ? 12.711 8.315 56.757 1.00 43.77 22 PHE B N 1
ATOM 2609 C CA . PHE B 1 36 ? 11.403 7.730 56.990 1.00 43.87 22 PHE B CA 1
ATOM 2610 C C . PHE B 1 36 ? 11.518 6.519 57.918 1.00 44.20 22 PHE B C 1
ATOM 2611 O O . PHE B 1 36 ? 10.702 6.354 58.823 1.00 44.35 22 PHE B O 1
ATOM 2619 N N . LYS B 1 37 ? 12.539 5.689 57.702 1.00 44.53 23 LYS B N 1
ATOM 2620 C CA . LYS B 1 37 ? 12.805 4.530 58.568 1.00 45.00 23 LYS B CA 1
ATOM 2621 C C . LYS B 1 37 ? 13.169 4.924 60.009 1.00 45.38 23 LYS B C 1
ATOM 2622 O O . LYS B 1 37 ? 12.684 4.311 60.966 1.00 45.37 23 LYS B O 1
ATOM 2628 N N . GLU B 1 38 ? 14.029 5.934 60.147 1.00 45.74 24 GLU B N 1
ATOM 2629 C CA . GLU B 1 38 ? 14.409 6.474 61.453 1.00 46.24 24 GLU B CA 1
ATOM 2630 C C . GLU B 1 38 ? 13.205 6.944 62.254 1.00 46.13 24 GLU B C 1
ATOM 2631 O O . GLU B 1 38 ? 13.059 6.597 63.426 1.00 46.13 24 GLU B O 1
ATOM 2637 N N . GLU B 1 39 ? 12.351 7.735 61.605 1.00 46.04 25 GLU B N 1
ATOM 2638 C CA . GLU B 1 39 ? 11.234 8.390 62.268 1.00 45.85 25 GLU B CA 1
ATOM 2639 C C . GLU B 1 39 ? 10.145 7.401 62.680 1.00 45.61 25 GLU B C 1
ATOM 2640 O O . GLU B 1 39 ? 9.582 7.521 63.767 1.00 45.57 25 GLU B O 1
ATOM 2646 N N . ILE B 1 40 ? 9.867 6.419 61.823 1.00 45.42 26 ILE B N 1
ATOM 2647 C CA . ILE B 1 40 ? 8.943 5.334 62.166 1.00 45.26 26 ILE B CA 1
ATOM 2648 C C . ILE B 1 40 ? 9.454 4.536 63.372 1.00 45.35 26 ILE B C 1
ATOM 2649 O O . ILE B 1 40 ? 8.708 4.295 64.327 1.00 45.40 26 ILE B O 1
ATOM 2654 N N . GLU B 1 41 ? 10.729 4.153 63.330 1.00 45.25 27 GLU B N 1
ATOM 2655 C CA . GLU B 1 41 ? 11.314 3.294 64.360 1.00 45.31 27 GLU B CA 1
ATOM 2656 C C . GLU B 1 41 ? 11.611 3.981 65.695 1.00 45.19 27 GLU B C 1
ATOM 2657 O O . GLU B 1 41 ? 11.716 3.311 66.724 1.00 45.24 27 GLU B O 1
ATOM 2663 N N . ALA B 1 42 ? 11.735 5.307 65.680 1.00 45.09 28 ALA B N 1
ATOM 2664 C CA . ALA B 1 42 ? 12.004 6.073 66.902 1.00 45.03 28 ALA B CA 1
ATOM 2665 C C . ALA B 1 42 ? 10.736 6.389 67.699 1.00 45.03 28 ALA B C 1
ATOM 2666 O O . ALA B 1 42 ? 10.814 6.774 68.870 1.00 44.99 28 ALA B O 1
ATOM 2668 N N . ASN B 1 43 ? 9.577 6.217 67.065 1.00 45.05 29 ASN B N 1
ATOM 2669 C CA . ASN B 1 43 ? 8.299 6.583 67.674 1.00 44.96 29 ASN B CA 1
ATOM 2670 C C . ASN B 1 43 ? 7.269 5.450 67.747 1.00 45.08 29 ASN B C 1
ATOM 2671 O O . ASN B 1 43 ? 6.087 5.698 67.987 1.00 45.13 29 ASN B O 1
ATOM 2676 N N . SER B 1 44 ? 7.718 4.213 67.548 1.00 45.17 30 SER B N 1
ATOM 2677 C CA . SER B 1 44 ? 6.833 3.051 67.637 1.00 45.32 30 SER B CA 1
ATOM 2678 C C . SER B 1 44 ? 7.596 1.731 67.777 1.00 45.51 30 SER B C 1
ATOM 2679 O O . SER B 1 44 ? 8.830 1.711 67.849 1.00 45.49 30 SER B O 1
ATOM 2682 N N . ASP B 1 45 ? 6.837 0.635 67.821 1.00 45.69 31 ASP B N 1
ATOM 2683 C CA . ASP B 1 45 ? 7.392 -0.714 67.824 1.00 45.82 31 ASP B CA 1
ATOM 2684 C C . ASP B 1 45 ? 7.487 -1.267 66.407 1.00 45.72 31 ASP B C 1
ATOM 2685 O O . ASP B 1 45 ? 8.055 -2.336 66.193 1.00 45.80 31 ASP B O 1
ATOM 2690 N N . HIS B 1 46 ? 6.928 -0.532 65.446 1.00 45.62 32 HIS B N 1
ATOM 2691 C CA . HIS B 1 46 ? 6.987 -0.915 64.037 1.00 45.52 32 HIS B CA 1
ATOM 2692 C C . HIS B 1 46 ? 8.408 -0.788 63.491 1.00 45.51 32 HIS B C 1
ATOM 2693 O O . HIS B 1 46 ? 9.226 -0.034 64.023 1.00 45.52 32 HIS B O 1
ATOM 2700 N N . GLU B 1 47 ? 8.694 -1.535 62.432 1.00 45.46 33 GLU B N 1
ATOM 2701 C CA . GLU B 1 47 ? 10.027 -1.561 61.852 1.00 45.56 33 GLU B CA 1
ATOM 2702 C C . GLU B 1 47 ? 9.943 -1.527 60.328 1.00 45.35 33 GLU B C 1
ATOM 2703 O O . GLU B 1 47 ? 9.175 -2.281 59.730 1.00 45.29 33 GLU B O 1
ATOM 2709 N N . ILE B 1 48 ? 10.721 -0.646 59.704 1.00 45.20 34 ILE B N 1
ATOM 2710 C CA . ILE B 1 48 ? 10.716 -0.537 58.245 1.00 45.02 34 ILE B CA 1
ATOM 2711 C C . ILE B 1 48 ? 11.850 -1.344 57.623 1.00 44.96 34 ILE B C 1
ATOM 2712 O O . ILE B 1 48 ? 12.987 -1.312 58.101 1.00 44.94 34 ILE B O 1
ATOM 2717 N N . GLN B 1 49 ? 11.512 -2.075 56.563 1.00 44.94 35 GLN B N 1
ATOM 2718 C CA . GLN B 1 49 ? 12.478 -2.866 55.816 1.00 44.91 35 GLN B CA 1
ATOM 2719 C C . GLN B 1 49 ? 12.676 -2.225 54.447 1.00 44.49 35 GLN B C 1
ATOM 2720 O O . GLN B 1 49 ? 11.722 -2.075 53.685 1.00 44.38 35 GLN B O 1
ATOM 2726 N N . LEU B 1 50 ? 13.915 -1.835 54.155 1.00 44.14 36 LEU B N 1
ATOM 2727 C CA . LEU B 1 50 ? 14.251 -1.074 52.947 1.00 43.77 36 LEU B CA 1
ATOM 2728 C C . LEU B 1 50 ? 14.639 -1.957 51.756 1.00 43.63 36 LEU B C 1
ATOM 2729 O O . LEU B 1 50 ? 15.217 -3.028 51.929 1.00 43.62 36 LEU B O 1
ATOM 2734 N N . PHE B 1 51 ? 14.303 -1.506 50.548 1.00 43.37 37 PHE B N 1
ATOM 2735 C CA . PHE B 1 51 ? 14.595 -2.262 49.328 1.00 43.08 37 PHE B CA 1
ATOM 2736 C C . PHE B 1 51 ? 15.018 -1.356 48.164 1.00 42.99 37 PHE B C 1
ATOM 2737 O O . PHE B 1 51 ? 14.184 -0.936 47.354 1.00 42.98 37 PHE B O 1
ATOM 2745 N N . PRO B 1 52 ? 16.326 -1.064 48.068 1.00 42.94 38 PRO B N 1
ATOM 2746 C CA . PRO B 1 52 ? 16.844 -0.174 47.026 1.00 42.91 38 PRO B CA 1
ATOM 2747 C C . PRO B 1 52 ? 16.738 -0.785 45.631 1.00 42.89 38 PRO B C 1
ATOM 2748 O O . PRO B 1 52 ? 16.373 -1.958 45.491 1.00 43.08 38 PRO B O 1
ATOM 2752 N N . TYR B 1 53 ? 17.051 0.009 44.609 1.00 42.65 39 TYR B N 1
ATOM 2753 C CA . TYR B 1 53 ? 17.174 -0.501 43.248 1.00 42.42 39 TYR B CA 1
ATOM 2754 C C . TYR B 1 53 ? 18.287 -1.545 43.206 1.00 42.37 39 TYR B C 1
ATOM 2755 O O . TYR B 1 53 ? 19.331 -1.376 43.846 1.00 42.28 39 TYR B O 1
ATOM 2764 N N . GLY B 1 54 ? 18.055 -2.620 42.458 1.00 42.33 40 GLY B N 1
ATOM 2765 C CA . GLY B 1 54 ? 18.998 -3.733 42.389 1.00 42.38 40 GLY B CA 1
ATOM 2766 C C . GLY B 1 54 ? 18.431 -4.993 43.017 1.00 42.43 40 GLY B C 1
ATOM 2767 O O . GLY B 1 54 ? 18.848 -6.103 42.692 1.00 42.49 40 GLY B O 1
ATOM 2768 N N . THR B 1 55 ? 17.491 -4.807 43.939 1.00 42.53 41 THR B N 1
ATOM 2769 C CA . THR B 1 55 ? 16.688 -5.889 44.496 1.00 42.39 41 THR B CA 1
ATOM 2770 C C . THR B 1 55 ? 15.271 -5.689 43.972 1.00 42.65 41 THR B C 1
ATOM 2771 O O . THR B 1 55 ? 14.853 -4.545 43.746 1.00 42.93 41 THR B O 1
ATOM 2775 N N . LEU B 1 56 ? 14.541 -6.785 43.764 1.00 42.66 42 LEU B N 1
ATOM 2776 C CA . LEU B 1 56 ? 13.122 -6.739 43.332 1.00 42.78 42 LEU B CA 1
ATOM 2777 C C . LEU B 1 56 ? 12.855 -6.280 41.880 1.00 42.89 42 LEU B C 1
ATOM 2778 O O . LEU B 1 56 ? 11.797 -6.585 41.322 1.00 42.93 42 LEU B O 1
ATOM 2783 N N . GLY B 1 57 ? 13.790 -5.538 41.286 1.00 42.99 43 GLY B N 1
ATOM 2784 C CA . GLY B 1 57 ? 13.682 -5.136 39.880 1.00 43.07 43 GLY B CA 1
ATOM 2785 C C . GLY B 1 57 ? 13.295 -3.690 39.620 1.00 43.22 43 GLY B C 1
ATOM 2786 O O . GLY B 1 57 ? 13.426 -2.829 40.501 1.00 43.23 43 GLY B O 1
ATOM 2787 N N . GLU B 1 58 ? 12.805 -3.437 38.404 1.00 43.22 44 GLU B N 1
ATOM 2788 C CA . GLU B 1 58 ? 12.520 -2.083 37.911 1.00 43.29 44 GLU B CA 1
ATOM 2789 C C . GLU B 1 58 ? 11.318 -1.422 38.593 1.00 43.34 44 GLU B C 1
ATOM 2790 O O . GLU B 1 58 ? 10.580 -2.070 39.336 1.00 43.37 44 GLU B O 1
ATOM 2796 N N . SER B 1 59 ? 11.135 -0.128 38.324 1.00 43.47 45 SER B N 1
ATOM 2797 C CA . SER B 1 59 ? 10.068 0.682 38.928 1.00 43.52 45 SER B CA 1
ATOM 2798 C C . SER B 1 59 ? 8.665 0.127 38.655 1.00 43.55 45 SER B C 1
ATOM 2799 O O . SER B 1 59 ? 7.803 0.143 39.540 1.00 43.53 45 SER B O 1
ATOM 2802 N N . ALA B 1 60 ? 8.451 -0.357 37.431 1.00 43.53 46 ALA B N 1
ATOM 2803 C CA . ALA B 1 60 ? 7.193 -0.994 37.037 1.00 43.44 46 ALA B CA 1
ATOM 2804 C C . ALA B 1 60 ? 6.908 -2.260 37.855 1.00 43.44 46 ALA B C 1
ATOM 2805 O O . ALA B 1 60 ? 5.752 -2.560 38.164 1.00 43.42 46 ALA B O 1
ATOM 2807 N N . ASP B 1 61 ? 7.968 -2.989 38.205 1.00 43.39 47 ASP B N 1
ATOM 2808 C CA . ASP B 1 61 ? 7.853 -4.224 38.980 1.00 43.35 47 ASP B CA 1
ATOM 2809 C C . ASP B 1 61 ? 7.402 -3.974 40.416 1.00 43.23 47 ASP B C 1
ATOM 2810 O O . ASP B 1 61 ? 6.482 -4.634 40.906 1.00 43.25 47 ASP B O 1
ATOM 2815 N N . ILE B 1 62 ? 8.051 -3.023 41.085 1.00 43.00 48 ILE B N 1
ATOM 2816 C CA . ILE B 1 62 ? 7.758 -2.744 42.490 1.00 42.90 48 ILE B CA 1
ATOM 2817 C C . ILE B 1 62 ? 6.369 -2.119 42.698 1.00 42.82 48 ILE B C 1
ATOM 2818 O O . ILE B 1 62 ? 5.715 -2.388 43.709 1.00 42.81 48 ILE B O 1
ATOM 2823 N N . MET B 1 63 ? 5.917 -1.312 41.735 1.00 42.72 49 MET B N 1
ATOM 2824 C CA . MET B 1 63 ? 4.559 -0.759 41.758 1.00 42.57 49 MET B CA 1
ATOM 2825 C C . MET B 1 63 ? 3.499 -1.865 41.691 1.00 42.84 49 MET B C 1
ATOM 2826 O O . MET B 1 63 ? 2.508 -1.818 42.424 1.00 42.95 49 MET B O 1
ATOM 2831 N N . GLU B 1 64 ? 3.713 -2.851 40.820 1.00 43.04 50 GLU B N 1
ATOM 2832 C CA . GLU B 1 64 ? 2.854 -4.037 40.771 1.00 43.35 50 GLU B CA 1
ATOM 2833 C C . GLU B 1 64 ? 2.887 -4.785 42.099 1.00 43.66 50 GLU B C 1
ATOM 2834 O O . GLU B 1 64 ? 1.854 -5.269 42.568 1.00 43.68 50 GLU B O 1
ATOM 2840 N N . GLN B 1 65 ? 4.077 -4.862 42.699 1.00 43.97 51 GLN B N 1
ATOM 2841 C CA . GLN B 1 65 ? 4.281 -5.558 43.970 1.00 44.31 51 GLN B CA 1
ATOM 2842 C C . GLN B 1 65 ? 3.597 -4.845 45.131 1.00 44.36 51 GLN B C 1
ATOM 2843 O O . GLN B 1 65 ? 3.162 -5.480 46.095 1.00 44.49 51 GLN B O 1
ATOM 2849 N N . THR B 1 66 ? 3.499 -3.523 45.027 1.00 44.49 52 THR B N 1
ATOM 2850 C CA . THR B 1 66 ? 2.814 -2.710 46.028 1.00 44.55 52 THR B CA 1
ATOM 2851 C C . THR B 1 66 ? 1.300 -2.852 45.891 1.00 44.57 52 THR B C 1
ATOM 2852 O O . THR B 1 66 ? 0.583 -2.897 46.891 1.00 44.65 52 THR B O 1
ATOM 2856 N N . GLN B 1 67 ? 0.824 -2.930 44.651 1.00 44.59 53 GLN B N 1
ATOM 2857 C CA . GLN B 1 67 ? -0.603 -3.074 44.380 1.00 44.63 53 GLN B CA 1
ATOM 2858 C C . GLN B 1 67 ? -1.111 -4.483 44.672 1.00 44.41 53 GLN B C 1
ATOM 2859 O O . GLN B 1 67 ? -2.265 -4.653 45.063 1.00 44.36 53 GLN B O 1
ATOM 2865 N N . ASP B 1 68 ? -0.245 -5.480 44.495 1.00 44.31 54 ASP B N 1
ATOM 2866 C CA . ASP B 1 68 ? -0.569 -6.867 44.843 1.00 44.15 54 ASP B CA 1
ATOM 2867 C C . ASP B 1 68 ? -0.571 -7.088 46.353 1.00 44.01 54 ASP B C 1
ATOM 2868 O O . ASP B 1 68 ? -1.175 -8.043 46.842 1.00 44.07 54 ASP B O 1
ATOM 2873 N N . GLY B 1 69 ? 0.112 -6.209 47.084 1.00 43.82 55 GLY B N 1
ATOM 2874 C CA . GLY B 1 69 ? 0.115 -6.248 48.544 1.00 43.56 55 GLY B CA 1
ATOM 2875 C C . GLY B 1 69 ? 1.328 -6.901 49.178 1.00 43.42 55 GLY B C 1
ATOM 2876 O O . GLY B 1 69 ? 1.334 -7.162 50.381 1.00 43.41 55 GLY B O 1
ATOM 2877 N N . ILE B 1 70 ? 2.350 -7.177 48.373 1.00 43.36 56 ILE B N 1
ATOM 2878 C CA . ILE B 1 70 ? 3.616 -7.699 48.887 1.00 43.34 56 ILE B CA 1
ATOM 2879 C C . ILE B 1 70 ? 4.363 -6.576 49.606 1.00 43.34 56 ILE B C 1
ATOM 2880 O O . ILE B 1 70 ? 4.877 -6.770 50.709 1.00 43.31 56 ILE B O 1
ATOM 2885 N N . LEU B 1 71 ? 4.403 -5.405 48.971 1.00 43.40 57 LEU B N 1
ATOM 2886 C CA . LEU B 1 71 ? 5.050 -4.220 49.531 1.00 43.45 57 LEU B CA 1
ATOM 2887 C C . LEU B 1 71 ? 4.020 -3.258 50.122 1.00 43.63 57 LEU B C 1
ATOM 2888 O O . LEU B 1 71 ? 2.872 -3.212 49.667 1.00 43.62 57 LEU B O 1
ATOM 2893 N N . GLN B 1 72 ? 4.441 -2.498 51.135 1.00 43.79 58 GLN B N 1
ATOM 2894 C CA . GLN B 1 72 ? 3.552 -1.587 51.871 1.00 43.86 58 GLN B CA 1
ATOM 2895 C C . GLN B 1 72 ? 3.787 -0.132 51.488 1.00 44.01 58 GLN B C 1
ATOM 2896 O O . GLN B 1 72 ? 2.844 0.651 51.406 1.00 43.96 58 GLN B O 1
ATOM 2902 N N . PHE B 1 73 ? 5.050 0.221 51.265 1.00 44.27 59 PHE B N 1
ATOM 2903 C CA . PHE B 1 73 ? 5.417 1.568 50.844 1.00 44.65 59 PHE B CA 1
ATOM 2904 C C . PHE B 1 73 ? 6.267 1.509 49.580 1.00 44.81 59 PHE B C 1
ATOM 2905 O O . PHE B 1 73 ? 7.172 0.679 49.473 1.00 44.77 59 PHE B O 1
ATOM 2913 N N . VAL B 1 74 ? 5.974 2.388 48.626 1.00 45.07 60 VAL B N 1
ATOM 2914 C CA . VAL B 1 74 ? 6.741 2.441 47.386 1.00 45.30 60 VAL B CA 1
ATOM 2915 C C . VAL B 1 74 ? 6.973 3.867 46.895 1.00 45.54 60 VAL B C 1
ATOM 2916 O O . VAL B 1 74 ? 6.124 4.748 47.065 1.00 45.50 60 VAL B O 1
ATOM 2920 N N . ASP B 1 75 ? 8.146 4.072 46.305 1.00 45.90 61 ASP B N 1
ATOM 2921 C CA . ASP B 1 75 ? 8.497 5.321 45.664 1.00 46.27 61 ASP B CA 1
ATOM 2922 C C . ASP B 1 75 ? 8.443 5.087 44.166 1.00 46.43 61 ASP B C 1
ATOM 2923 O O . ASP B 1 75 ? 9.188 4.263 43.631 1.00 46.41 61 ASP B O 1
ATOM 2928 N N . GLN B 1 76 ? 7.538 5.793 43.496 1.00 46.75 62 GLN B N 1
ATOM 2929 C CA . GLN B 1 76 ? 7.464 5.749 42.040 1.00 47.09 62 GLN B CA 1
ATOM 2930 C C . GLN B 1 76 ? 7.340 7.152 41.471 1.00 47.21 62 GLN B C 1
ATOM 2931 O O . GLN B 1 76 ? 6.412 7.894 41.818 1.00 47.36 62 GLN B O 1
ATOM 2937 N N . SER B 1 77 ? 8.283 7.501 40.599 1.00 47.21 63 SER B N 1
ATOM 2938 C CA . SER B 1 77 ? 8.307 8.806 39.948 1.00 47.32 63 SER B CA 1
ATOM 2939 C C . SER B 1 77 ? 7.173 8.952 38.927 1.00 47.39 63 SER B C 1
ATOM 2940 O O . SER B 1 77 ? 6.860 7.995 38.212 1.00 47.47 63 SER B O 1
ATOM 2943 N N . PRO B 1 78 ? 6.557 10.152 38.855 1.00 47.34 64 PRO B N 1
ATOM 2944 C CA . PRO B 1 78 ? 5.526 10.455 37.862 1.00 47.32 64 PRO B CA 1
ATOM 2945 C C . PRO B 1 78 ? 5.956 10.113 36.442 1.00 47.43 64 PRO B C 1
ATOM 2946 O O . PRO B 1 78 ? 5.103 9.969 35.566 1.00 47.59 64 PRO B O 1
ATOM 2950 N N . GLY B 1 79 ? 7.265 9.990 36.224 1.00 47.52 65 GLY B N 1
ATOM 2951 C CA . GLY B 1 79 ? 7.818 9.589 34.930 1.00 47.66 65 GLY B CA 1
ATOM 2952 C C . GLY B 1 79 ? 7.376 8.211 34.468 1.00 47.84 65 GLY B C 1
ATOM 2953 O O . GLY B 1 79 ? 7.408 7.911 33.271 1.00 47.80 65 GLY B O 1
ATOM 2954 N N . PHE B 1 80 ? 6.964 7.376 35.419 1.00 48.00 66 PHE B N 1
ATOM 2955 C CA . PHE B 1 80 ? 6.468 6.038 35.113 1.00 48.22 66 PHE B CA 1
ATOM 2956 C C . PHE B 1 80 ? 4.959 5.909 35.316 1.00 48.36 66 PHE B C 1
ATOM 2957 O O . PHE B 1 80 ? 4.312 5.064 34.688 1.00 48.40 66 PHE B O 1
ATOM 2965 N N . THR B 1 81 ? 4.405 6.764 36.174 1.00 48.46 67 THR B N 1
ATOM 2966 C CA . THR B 1 81 ? 2.984 6.718 36.519 1.00 48.58 67 THR B CA 1
ATOM 2967 C C . THR B 1 81 ? 2.086 7.421 35.489 1.00 48.63 67 THR B C 1
ATOM 2968 O O . THR B 1 81 ? 0.858 7.301 35.542 1.00 48.69 67 THR B O 1
ATOM 2972 N N . GLY B 1 82 ? 2.704 8.136 34.550 1.00 48.63 68 GLY B N 1
ATOM 2973 C CA . GLY B 1 82 ? 1.980 8.889 33.529 1.00 48.63 68 GLY B CA 1
ATOM 2974 C C . GLY B 1 82 ? 1.060 8.037 32.677 1.00 48.74 68 GLY B C 1
ATOM 2975 O O . GLY B 1 82 ? 0.062 8.533 32.149 1.00 48.68 68 GLY B O 1
ATOM 2976 N N . SER B 1 83 ? 1.402 6.754 32.544 1.00 48.89 69 SER B N 1
ATOM 2977 C CA . SER B 1 83 ? 0.591 5.793 31.785 1.00 48.95 69 SER B CA 1
ATOM 2978 C C . SER B 1 83 ? -0.656 5.387 32.571 1.00 48.87 69 SER B C 1
ATOM 2979 O O . SER B 1 83 ? -1.739 5.231 32.001 1.00 48.72 69 SER B O 1
ATOM 2982 N N . LEU B 1 84 ? -0.485 5.226 33.882 1.00 48.81 70 LEU B N 1
ATOM 2983 C CA . LEU B 1 84 ? -1.566 4.832 34.781 1.00 48.75 70 LEU B CA 1
ATOM 2984 C C . LEU B 1 84 ? -2.489 6.020 35.060 1.00 48.59 70 LEU B C 1
ATOM 2985 O O . LEU B 1 84 ? -3.640 6.029 34.618 1.00 48.64 70 LEU B O 1
ATOM 2990 N N . ILE B 1 85 ? -1.977 7.012 35.788 1.00 48.31 71 ILE B N 1
ATOM 2991 C CA . ILE B 1 85 ? -2.688 8.269 36.011 1.00 48.05 71 ILE B CA 1
ATOM 2992 C C . ILE B 1 85 ? -2.245 9.271 34.940 1.00 47.78 71 ILE B C 1
ATOM 2993 O O . ILE B 1 85 ? -1.120 9.774 34.987 1.00 47.80 71 ILE B O 1
ATOM 2998 N N . PRO B 1 86 ? -3.127 9.554 33.963 1.00 47.51 72 PRO B N 1
ATOM 2999 C CA . PRO B 1 86 ? -2.769 10.393 32.818 1.00 47.37 72 PRO B CA 1
ATOM 3000 C C . PRO B 1 86 ? -2.366 11.809 33.210 1.00 47.28 72 PRO B C 1
ATOM 3001 O O . PRO B 1 86 ? -1.463 12.379 32.602 1.00 47.28 72 PRO B O 1
ATOM 3005 N N . GLU B 1 87 ? -3.020 12.367 34.224 1.00 47.20 73 GLU B N 1
ATOM 3006 C CA . GLU B 1 87 ? -2.738 13.738 34.642 1.00 47.20 73 GLU B CA 1
ATOM 3007 C C . GLU B 1 87 ? -1.542 13.850 35.596 1.00 47.17 73 GLU B C 1
ATOM 3008 O O . GLU B 1 87 ? -1.431 14.816 36.349 1.00 47.31 73 GLU B O 1
ATOM 3014 N N . ALA B 1 88 ? -0.658 12.855 35.567 1.00 47.07 74 ALA B N 1
ATOM 3015 C CA . ALA B 1 88 ? 0.638 12.951 36.239 1.00 46.87 74 ALA B CA 1
ATOM 3016 C C . ALA B 1 88 ? 1.683 13.407 35.223 1.00 46.75 74 ALA B C 1
ATOM 3017 O O . ALA B 1 88 ? 2.863 13.557 35.544 1.00 46.81 74 ALA B O 1
ATOM 3019 N N . GLN B 1 89 ? 1.227 13.629 33.993 1.00 46.56 75 GLN B N 1
ATOM 3020 C CA . GLN B 1 89 ? 2.074 14.104 32.907 1.00 46.49 75 GLN B CA 1
ATOM 3021 C C . GLN B 1 89 ? 2.402 15.594 33.034 1.00 46.25 75 GLN B C 1
ATOM 3022 O O . GLN B 1 89 ? 3.261 16.100 32.309 1.00 46.26 75 GLN B O 1
ATOM 3028 N N . VAL B 1 90 ? 1.726 16.281 33.958 1.00 45.95 76 VAL B N 1
ATOM 3029 C CA . VAL B 1 90 ? 1.933 17.719 34.207 1.00 45.64 76 VAL B CA 1
ATOM 3030 C C . VAL B 1 90 ? 3.391 18.069 34.521 1.00 45.41 76 VAL B C 1
ATOM 3031 O O . VAL B 1 90 ? 3.865 19.150 34.169 1.00 45.35 76 VAL B O 1
ATOM 3035 N N . PHE B 1 91 ? 4.092 17.153 35.182 1.00 45.16 77 PHE B N 1
ATOM 3036 C CA . PHE B 1 91 ? 5.464 17.401 35.624 1.00 45.07 77 PHE B CA 1
ATOM 3037 C C . PHE B 1 91 ? 6.487 17.359 34.489 1.00 45.10 77 PHE B C 1
ATOM 3038 O O . PHE B 1 91 ? 7.693 17.479 34.727 1.00 45.17 77 PHE B O 1
ATOM 3046 N N . PHE B 1 92 ? 5.997 17.207 33.261 1.00 45.16 78 PHE B N 1
ATOM 3047 C CA . PHE B 1 92 ? 6.855 17.180 32.082 1.00 45.15 78 PHE B CA 1
ATOM 3048 C C . PHE B 1 92 ? 6.460 18.227 31.047 1.00 45.07 78 PHE B C 1
ATOM 3049 O O . PHE B 1 92 ? 6.804 18.114 29.873 1.00 45.12 78 PHE B O 1
ATOM 3057 N N . VAL B 1 93 ? 5.736 19.244 31.502 1.00 45.06 79 VAL B N 1
ATOM 3058 C CA . VAL B 1 93 ? 5.548 20.458 30.725 1.00 45.08 79 VAL B CA 1
ATOM 3059 C C . VAL B 1 93 ? 6.783 21.318 30.985 1.00 45.05 79 VAL B C 1
ATOM 3060 O O . VAL B 1 93 ? 6.963 21.822 32.098 1.00 45.00 79 VAL B O 1
ATOM 3064 N N . PRO B 1 94 ? 7.649 21.466 29.965 1.00 45.00 80 PRO B N 1
ATOM 3065 C CA . PRO B 1 94 ? 8.929 22.142 30.137 1.00 45.01 80 PRO B CA 1
ATOM 3066 C C . PRO B 1 94 ? 8.776 23.553 30.691 1.00 45.08 80 PRO B C 1
ATOM 3067 O O . PRO B 1 94 ? 7.858 24.279 30.299 1.00 45.07 80 PRO B O 1
ATOM 3071 N N . TYR B 1 95 ? 9.670 23.906 31.615 1.00 45.22 81 TYR B N 1
ATOM 3072 C CA . TYR B 1 95 ? 9.770 25.253 32.197 1.00 45.37 81 TYR B CA 1
ATOM 3073 C C . TYR B 1 95 ? 8.575 25.665 33.073 1.00 45.62 81 TYR B C 1
ATOM 3074 O O . TYR B 1 95 ? 8.472 26.823 33.486 1.00 45.60 81 TYR B O 1
ATOM 3083 N N . LEU B 1 96 ? 7.689 24.711 33.363 1.00 45.96 82 LEU B N 1
ATOM 3084 C CA . LEU B 1 96 ? 6.564 24.943 34.269 1.00 46.22 82 LEU B CA 1
ATOM 3085 C C . LEU B 1 96 ? 7.075 25.076 35.696 1.00 46.46 82 LEU B C 1
ATOM 3086 O O . LEU B 1 96 ? 6.721 26.020 36.403 1.00 46.54 82 LEU B O 1
ATOM 3091 N N . LEU B 1 97 ? 7.908 24.123 36.106 1.00 46.67 83 LEU B N 1
ATOM 3092 C CA . LEU B 1 97 ? 8.523 24.149 37.424 1.00 46.95 83 LEU B CA 1
ATOM 3093 C C . LEU B 1 97 ? 9.705 25.110 37.452 1.00 47.08 83 LEU B C 1
ATOM 3094 O O . LEU B 1 97 ? 10.550 25.078 36.554 1.00 47.20 83 LEU B O 1
ATOM 3099 N N . PRO B 1 98 ? 9.771 25.966 38.487 1.00 47.20 84 PRO B N 1
ATOM 3100 C CA . PRO B 1 98 ? 10.865 26.917 38.669 1.00 47.45 84 PRO B CA 1
ATOM 3101 C C . PRO B 1 98 ? 12.200 26.217 38.924 1.00 47.74 84 PRO B C 1
ATOM 3102 O O . PRO B 1 98 ? 12.233 25.033 39.274 1.00 47.76 84 PRO B O 1
ATOM 3106 N N . THR B 1 99 ? 13.292 26.949 38.749 1.00 48.03 85 THR B N 1
ATOM 3107 C CA . THR B 1 99 ? 14.620 26.388 38.963 1.00 48.15 85 THR B CA 1
ATOM 3108 C C . THR B 1 99 ? 15.159 26.763 40.360 1.00 48.22 85 THR B C 1
ATOM 3109 O O . THR B 1 99 ? 16.020 26.062 40.908 1.00 48.12 85 THR B O 1
ATOM 3113 N N . ASP B 1 100 ? 14.623 27.854 40.921 1.00 48.24 86 ASP B N 1
ATOM 3114 C CA . ASP B 1 100 ? 14.926 28.313 42.284 1.00 48.31 86 ASP B CA 1
ATOM 3115 C C . ASP B 1 100 ? 14.570 27.220 43.301 1.00 48.42 86 ASP B C 1
ATOM 3116 O O . ASP B 1 100 ? 13.392 27.014 43.624 1.00 48.54 86 ASP B O 1
ATOM 3121 N N . GLN B 1 101 ? 15.597 26.538 43.809 1.00 48.37 87 GLN B N 1
ATOM 3122 C CA . GLN B 1 101 ? 15.414 25.349 44.645 1.00 48.26 87 GLN B CA 1
ATOM 3123 C C . GLN B 1 101 ? 14.739 25.627 45.997 1.00 47.96 87 GLN B C 1
ATOM 3124 O O . GLN B 1 101 ? 14.073 24.746 46.550 1.00 47.90 87 GLN B O 1
ATOM 3130 N N . ASP B 1 102 ? 14.907 26.847 46.513 1.00 47.55 88 ASP B N 1
ATOM 3131 C CA . ASP B 1 102 ? 14.229 27.287 47.739 1.00 47.18 88 ASP B CA 1
ATOM 3132 C C . ASP B 1 102 ? 12.726 27.454 47.511 1.00 46.93 88 ASP B C 1
ATOM 3133 O O . ASP B 1 102 ? 11.912 27.023 48.331 1.00 46.98 88 ASP B O 1
ATOM 3138 N N . HIS B 1 103 ? 12.378 28.085 46.391 1.00 46.54 89 HIS B N 1
ATOM 3139 C CA . HIS B 1 103 ? 10.990 28.335 46.001 1.00 46.06 89 HIS B CA 1
ATOM 3140 C C . HIS B 1 103 ? 10.286 27.036 45.608 1.00 45.70 89 HIS B C 1
ATOM 3141 O O . HIS B 1 103 ? 9.083 26.875 45.830 1.00 45.53 89 HIS B O 1
ATOM 3148 N N . LEU B 1 104 ? 11.056 26.111 45.042 1.00 45.31 90 LEU B N 1
ATOM 3149 C CA . LEU B 1 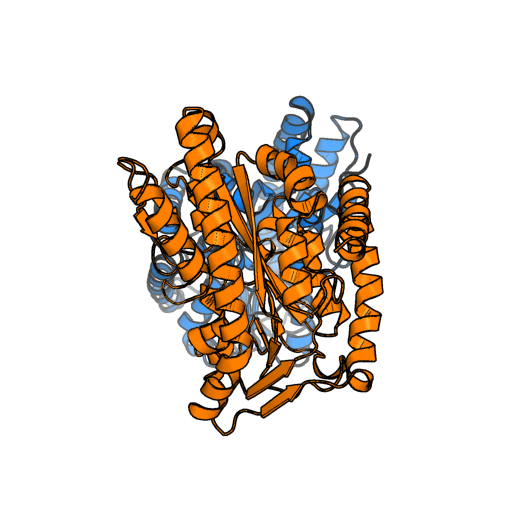104 ? 10.543 24.812 44.621 1.00 44.96 90 LEU B CA 1
ATOM 3150 C C . LEU B 1 104 ? 10.183 23.917 45.808 1.00 44.87 90 LEU B C 1
ATOM 3151 O O . LEU B 1 104 ? 9.221 23.151 45.745 1.00 44.90 90 LEU B O 1
ATOM 3156 N N . ALA B 1 105 ? 10.959 24.021 46.884 1.00 44.74 91 ALA B N 1
ATOM 3157 C CA . ALA B 1 105 ? 10.735 23.217 48.084 1.00 44.66 91 ALA B CA 1
ATOM 3158 C C . ALA B 1 105 ? 9.452 23.618 48.805 1.00 44.62 91 ALA B C 1
ATOM 3159 O O . ALA B 1 105 ? 8.755 22.774 49.360 1.00 44.57 91 ALA B O 1
ATOM 3161 N N . ARG B 1 106 ? 9.153 24.914 48.791 1.00 44.64 92 ARG B N 1
ATOM 3162 C CA . ARG B 1 106 ? 7.951 25.454 49.427 1.00 44.53 92 ARG B CA 1
ATOM 3163 C C . ARG B 1 106 ? 6.699 25.057 48.650 1.00 44.51 92 ARG B C 1
ATOM 3164 O O . ARG B 1 106 ? 5.615 24.938 49.225 1.00 44.65 92 ARG B O 1
ATOM 3172 N N . PHE B 1 107 ? 6.864 24.857 47.343 1.00 44.41 93 PHE B N 1
ATOM 3173 C CA . PHE B 1 107 ? 5.776 24.454 46.456 1.00 44.24 93 PHE B CA 1
ATOM 3174 C C . PHE B 1 107 ? 5.229 23.078 46.838 1.00 44.24 93 PHE B C 1
ATOM 3175 O O . PHE B 1 107 ? 4.097 22.979 47.310 1.00 44.31 93 PHE B O 1
ATOM 3183 N N . PHE B 1 108 ? 6.041 22.035 46.660 1.00 44.15 94 PHE B N 1
ATOM 3184 C CA . PHE B 1 108 ? 5.624 20.651 46.912 1.00 44.08 94 PHE B CA 1
ATOM 3185 C C . PHE B 1 108 ? 5.072 20.422 48.319 1.00 44.08 94 PHE B C 1
ATOM 3186 O O . PHE B 1 108 ? 4.271 19.511 48.533 1.00 44.11 94 PHE B O 1
ATOM 3194 N N . LYS B 1 109 ? 5.515 21.244 49.268 1.00 44.09 95 LYS B N 1
ATOM 3195 C CA . LYS B 1 109 ? 5.093 21.139 50.662 1.00 44.13 95 LYS B CA 1
ATOM 3196 C C . LYS B 1 109 ? 3.708 21.744 50.850 1.00 44.19 95 LYS B C 1
ATOM 3197 O O . LYS B 1 109 ? 2.849 21.143 51.493 1.00 44.23 95 LYS B O 1
ATOM 3203 N N . GLU B 1 110 ? 3.494 22.925 50.271 1.00 44.29 96 GLU B N 1
ATOM 3204 C CA . GLU B 1 110 ? 2.258 23.676 50.478 1.00 44.37 96 GLU B CA 1
ATOM 3205 C C . GLU B 1 110 ? 1.311 23.698 49.270 1.00 44.47 96 GLU B C 1
ATOM 3206 O O . GLU B 1 110 ? 0.402 24.522 49.213 1.00 44.55 96 GLU B O 1
ATOM 3212 N N . SER B 1 111 ? 1.499 22.786 48.320 1.00 44.65 97 SER B N 1
ATOM 3213 C CA . SER B 1 111 ? 0.664 22.793 47.119 1.00 44.92 97 SER B CA 1
ATOM 3214 C C . SER B 1 111 ? -0.694 22.142 47.331 1.00 45.23 97 SER B C 1
ATOM 3215 O O . SER B 1 111 ? -0.785 20.976 47.725 1.00 45.20 97 SER B O 1
ATOM 3218 N N . LYS B 1 112 ? -1.742 22.913 47.051 1.00 45.61 98 LYS B N 1
ATOM 3219 C CA . LYS B 1 112 ? -3.118 22.432 47.084 1.00 46.09 98 LYS B CA 1
ATOM 3220 C C . LYS B 1 112 ? -3.363 21.395 45.980 1.00 46.30 98 LYS B C 1
ATOM 3221 O O . LYS B 1 112 ? -4.197 20.504 46.130 1.00 46.29 98 LYS B O 1
ATOM 3227 N N . ALA B 1 113 ? -2.623 21.516 44.880 1.00 46.70 99 ALA B N 1
ATOM 3228 C CA . ALA B 1 113 ? -2.709 20.573 43.760 1.00 47.02 99 ALA B CA 1
ATOM 3229 C C . ALA B 1 113 ? -2.116 19.205 44.101 1.00 47.30 99 ALA B C 1
ATOM 3230 O O . ALA B 1 113 ? -2.757 18.173 43.881 1.00 47.26 99 ALA B O 1
ATOM 3232 N N . ILE B 1 114 ? -0.893 19.214 44.635 1.00 47.68 100 ILE B N 1
ATOM 3233 C CA . ILE B 1 114 ? -0.163 17.993 44.990 1.00 48.07 100 ILE B CA 1
ATOM 3234 C C . ILE B 1 114 ? -0.817 17.261 46.160 1.00 48.29 100 ILE B C 1
ATOM 3235 O O . ILE B 1 114 ? -1.022 16.046 46.107 1.00 48.54 100 ILE B O 1
ATOM 3240 N N . ASN B 1 115 ? -1.148 18.009 47.210 1.00 48.44 101 ASN B N 1
ATOM 3241 C CA . ASN B 1 115 ? -1.544 17.412 48.485 1.00 48.48 101 ASN B CA 1
ATOM 3242 C C . ASN B 1 115 ? -3.049 17.307 48.697 1.00 48.38 101 ASN B C 1
ATOM 3243 O O . ASN B 1 115 ? -3.501 16.840 49.745 1.00 48.43 101 ASN B O 1
ATOM 3248 N N . ASP B 1 116 ? -3.820 17.740 47.703 1.00 48.26 102 ASP B N 1
ATOM 3249 C CA . ASP B 1 116 ? -5.274 17.656 47.780 1.00 48.19 102 ASP B CA 1
ATOM 3250 C C . ASP B 1 116 ? -5.888 17.052 46.522 1.00 47.92 102 ASP B C 1
ATOM 3251 O O . ASP B 1 116 ? -6.689 16.125 46.615 1.00 48.11 102 ASP B O 1
ATOM 3256 N N . MET B 1 117 ? -5.512 17.573 45.354 1.00 47.49 103 MET B N 1
ATOM 3257 C CA . MET B 1 117 ? -6.146 17.169 44.095 1.00 46.77 103 MET B CA 1
ATOM 3258 C C . MET B 1 117 ? -5.591 15.862 43.537 1.00 46.97 103 MET B C 1
ATOM 3259 O O . MET B 1 117 ? -6.295 15.145 42.823 1.00 46.86 103 MET B O 1
ATOM 3264 N N . PHE B 1 118 ? -4.333 15.562 43.855 1.00 46.99 104 PHE B N 1
ATOM 3265 C CA . PHE B 1 118 ? -3.700 14.327 43.391 1.00 47.05 104 PHE B CA 1
ATOM 3266 C C . PHE B 1 118 ? -4.061 13.103 44.230 1.00 47.09 104 PHE B C 1
ATOM 3267 O O . PHE B 1 118 ? -4.097 11.986 43.706 1.00 47.15 104 PHE B O 1
ATOM 3275 N N . LYS B 1 119 ? -4.333 13.315 45.517 1.00 47.08 105 LYS B N 1
ATOM 3276 C CA . LYS B 1 119 ? -4.613 12.213 46.452 1.00 47.20 105 LYS B CA 1
ATOM 3277 C C . LYS B 1 119 ? -5.796 11.293 46.080 1.00 46.65 105 LYS B C 1
ATOM 3278 O O . LYS B 1 119 ? -5.651 10.069 46.146 1.00 46.59 105 LYS B O 1
ATOM 3284 N N . PRO B 1 120 ? -6.956 11.864 45.683 1.00 46.29 106 PRO B N 1
ATOM 3285 C CA . PRO B 1 120 ? -8.048 10.986 45.254 1.00 45.99 106 PRO B CA 1
ATOM 3286 C C . PRO B 1 120 ? -7.778 10.265 43.930 1.00 45.71 106 PRO B C 1
ATOM 3287 O O . PRO B 1 120 ? -8.355 9.204 43.684 1.00 45.66 106 PRO B O 1
ATOM 3291 N N . LEU B 1 121 ? -6.914 10.839 43.095 1.00 45.44 107 LEU B N 1
ATOM 3292 C CA . LEU B 1 121 ? -6.559 10.238 41.806 1.00 45.25 107 LEU B CA 1
ATOM 3293 C C . LEU B 1 121 ? -5.651 9.016 41.947 1.00 45.08 107 LEU B C 1
ATOM 3294 O O . LEU B 1 121 ? -5.810 8.031 41.221 1.00 45.05 107 LEU B O 1
ATOM 3299 N N . TYR B 1 122 ? -4.701 9.095 42.876 1.00 44.82 108 TYR B N 1
ATOM 3300 C CA . TYR B 1 122 ? -3.867 7.954 43.238 1.00 44.64 108 TYR B CA 1
ATOM 3301 C C . TYR B 1 122 ? -4.685 6.883 43.954 1.00 44.48 108 TYR B C 1
ATOM 3302 O O . TYR B 1 122 ? -4.444 5.690 43.774 1.00 44.47 108 TYR B O 1
ATOM 3311 N N . ALA B 1 123 ? -5.652 7.327 44.757 1.00 44.41 109 ALA B N 1
ATOM 3312 C CA . ALA B 1 123 ? -6.575 6.441 45.471 1.00 44.27 109 ALA B CA 1
ATOM 3313 C C . ALA B 1 123 ? -7.391 5.571 44.519 1.00 44.20 109 ALA B C 1
ATOM 3314 O O . ALA B 1 123 ? -7.715 4.426 44.840 1.00 44.16 109 ALA B O 1
ATOM 3316 N N . ASP B 1 124 ? -7.709 6.121 43.348 1.00 44.10 110 ASP B N 1
ATOM 3317 C CA . ASP B 1 124 ? -8.436 5.394 42.312 1.00 44.08 110 ASP B CA 1
ATOM 3318 C C . ASP B 1 124 ? -7.675 4.161 41.819 1.00 43.90 110 ASP B C 1
ATOM 3319 O O . ASP B 1 124 ? -8.266 3.262 41.210 1.00 43.92 110 ASP B O 1
ATOM 3324 N N . GLN B 1 125 ? -6.370 4.130 42.087 1.00 43.57 111 GLN B N 1
ATOM 3325 C CA . GLN B 1 125 ? -5.532 2.983 41.751 1.00 43.32 111 GLN B CA 1
ATOM 3326 C C . GLN B 1 125 ? -5.067 2.212 42.989 1.00 43.06 111 GLN B C 1
ATOM 3327 O O . GLN B 1 125 ? -4.136 1.407 42.915 1.00 43.11 111 GLN B O 1
ATOM 3333 N N . GLY B 1 126 ? -5.729 2.455 44.117 1.00 42.71 112 GLY B N 1
ATOM 3334 C CA . GLY B 1 126 ? -5.445 1.740 45.362 1.00 42.31 112 GLY B CA 1
ATOM 3335 C C . GLY B 1 126 ? -4.142 2.132 46.034 1.00 42.05 112 GLY B C 1
ATOM 3336 O O . GLY B 1 126 ? -3.435 1.280 46.574 1.00 41.94 112 GLY B O 1
ATOM 3337 N N . LEU B 1 127 ? -3.831 3.425 46.016 1.00 41.84 113 LEU B N 1
ATOM 3338 C CA . LEU B 1 127 ? -2.607 3.933 46.624 1.00 41.66 113 LEU B CA 1
ATOM 3339 C C . LEU B 1 127 ? -2.863 5.187 47.461 1.00 41.59 113 LEU B C 1
ATOM 3340 O O . LEU B 1 127 ? -3.594 6.086 47.038 1.00 41.60 113 LEU B O 1
ATOM 3345 N N . GLU B 1 128 ? -2.259 5.238 48.648 1.00 41.43 114 GLU B N 1
ATOM 3346 C CA . GLU B 1 128 ? -2.376 6.395 49.532 1.00 41.24 114 GLU B CA 1
ATOM 3347 C C . GLU B 1 128 ? -1.141 7.264 49.392 1.00 41.16 114 GLU B C 1
ATOM 3348 O O . GLU B 1 128 ? -0.071 6.930 49.912 1.00 41.30 114 GLU B O 1
ATOM 3354 N N . LEU B 1 129 ? -1.301 8.379 48.682 1.00 40.97 115 LEU B N 1
ATOM 3355 C CA . LEU B 1 129 ? -0.197 9.289 48.390 1.00 40.79 115 LEU B CA 1
ATOM 3356 C C . LEU B 1 129 ? 0.242 10.068 49.633 1.00 40.63 115 LEU B C 1
ATOM 3357 O O . LEU B 1 129 ? -0.576 10.717 50.293 1.00 40.75 115 LEU B O 1
ATOM 3362 N N . LEU B 1 130 ? 1.535 9.990 49.946 1.00 40.35 116 LEU B N 1
ATOM 3363 C CA . LEU B 1 130 ? 2.103 10.684 51.109 1.00 39.98 116 LEU B CA 1
ATOM 3364 C C . LEU B 1 130 ? 2.709 12.042 50.750 1.00 39.70 116 LEU B C 1
ATOM 3365 O O . LEU B 1 130 ? 2.285 13.071 51.269 1.00 39.63 116 LEU B O 1
ATOM 3370 N N . ASN B 1 131 ? 3.694 12.023 49.852 1.00 39.39 117 ASN B N 1
ATOM 3371 C CA . ASN B 1 131 ? 4.481 13.193 49.486 1.00 39.01 117 ASN B CA 1
ATOM 3372 C C . ASN B 1 131 ? 4.870 13.154 48.027 1.00 38.54 117 ASN B C 1
ATOM 3373 O O . ASN B 1 131 ? 4.953 12.083 47.421 1.00 38.89 117 ASN B O 1
ATOM 3378 N N . MET B 1 132 ? 5.131 14.328 47.468 1.00 37.68 118 MET B N 1
ATOM 3379 C CA . MET B 1 132 ? 5.970 14.427 46.284 1.00 36.42 118 MET B CA 1
ATOM 3380 C C . MET B 1 132 ? 7.123 15.356 46.648 1.00 36.79 118 MET B C 1
ATOM 3381 O O . MET B 1 132 ? 6.940 16.316 47.407 1.00 36.79 118 MET B O 1
ATOM 3386 N N . PHE B 1 133 ? 8.316 15.058 46.146 1.00 36.76 119 PHE B N 1
ATOM 3387 C CA . PHE B 1 133 ? 9.460 15.931 46.391 1.00 36.78 119 PHE B CA 1
ATOM 3388 C C . PHE B 1 133 ? 10.366 16.065 45.176 1.00 36.84 119 PHE B C 1
ATOM 3389 O O . PHE B 1 133 ? 10.367 15.189 44.311 1.00 36.83 119 PHE B O 1
ATOM 3397 N N . PRO B 1 134 ? 11.107 17.188 45.088 1.00 36.97 120 PRO B N 1
ATOM 3398 C CA . PRO B 1 134 ? 12.044 17.399 43.993 1.00 37.14 120 PRO B CA 1
ATOM 3399 C C . PRO B 1 134 ? 13.388 16.726 44.245 1.00 37.43 120 PRO B C 1
ATOM 3400 O O . PRO B 1 134 ? 13.728 16.416 45.387 1.00 37.42 120 PRO B O 1
ATOM 3404 N N . GLU B 1 135 ? 14.140 16.512 43.172 1.00 37.81 121 GLU B N 1
ATOM 3405 C CA . GLU B 1 135 ? 15.422 15.829 43.241 1.00 38.09 121 GLU B CA 1
ATOM 3406 C C . GLU B 1 135 ? 16.532 16.653 42.594 1.00 38.41 121 GLU B C 1
ATOM 3407 O O . GLU B 1 135 ? 17.712 16.312 42.707 1.00 38.50 121 GLU B O 1
ATOM 3413 N N . GLY B 1 136 ? 16.150 17.735 41.918 1.00 38.65 122 GLY B N 1
ATOM 3414 C CA . GLY B 1 136 ? 17.118 18.644 41.314 1.00 38.83 122 GLY B CA 1
ATOM 3415 C C . GLY B 1 136 ? 16.885 18.892 39.842 1.00 39.02 122 GLY B C 1
ATOM 3416 O O . GLY B 1 136 ? 16.197 18.116 39.173 1.00 38.78 122 GLY B O 1
ATOM 3417 N N . GLU B 1 137 ? 17.459 19.995 39.355 1.00 39.42 123 GLU B N 1
ATOM 3418 C CA . GLU B 1 137 ? 17.442 20.371 37.938 1.00 39.78 123 GLU B CA 1
ATOM 3419 C C . GLU B 1 137 ? 18.039 19.255 37.081 1.00 40.01 123 GLU B C 1
ATOM 3420 O O . GLU B 1 137 ? 19.054 18.647 37.455 1.00 39.94 123 GLU B O 1
ATOM 3426 N N . VAL B 1 138 ? 17.402 18.983 35.943 1.00 40.24 124 VAL B N 1
ATOM 3427 C CA . VAL B 1 138 ? 17.826 17.879 35.068 1.00 40.51 124 VAL B CA 1
ATOM 3428 C C . VAL B 1 138 ? 18.785 18.331 33.959 1.00 40.55 124 VAL B C 1
ATOM 3429 O O . VAL B 1 138 ? 18.784 19.502 33.563 1.00 40.86 124 VAL B O 1
ATOM 3433 N N . ALA B 1 139 ? 19.601 17.399 33.470 1.00 40.48 125 ALA B N 1
ATOM 3434 C CA . ALA B 1 139 ? 20.619 17.711 32.467 1.00 40.35 125 ALA B CA 1
ATOM 3435 C C . ALA B 1 139 ? 20.696 16.648 31.380 1.00 40.19 125 ALA B C 1
ATOM 3436 O O . ALA B 1 139 ? 20.657 15.452 31.667 1.00 40.30 125 ALA B O 1
ATOM 3438 N N . MET B 1 140 ? 20.811 17.094 30.133 1.00 39.97 126 MET B N 1
ATOM 3439 C CA . MET B 1 140 ? 20.947 16.191 28.996 1.00 39.68 126 MET B CA 1
ATOM 3440 C C . MET B 1 140 ? 22.374 15.664 28.907 1.00 40.04 126 MET B C 1
ATOM 3441 O O . MET B 1 140 ? 23.329 16.433 28.992 1.00 40.24 126 MET B O 1
ATOM 3446 N N . THR B 1 141 ? 22.520 14.353 28.748 1.00 40.21 127 THR B N 1
ATOM 3447 C CA . THR B 1 141 ? 23.820 13.777 28.410 1.00 40.51 127 THR B CA 1
ATOM 3448 C C . THR B 1 141 ? 23.735 13.113 27.050 1.00 40.67 127 THR B C 1
ATOM 3449 O O . THR B 1 141 ? 22.938 12.191 26.849 1.00 40.65 127 THR B O 1
ATOM 3453 N N . THR B 1 142 ? 24.552 13.603 26.122 1.00 40.86 128 THR B N 1
ATOM 3454 C CA . THR B 1 142 ? 24.608 13.088 24.759 1.00 41.10 128 THR B CA 1
ATOM 3455 C C . THR B 1 142 ? 26.058 12.825 24.364 1.00 41.32 128 THR B C 1
ATOM 3456 O O . THR B 1 142 ? 26.976 13.149 25.122 1.00 41.41 128 THR B O 1
ATOM 3460 N N . LYS B 1 143 ? 26.263 12.231 23.187 1.00 41.62 129 LYS B N 1
ATOM 3461 C CA . LYS B 1 143 ? 27.611 12.073 22.625 1.00 41.81 129 LYS B CA 1
ATOM 3462 C C . LYS B 1 143 ? 27.902 13.057 21.501 1.00 42.05 129 LYS B C 1
ATOM 3463 O O . LYS B 1 143 ? 29.016 13.097 20.979 1.00 42.21 129 LYS B O 1
ATOM 3469 N N . THR B 1 144 ? 26.900 13.841 21.126 1.00 42.30 130 THR B N 1
ATOM 3470 C CA . THR B 1 144 ? 27.105 14.934 20.188 1.00 42.62 130 THR B CA 1
ATOM 3471 C C . THR B 1 144 ? 26.722 16.246 20.873 1.00 42.93 130 THR B C 1
ATOM 3472 O O . THR B 1 144 ? 25.817 16.257 21.713 1.00 42.93 130 THR B O 1
ATOM 3476 N N . PRO B 1 145 ? 27.420 17.353 20.533 1.00 43.18 131 PRO B N 1
ATOM 3477 C CA . PRO B 1 145 ? 27.165 18.641 21.185 1.00 43.40 131 PRO B CA 1
ATOM 3478 C C . PRO B 1 145 ? 25.709 19.093 21.052 1.00 43.64 131 PRO B C 1
ATOM 3479 O O . PRO B 1 145 ? 25.102 18.922 19.989 1.00 43.78 131 PRO B O 1
ATOM 3483 N N . VAL B 1 146 ? 25.156 19.641 22.130 1.00 43.77 132 VAL B N 1
ATOM 3484 C CA . VAL B 1 146 ? 23.816 20.227 22.091 1.00 43.93 132 VAL B CA 1
ATOM 3485 C C . VAL B 1 146 ? 23.897 21.716 22.437 1.00 44.11 132 VAL B C 1
ATOM 3486 O O . VAL B 1 146 ? 24.126 22.089 23.593 1.00 44.18 132 VAL B O 1
ATOM 3490 N N . THR B 1 147 ? 23.728 22.551 21.414 1.00 44.25 133 THR B N 1
ATOM 3491 C CA . THR B 1 147 ? 23.763 24.007 21.551 1.00 44.33 133 THR B CA 1
ATOM 3492 C C . THR B 1 147 ? 22.372 24.588 21.293 1.00 44.40 133 THR B C 1
ATOM 3493 O O . THR B 1 147 ? 21.933 25.505 21.990 1.00 44.39 133 THR B O 1
ATOM 3497 N N . THR B 1 148 ? 21.694 24.052 20.279 1.00 44.51 134 THR B N 1
ATOM 3498 C CA . THR B 1 148 ? 20.303 24.395 19.992 1.00 44.58 134 THR B CA 1
ATOM 3499 C C . THR B 1 148 ? 19.474 23.129 19.793 1.00 44.68 134 THR B C 1
ATOM 3500 O O . THR B 1 148 ? 19.988 22.014 19.902 1.00 44.72 134 THR B O 1
ATOM 3504 N N . CYS B 1 149 ? 18.194 23.318 19.492 1.00 44.77 135 CYS B N 1
ATOM 3505 C CA . CYS B 1 149 ? 17.245 22.223 19.336 1.00 44.91 135 CYS B CA 1
ATOM 3506 C C . CYS B 1 149 ? 17.500 21.372 18.090 1.00 44.81 135 CYS B C 1
ATOM 3507 O O . CYS B 1 149 ? 17.213 20.175 18.085 1.00 44.87 135 CYS B O 1
ATOM 3510 N N . SER B 1 150 ? 18.054 21.983 17.046 1.00 44.74 136 SER B N 1
ATOM 3511 C CA . SER B 1 150 ? 18.375 21.262 15.813 1.00 44.62 136 SER B CA 1
ATOM 3512 C C . SER B 1 150 ? 19.622 20.374 15.940 1.00 44.54 136 SER B C 1
ATOM 3513 O O . SER B 1 150 ? 19.910 19.577 15.051 1.00 44.55 136 SER B O 1
ATOM 3516 N N . ASP B 1 151 ? 20.353 20.515 17.043 1.00 44.49 137 ASP B N 1
ATOM 3517 C CA . ASP B 1 151 ? 21.493 19.641 17.344 1.00 44.46 137 ASP B CA 1
ATOM 3518 C C . ASP B 1 151 ? 21.046 18.282 17.894 1.00 44.35 137 ASP B C 1
ATOM 3519 O O . ASP B 1 151 ? 21.845 17.342 17.980 1.00 44.38 137 ASP B O 1
ATOM 3524 N N . LEU B 1 152 ? 19.774 18.195 18.277 1.00 44.13 138 LEU B N 1
ATOM 3525 C CA . LEU B 1 152 ? 19.179 16.950 18.750 1.00 43.84 138 LEU B CA 1
ATOM 3526 C C . LEU B 1 152 ? 18.601 16.128 17.600 1.00 43.69 138 LEU B C 1
ATOM 3527 O O . LEU B 1 152 ? 18.242 14.963 17.781 1.00 43.64 138 LEU B O 1
ATOM 3532 N N . ASP B 1 153 ? 18.517 16.743 16.422 1.00 43.57 139 ASP B N 1
ATOM 3533 C CA . ASP B 1 153 ? 17.993 16.086 15.226 1.00 43.42 139 ASP B CA 1
ATOM 3534 C C . ASP B 1 153 ? 18.580 14.680 15.058 1.00 43.28 139 ASP B C 1
ATOM 3535 O O . ASP B 1 153 ? 19.798 14.510 14.919 1.00 43.26 139 ASP B O 1
ATOM 3540 N N . GLU B 1 154 ? 17.692 13.687 15.100 1.00 42.99 140 GLU B N 1
ATOM 3541 C CA . GLU B 1 154 ? 18.040 12.271 14.921 1.00 42.65 140 GLU B CA 1
ATOM 3542 C C . GLU B 1 154 ? 19.063 11.763 15.942 1.00 42.24 140 GLU B C 1
ATOM 3543 O O . GLU B 1 154 ? 20.010 11.052 15.602 1.00 42.26 140 GLU B O 1
ATOM 3549 N N . VAL B 1 155 ? 18.859 12.151 17.195 1.00 41.71 141 VAL B N 1
ATOM 3550 C CA . VAL B 1 155 ? 19.572 11.562 18.316 1.00 41.18 141 VAL B CA 1
ATOM 3551 C C . VAL B 1 155 ? 18.577 10.653 19.025 1.00 40.87 141 VAL B C 1
ATOM 3552 O O . VAL B 1 155 ? 17.507 11.109 19.440 1.00 40.82 141 VAL B O 1
ATOM 3556 N N . LYS B 1 156 ? 18.914 9.369 19.134 1.00 40.41 142 LYS B N 1
ATOM 3557 C CA . LYS B 1 156 ? 18.080 8.418 19.865 1.00 39.91 142 LYS B CA 1
ATOM 3558 C C . LYS B 1 156 ? 18.222 8.678 21.361 1.00 39.54 142 LYS B C 1
ATOM 3559 O O . LYS B 1 156 ? 19.221 8.307 21.982 1.00 39.48 142 LYS B O 1
ATOM 3565 N N . PHE B 1 157 ? 17.207 9.337 21.915 1.00 39.05 143 PHE B N 1
ATOM 3566 C CA . PHE B 1 157 ? 17.241 9.868 23.271 1.00 38.55 143 PHE B CA 1
ATOM 3567 C C . PHE B 1 157 ? 16.350 9.039 24.195 1.00 38.22 143 PHE B C 1
ATOM 3568 O O . PHE B 1 157 ? 15.124 9.022 24.036 1.00 38.15 143 PHE B O 1
ATOM 3576 N N . ARG B 1 158 ? 16.973 8.352 25.153 1.00 37.71 144 ARG B N 1
ATOM 3577 C CA . ARG B 1 158 ? 16.243 7.566 26.146 1.00 37.16 144 ARG B CA 1
ATOM 3578 C C . ARG B 1 158 ? 15.432 8.490 27.039 1.00 36.74 144 ARG B C 1
ATOM 3579 O O . ARG B 1 158 ? 15.850 9.613 27.327 1.00 36.86 144 ARG B O 1
ATOM 3587 N N . VAL B 1 159 ? 14.284 7.996 27.486 1.00 36.13 145 VAL B N 1
ATOM 3588 C CA . VAL B 1 159 ? 13.324 8.802 28.220 1.00 35.52 145 VAL B CA 1
ATOM 3589 C C . VAL B 1 159 ? 12.484 7.866 29.112 1.00 35.05 145 VAL B C 1
ATOM 3590 O O . VAL B 1 159 ? 12.341 6.676 28.803 1.00 35.13 145 VAL B O 1
ATOM 3594 N N . MET B 1 160 ? 11.963 8.382 30.227 1.00 34.42 146 MET B N 1
ATOM 3595 C CA . MET B 1 160 ? 11.081 7.582 31.095 1.00 33.27 146 MET B CA 1
ATOM 3596 C C . MET B 1 160 ? 9.762 7.277 30.367 1.00 34.38 146 MET B C 1
ATOM 3597 O O . MET B 1 160 ? 9.402 7.970 29.413 1.00 34.35 146 MET B O 1
ATOM 3602 N N . THR B 1 161 ? 9.051 6.243 30.808 1.00 35.10 147 THR B N 1
ATOM 3603 C CA . THR B 1 161 ? 7.909 5.718 30.046 1.00 35.96 147 THR B CA 1
ATOM 3604 C C . THR B 1 161 ? 6.577 6.435 30.298 1.00 36.50 147 THR B C 1
ATOM 3605 O O . THR B 1 161 ? 5.668 5.866 30.916 1.00 36.67 147 THR B O 1
ATOM 3609 N N . ASN B 1 162 ? 6.463 7.675 29.819 1.00 37.18 148 ASN B N 1
ATOM 3610 C CA . ASN B 1 162 ? 5.168 8.381 29.792 1.00 37.92 148 ASN B CA 1
ATOM 3611 C C . ASN B 1 162 ? 4.995 9.295 28.572 1.00 38.09 148 ASN B C 1
ATOM 3612 O O . ASN B 1 162 ? 5.953 9.945 28.146 1.00 38.05 148 ASN B O 1
ATOM 3617 N N . PRO B 1 163 ? 3.764 9.350 28.023 1.00 38.39 149 PRO B N 1
ATOM 3618 C CA . PRO B 1 163 ? 3.460 9.958 26.719 1.00 38.65 149 PRO B CA 1
ATOM 3619 C C . PRO B 1 163 ? 3.950 11.393 26.507 1.00 38.92 149 PRO B C 1
ATOM 3620 O O . PRO B 1 163 ? 4.500 11.694 25.444 1.00 38.92 149 PRO B O 1
ATOM 3624 N N . LEU B 1 164 ? 3.748 12.266 27.493 1.00 39.23 150 LEU B N 1
ATOM 3625 C CA . LEU B 1 164 ? 4.099 13.683 27.332 1.00 39.56 150 LEU B CA 1
ATOM 3626 C C . LEU B 1 164 ? 5.611 13.929 27.293 1.00 39.73 150 LEU B C 1
ATOM 3627 O O . LEU B 1 164 ? 6.084 14.775 26.530 1.00 39.75 150 LEU B O 1
ATOM 3632 N N . LEU B 1 165 ? 6.358 13.191 28.110 1.00 40.03 151 LEU B N 1
ATOM 3633 C CA . LEU B 1 165 ? 7.819 13.268 28.101 1.00 40.23 151 LEU B CA 1
ATOM 3634 C C . LEU B 1 165 ? 8.352 12.835 26.741 1.00 40.42 151 LEU B C 1
ATOM 3635 O O . LEU B 1 165 ? 9.321 13.402 26.246 1.00 40.54 151 LEU B O 1
ATOM 3640 N N . VAL B 1 166 ? 7.700 11.839 26.143 1.00 40.64 152 VAL B N 1
ATOM 3641 C CA . VAL B 1 166 ? 8.005 11.402 24.781 1.00 40.84 152 VAL B CA 1
ATOM 3642 C C . VAL B 1 166 ? 7.705 12.526 23.779 1.00 41.08 152 VAL B C 1
ATOM 3643 O O . VAL B 1 166 ? 8.473 12.751 22.842 1.00 41.04 152 VAL B O 1
ATOM 3647 N N . GLU B 1 167 ? 6.600 13.239 23.997 1.00 41.40 153 GLU B N 1
ATOM 3648 C CA . GLU B 1 167 ? 6.219 14.370 23.144 1.00 41.69 153 GLU B CA 1
ATOM 3649 C C . GLU B 1 167 ? 7.181 15.555 23.272 1.00 41.94 153 GLU B C 1
ATOM 3650 O O . GLU B 1 167 ? 7.371 16.306 22.313 1.00 41.90 153 GLU B O 1
ATOM 3656 N N . SER B 1 168 ? 7.781 15.709 24.454 1.00 42.25 154 SER B N 1
ATOM 3657 C CA . SER B 1 168 ? 8.730 16.792 24.732 1.00 42.58 154 SER B CA 1
ATOM 3658 C C . SER B 1 168 ? 9.957 16.738 23.834 1.00 42.66 154 SER B C 1
ATOM 3659 O O . SER B 1 168 ? 10.370 17.751 23.267 1.00 42.58 154 SER B O 1
ATOM 3662 N N . TYR B 1 169 ? 10.539 15.551 23.716 1.00 42.88 155 TYR B N 1
ATOM 3663 C CA . TYR B 1 169 ? 11.761 15.382 22.946 1.00 43.16 155 TYR B CA 1
ATOM 3664 C C . TYR B 1 169 ? 11.517 15.285 21.438 1.00 43.29 155 TYR B C 1
ATOM 3665 O O . TYR B 1 169 ? 12.445 15.473 20.646 1.00 43.34 155 TYR B O 1
ATOM 3674 N N . LYS B 1 170 ? 10.268 15.002 21.054 1.00 43.40 156 LYS B N 1
ATOM 3675 C CA . LYS B 1 170 ? 9.818 15.151 19.666 1.00 43.46 156 LYS B CA 1
ATOM 3676 C C . LYS B 1 170 ? 9.767 16.629 19.298 1.00 43.43 156 LYS B C 1
ATOM 3677 O O . LYS B 1 170 ? 10.211 17.025 18.220 1.00 43.39 156 LYS B O 1
ATOM 3683 N N . ALA B 1 171 ? 9.224 17.432 20.214 1.00 43.50 157 ALA B N 1
ATOM 3684 C CA . ALA B 1 171 ? 9.147 18.885 20.069 1.00 43.57 157 ALA B CA 1
ATOM 3685 C C . ALA B 1 171 ? 10.522 19.548 20.144 1.00 43.65 157 ALA B C 1
ATOM 3686 O O . ALA B 1 171 ? 10.704 20.663 19.657 1.00 43.69 157 ALA B O 1
ATOM 3688 N N . PHE B 1 172 ? 11.482 18.865 20.764 1.00 43.80 158 PHE B N 1
ATOM 3689 C CA . PHE B 1 172 ? 12.859 19.350 20.827 1.00 43.82 158 PHE B CA 1
ATOM 3690 C C . PHE B 1 172 ? 13.636 19.045 19.548 1.00 43.82 158 PHE B C 1
ATOM 3691 O O . PHE B 1 172 ? 14.629 19.708 19.257 1.00 43.89 158 PHE B O 1
ATOM 3699 N N . GLY B 1 173 ? 13.180 18.046 18.795 1.00 43.79 159 GLY B N 1
ATOM 3700 C CA . GLY B 1 173 ? 13.816 17.666 17.533 1.00 43.77 159 GLY B CA 1
ATOM 3701 C C . GLY B 1 173 ? 14.481 16.301 17.559 1.00 43.72 159 GLY B C 1
ATOM 3702 O O . GLY B 1 173 ? 14.973 15.822 16.532 1.00 43.71 159 GLY B O 1
ATOM 3703 N N . ALA B 1 174 ? 14.494 15.676 18.734 1.00 43.63 160 ALA B N 1
ATOM 3704 C CA . ALA B 1 174 ? 15.103 14.361 18.912 1.00 43.62 160 ALA B CA 1
ATOM 3705 C C . ALA B 1 174 ? 14.138 13.228 18.551 1.00 43.65 160 ALA B C 1
ATOM 3706 O O . ALA B 1 174 ? 12.965 13.470 18.252 1.00 43.63 160 ALA B O 1
ATOM 3708 N N . THR B 1 175 ? 14.650 11.998 18.563 1.00 43.70 161 THR B N 1
ATOM 3709 C CA . THR B 1 175 ? 13.837 10.804 18.337 1.00 43.73 161 THR B CA 1
ATOM 3710 C C . THR B 1 175 ? 13.753 10.021 19.650 1.00 43.74 161 THR B C 1
ATOM 3711 O O . THR B 1 175 ? 14.645 9.225 19.957 1.00 43.86 161 THR B O 1
ATOM 3715 N N . PRO B 1 176 ? 12.675 10.247 20.426 1.00 43.70 162 PRO B N 1
ATOM 3716 C CA . PRO B 1 176 ? 12.554 9.741 21.797 1.00 43.61 162 PRO B CA 1
ATOM 3717 C C . PRO B 1 176 ? 12.374 8.227 21.876 1.00 43.56 162 PRO B C 1
ATOM 3718 O O . PRO B 1 176 ? 11.686 7.636 21.039 1.00 43.54 162 PRO B O 1
ATOM 3722 N N . THR B 1 177 ? 12.999 7.617 22.880 1.00 43.55 163 THR B N 1
ATOM 3723 C CA . THR B 1 177 ? 12.889 6.182 23.114 1.00 43.60 163 THR B CA 1
ATOM 3724 C C . THR B 1 177 ? 12.536 5.896 24.578 1.00 43.66 163 THR B C 1
ATOM 3725 O O . THR B 1 177 ? 13.348 6.141 25.474 1.00 43.68 163 THR B O 1
ATOM 3729 N N . PRO B 1 178 ? 11.316 5.385 24.827 0.80 43.71 164 PRO B N 1
ATOM 3730 C CA . PRO B 1 178 ? 10.923 5.003 26.180 0.80 43.66 164 PRO B CA 1
ATOM 3731 C C . PRO B 1 178 ? 11.598 3.699 26.586 0.80 43.62 164 PRO B C 1
ATOM 3732 O O . PRO B 1 178 ? 11.384 2.663 25.949 0.80 43.59 164 PRO B O 1
ATOM 3736 N N . LEU B 1 179 ? 12.420 3.766 27.629 0.25 43.60 165 LEU B N 1
ATOM 3737 C CA . LEU B 1 179 ? 13.143 2.603 28.130 0.25 43.62 165 LEU B CA 1
ATOM 3738 C C . LEU B 1 179 ? 13.238 2.628 29.651 0.25 43.69 165 LEU B C 1
ATOM 3739 O O . LEU B 1 179 ? 13.439 3.692 30.241 0.25 43.71 165 LEU B O 1
ATOM 3744 N N . PRO B 1 180 ? 13.084 1.453 30.292 1.00 43.75 166 PRO B N 1
ATOM 3745 C CA . PRO B 1 180 ? 13.313 1.325 31.734 1.00 43.76 166 PRO B CA 1
ATOM 3746 C C . PRO B 1 180 ? 14.799 1.470 32.054 1.00 43.73 166 PRO B C 1
ATOM 3747 O O . PRO B 1 180 ? 15.642 1.080 31.237 1.00 43.80 166 PRO B O 1
ATOM 3751 N N . TRP B 1 181 ? 15.108 2.007 33.234 1.00 43.59 167 TRP B N 1
ATOM 3752 C CA . TRP B 1 181 ? 16.482 2.363 33.602 1.00 43.46 167 TRP B CA 1
ATOM 3753 C C . TRP B 1 181 ? 17.545 1.265 33.397 1.00 43.48 167 TRP B C 1
ATOM 3754 O O . TRP B 1 181 ? 18.658 1.555 32.947 1.00 43.47 167 TRP B O 1
ATOM 3765 N N . GLY B 1 182 ? 17.204 0.019 33.719 1.00 43.46 168 GLY B N 1
ATOM 3766 C CA . GLY B 1 182 ? 18.155 -1.096 33.654 1.00 43.54 168 GLY B CA 1
ATOM 3767 C C . GLY B 1 182 ? 18.900 -1.274 32.341 1.00 43.68 168 GLY B C 1
ATOM 3768 O O . GLY B 1 182 ? 19.940 -1.933 32.297 1.00 43.67 168 GLY B O 1
ATOM 3769 N N . GLU B 1 183 ? 18.373 -0.678 31.274 1.00 43.82 169 GLU B N 1
ATOM 3770 C CA . GLU B 1 183 ? 18.936 -0.828 29.933 1.00 43.99 169 GLU B CA 1
ATOM 3771 C C . GLU B 1 183 ? 19.676 0.416 29.444 1.00 43.90 169 GLU B C 1
ATOM 3772 O O . GLU B 1 183 ? 20.270 0.406 28.360 1.00 43.89 169 GLU B O 1
ATOM 3778 N N . VAL B 1 184 ? 19.653 1.474 30.250 1.00 43.85 170 VAL B N 1
ATOM 3779 C CA . VAL B 1 184 ? 20.165 2.781 29.827 1.00 43.72 170 VAL B CA 1
ATOM 3780 C C . VAL B 1 184 ? 21.686 2.815 29.677 1.00 43.77 170 VAL B C 1
ATOM 3781 O O . VAL B 1 184 ? 22.191 3.267 28.645 1.00 43.96 170 VAL B O 1
ATOM 3785 N N . TYR B 1 185 ? 22.409 2.339 30.688 1.00 43.72 171 TYR B N 1
ATOM 3786 C CA . TYR B 1 185 ? 23.868 2.321 30.617 1.00 43.74 171 TYR B CA 1
ATOM 3787 C C . TYR B 1 185 ? 24.336 1.490 29.422 1.00 43.78 171 TYR B C 1
ATOM 3788 O O . TYR B 1 185 ? 25.067 1.989 28.568 1.00 43.83 171 TYR B O 1
ATOM 3797 N N . GLY B 1 186 ? 23.893 0.234 29.368 1.00 43.81 172 GLY B N 1
ATOM 3798 C CA . GLY B 1 186 ? 24.279 -0.703 28.310 1.00 43.72 172 GLY B CA 1
ATOM 3799 C C . GLY B 1 186 ? 23.941 -0.236 26.906 1.00 43.72 172 GLY B C 1
ATOM 3800 O O . GLY B 1 186 ? 24.730 -0.432 25.977 1.00 43.70 172 GLY B O 1
ATOM 3801 N N . GLY B 1 187 ? 22.770 0.382 26.756 1.00 43.72 173 GLY B N 1
ATOM 3802 C CA . GLY B 1 187 ? 22.327 0.920 25.472 1.00 43.72 173 GLY B CA 1
ATOM 3803 C C . GLY B 1 187 ? 23.242 2.021 24.972 1.00 43.68 173 GLY B C 1
ATOM 3804 O O . GLY B 1 187 ? 23.599 2.051 23.792 1.00 43.63 173 GLY B O 1
ATOM 3805 N N . LEU B 1 188 ? 23.613 2.923 25.881 1.00 43.64 174 LEU B N 1
ATOM 3806 C CA . LEU B 1 188 ? 24.553 4.004 25.589 1.00 43.62 174 LEU B CA 1
ATOM 3807 C C . LEU B 1 188 ? 25.939 3.465 25.241 1.00 43.69 174 LEU B C 1
ATOM 3808 O O . LEU B 1 188 ? 26.572 3.927 24.290 1.00 43.72 174 LEU B O 1
ATOM 3813 N N . GLN B 1 189 ? 26.392 2.480 26.013 1.00 43.66 175 GLN B N 1
ATOM 3814 C CA . GLN B 1 189 ? 27.697 1.860 25.821 1.00 43.82 175 GLN B CA 1
ATOM 3815 C C . GLN B 1 189 ? 27.822 1.191 24.450 1.00 43.62 175 GLN B C 1
ATOM 3816 O O . GLN B 1 189 ? 28.861 1.305 23.791 1.00 43.63 175 GLN B O 1
ATOM 3822 N N . THR B 1 190 ? 26.759 0.507 24.029 1.00 43.42 176 THR B N 1
ATOM 3823 C CA . THR B 1 190 ? 26.732 -0.176 22.732 1.00 43.21 176 THR B CA 1
ATOM 3824 C C . THR B 1 190 ? 26.177 0.715 21.606 1.00 42.99 176 THR B C 1
ATOM 3825 O O . THR B 1 190 ? 26.007 0.263 20.473 1.00 43.01 176 THR B O 1
ATOM 3829 N N . ASN B 1 191 ? 25.905 1.978 21.938 1.00 42.74 177 ASN B N 1
ATOM 3830 C CA . ASN B 1 191 ? 25.445 3.007 20.989 1.00 42.47 177 ASN B CA 1
ATOM 3831 C C . ASN B 1 191 ? 24.100 2.723 20.301 1.00 42.22 177 ASN B C 1
ATOM 3832 O O . ASN B 1 191 ? 23.859 3.170 19.178 1.00 42.19 177 ASN B O 1
ATOM 3837 N N . VAL B 1 192 ? 23.227 1.989 20.985 1.00 41.94 178 VAL B N 1
ATOM 3838 C CA . VAL B 1 192 ? 21.852 1.796 20.519 1.00 41.63 178 VAL B CA 1
ATOM 3839 C C . VAL B 1 192 ? 21.015 3.035 20.884 1.00 41.44 178 VAL B C 1
ATOM 3840 O O . VAL B 1 192 ? 19.970 3.296 20.282 1.00 41.43 178 VAL B O 1
ATOM 3844 N N . ILE B 1 193 ? 21.490 3.787 21.875 1.00 41.15 179 ILE B N 1
ATOM 3845 C CA . ILE B 1 193 ? 20.963 5.118 22.190 1.00 40.90 179 ILE B CA 1
ATOM 3846 C C . ILE B 1 193 ? 22.115 6.124 22.301 1.00 40.82 179 ILE B C 1
ATOM 3847 O O . ILE B 1 193 ? 23.247 5.748 22.626 1.00 40.74 179 ILE B O 1
ATOM 3852 N N . GLN B 1 194 ? 21.825 7.396 22.026 1.00 40.70 180 GLN B N 1
ATOM 3853 C CA . GLN B 1 194 ? 22.852 8.446 22.029 1.00 40.57 180 GLN B CA 1
ATOM 3854 C C . GLN B 1 194 ? 22.602 9.556 23.053 1.00 40.47 180 GLN B C 1
ATOM 3855 O O . GLN B 1 194 ? 23.418 10.469 23.188 1.00 40.46 180 GLN B O 1
ATOM 3861 N N . GLY B 1 195 ? 21.487 9.473 23.775 1.00 40.40 181 GLY B N 1
ATOM 3862 C CA . GLY B 1 195 ? 21.099 10.527 24.707 1.00 40.24 181 GLY B CA 1
ATOM 3863 C C . GLY B 1 195 ? 20.233 10.074 25.864 1.00 40.22 181 GLY B C 1
ATOM 3864 O O . GLY B 1 195 ? 19.501 9.088 25.768 1.00 40.16 181 GLY B O 1
ATOM 3865 N N . GLN B 1 196 ? 20.304 10.833 26.953 1.00 40.26 182 GLN B N 1
ATOM 3866 C CA . GLN B 1 196 ? 19.665 10.486 28.217 1.00 40.24 182 GLN B CA 1
ATOM 3867 C C . GLN B 1 196 ? 19.529 11.763 29.064 1.00 40.26 182 GLN B C 1
ATOM 3868 O O . GLN B 1 196 ? 20.282 12.723 28.867 1.00 40.24 182 GLN B O 1
ATOM 3874 N N . GLU B 1 197 ? 18.565 11.775 29.989 1.00 40.29 183 GLU B N 1
ATOM 3875 C CA . GLU B 1 197 ? 18.347 12.929 30.874 1.00 40.28 183 GLU B CA 1
ATOM 3876 C C . GLU B 1 197 ? 18.085 12.536 32.323 1.00 39.93 183 GLU B C 1
ATOM 3877 O O . GLU B 1 197 ? 17.265 11.666 32.592 1.00 40.05 183 GLU B O 1
ATOM 3883 N N . ASN B 1 198 ? 18.789 13.195 33.242 1.00 39.68 184 ASN B N 1
ATOM 3884 C CA . ASN B 1 198 ? 18.641 12.996 34.691 1.00 39.32 184 ASN B CA 1
ATOM 3885 C C . ASN B 1 198 ? 19.292 14.136 35.497 1.00 39.08 184 ASN B C 1
ATOM 3886 O O . ASN B 1 198 ? 20.087 14.900 34.950 1.00 39.07 184 ASN B O 1
ATOM 3891 N N . PRO B 1 199 ? 18.927 14.284 36.788 1.00 38.84 185 PRO B N 1
ATOM 3892 C CA . PRO B 1 199 ? 19.649 15.230 37.647 1.00 38.65 185 PRO B CA 1
ATOM 3893 C C . PRO B 1 199 ? 21.131 14.882 37.852 1.00 38.47 185 PRO B C 1
ATOM 3894 O O . PRO B 1 199 ? 21.556 13.755 37.587 1.00 38.40 185 PRO B O 1
ATOM 3898 N N . THR B 1 200 ? 21.889 15.863 38.337 1.00 38.42 186 THR B N 1
ATOM 3899 C CA . THR B 1 200 ? 23.351 15.789 38.440 1.00 38.13 186 THR B CA 1
ATOM 3900 C C . THR B 1 200 ? 23.859 14.758 39.451 1.00 37.89 186 THR B C 1
ATOM 3901 O O . THR B 1 200 ? 24.864 14.090 39.202 1.00 37.92 186 THR B O 1
ATOM 3905 N N . PHE B 1 201 ? 23.174 14.635 40.585 1.00 37.54 187 PHE B N 1
ATOM 3906 C CA . PHE B 1 201 ? 23.562 13.664 41.608 1.00 37.27 187 PHE B CA 1
ATOM 3907 C C . PHE B 1 201 ? 23.523 12.235 41.048 1.00 37.38 187 PHE B C 1
ATOM 3908 O O . PHE B 1 201 ? 24.426 11.434 41.310 1.00 37.46 187 PHE B O 1
ATOM 3916 N N . PHE B 1 202 ? 22.478 11.942 40.269 1.00 37.33 188 PHE B N 1
ATOM 3917 C CA . PHE B 1 202 ? 22.176 10.588 39.805 1.00 37.32 188 PHE B CA 1
ATOM 3918 C C . PHE B 1 202 ? 23.057 10.205 38.634 1.00 37.31 188 PHE B C 1
ATOM 3919 O O . PHE B 1 202 ? 23.480 9.058 38.507 1.00 37.18 188 PHE B O 1
ATOM 3927 N N . LEU B 1 203 ? 23.338 11.175 37.774 1.00 37.46 189 LEU B N 1
ATOM 3928 C CA . LEU B 1 203 ? 24.145 10.891 36.603 1.00 37.51 189 LEU B CA 1
ATOM 3929 C C . LEU B 1 203 ? 25.644 10.837 36.942 1.00 37.23 189 LEU B C 1
ATOM 3930 O O . LEU B 1 203 ? 26.454 10.417 36.123 1.00 37.27 189 LEU B O 1
ATOM 3935 N N . TYR B 1 204 ? 25.989 11.237 38.165 1.00 37.07 190 TYR B N 1
ATOM 3936 C CA . TYR B 1 204 ? 27.317 10.972 38.729 1.00 37.01 190 TYR B CA 1
ATOM 3937 C C . TYR B 1 204 ? 27.326 9.623 39.433 1.00 37.09 190 TYR B C 1
ATOM 3938 O O . TYR B 1 204 ? 28.262 8.831 39.276 1.00 37.09 190 TYR B O 1
ATOM 3947 N N . SER B 1 205 ? 26.282 9.399 40.230 1.00 37.19 191 SER B N 1
ATOM 3948 C CA . SER B 1 205 ? 26.072 8.174 40.996 1.00 37.31 191 SER B CA 1
ATOM 3949 C C . SER B 1 205 ? 26.104 6.911 40.130 1.00 37.40 191 SER B C 1
ATOM 3950 O O . SER B 1 205 ? 26.693 5.907 40.522 1.00 37.36 191 SER B O 1
ATOM 3953 N N . THR B 1 206 ? 25.477 6.979 38.955 1.00 37.72 192 THR B N 1
ATOM 3954 C CA . THR B 1 206 ? 25.379 5.841 38.032 1.00 38.01 192 THR B CA 1
ATOM 3955 C C . THR B 1 206 ? 26.557 5.761 37.054 1.00 38.25 192 THR B C 1
ATOM 3956 O O . THR B 1 206 ? 26.588 4.898 36.171 1.00 38.21 192 THR B O 1
ATOM 3960 N N . LYS B 1 207 ? 27.516 6.668 37.222 1.00 38.60 193 LYS B N 1
ATOM 3961 C CA . LYS B 1 207 ? 28.708 6.756 36.374 1.00 39.05 193 LYS B CA 1
ATOM 3962 C C . LYS B 1 207 ? 28.370 6.870 34.873 1.00 39.16 193 LYS B C 1
ATOM 3963 O O . LYS B 1 207 ? 29.155 6.444 34.023 1.00 39.26 193 LYS B O 1
ATOM 3969 N N . ILE B 1 208 ? 27.217 7.459 34.553 1.00 39.27 194 ILE B N 1
ATOM 3970 C CA . ILE B 1 208 ? 26.765 7.589 33.162 1.00 39.47 194 ILE B CA 1
ATOM 3971 C C . ILE B 1 208 ? 27.679 8.488 32.310 1.00 39.71 194 ILE B C 1
ATOM 3972 O O . ILE B 1 208 ? 27.574 8.524 31.080 1.00 39.69 194 ILE B O 1
ATOM 3977 N N . TYR B 1 209 ? 28.572 9.209 32.981 1.00 39.99 195 TYR B N 1
ATOM 3978 C CA . TYR B 1 209 ? 29.544 10.058 32.314 1.00 40.34 195 TYR B CA 1
ATOM 3979 C C . TYR B 1 209 ? 30.636 9.234 31.623 1.00 40.61 195 TYR B C 1
ATOM 3980 O O . TYR B 1 209 ? 31.377 9.760 30.786 1.00 40.70 195 TYR B O 1
ATOM 3989 N N . GLU B 1 210 ? 30.729 7.951 31.982 1.00 40.76 196 GLU B N 1
ATOM 3990 C CA . GLU B 1 210 ? 31.672 7.016 31.353 1.00 41.00 196 GLU B CA 1
ATOM 3991 C C . GLU B 1 210 ? 31.278 6.668 29.914 1.00 40.98 196 GLU B C 1
ATOM 3992 O O . GLU B 1 210 ? 32.127 6.259 29.119 1.00 41.08 196 GLU B O 1
ATOM 3998 N N . VAL B 1 211 ? 29.995 6.823 29.589 1.00 40.91 197 VAL B N 1
ATOM 3999 C CA . VAL B 1 211 ? 29.469 6.417 28.284 1.00 40.94 197 VAL B CA 1
ATOM 4000 C C . VAL B 1 211 ? 28.789 7.554 27.516 1.00 41.00 197 VAL B C 1
ATOM 4001 O O . VAL B 1 211 ? 28.054 7.313 26.558 1.00 41.03 197 VAL B O 1
ATOM 4005 N N . THR B 1 212 ? 29.033 8.787 27.948 1.00 41.13 198 THR B N 1
ATOM 4006 C CA . THR B 1 212 ? 28.549 9.981 27.251 1.00 41.31 198 THR B CA 1
ATOM 4007 C C . THR B 1 212 ? 29.665 11.017 27.187 1.00 41.41 198 THR B C 1
ATOM 4008 O O . THR B 1 212 ? 30.651 10.912 27.919 1.00 41.61 198 THR B O 1
ATOM 4012 N N . ASP B 1 213 ? 29.514 12.014 26.322 1.00 41.39 199 ASP B N 1
ATOM 4013 C CA . ASP B 1 213 ? 30.584 12.986 26.104 1.00 41.45 199 ASP B CA 1
ATOM 4014 C C . ASP B 1 213 ? 30.214 14.412 26.493 1.00 41.41 199 ASP B C 1
ATOM 4015 O O . ASP B 1 213 ? 31.083 15.190 26.893 1.00 41.52 199 ASP B O 1
ATOM 4020 N N . TYR B 1 214 ? 28.928 14.745 26.389 1.00 41.28 200 TYR B N 1
ATOM 4021 C CA . TYR B 1 214 ? 28.463 16.111 26.618 1.00 41.04 200 TYR B CA 1
ATOM 4022 C C . TYR B 1 214 ? 27.339 16.182 27.641 1.00 41.17 200 TYR B C 1
ATOM 4023 O O . TYR B 1 214 ? 26.382 15.415 27.572 1.00 41.28 200 TYR B O 1
ATOM 4032 N N . ILE B 1 215 ? 27.477 17.097 28.597 1.00 41.33 201 ILE B N 1
ATOM 4033 C CA . ILE B 1 215 ? 26.416 17.400 29.557 1.00 41.40 201 ILE B CA 1
ATOM 4034 C C . ILE B 1 215 ? 25.868 18.783 29.234 1.00 41.67 201 ILE B C 1
ATOM 4035 O O . ILE B 1 215 ? 26.639 19.729 29.040 1.00 41.78 201 ILE B O 1
ATOM 4040 N N . THR B 1 216 ? 24.544 18.893 29.176 1.00 41.91 202 THR B N 1
ATOM 4041 C CA . THR B 1 216 ? 23.887 20.150 28.829 1.00 42.24 202 THR B CA 1
ATOM 4042 C C . THR B 1 216 ? 22.787 20.522 29.822 1.00 42.43 202 THR B C 1
ATOM 4043 O O . THR B 1 216 ? 21.864 19.743 30.064 1.00 42.59 202 THR B O 1
ATOM 4047 N N . TYR B 1 217 ? 22.894 21.720 30.391 1.00 42.65 203 TYR B N 1
ATOM 4048 C CA . TYR B 1 217 ? 21.869 22.256 31.284 1.00 42.80 203 TYR B CA 1
ATOM 4049 C C . TYR B 1 217 ? 20.970 23.224 30.528 1.00 42.95 203 TYR B C 1
ATOM 4050 O O . TYR B 1 217 ? 21.335 24.381 30.304 1.00 43.00 203 TYR B O 1
ATOM 4059 N N . ALA B 1 218 ? 19.802 22.733 30.122 1.00 43.08 204 ALA B N 1
ATOM 4060 C CA . ALA B 1 218 ? 18.820 23.555 29.423 1.00 43.17 204 ALA B CA 1
ATOM 4061 C C . ALA B 1 218 ? 17.835 24.195 30.403 1.00 43.36 204 ALA B C 1
ATOM 4062 O O . ALA B 1 218 ? 17.130 25.145 30.052 1.00 43.32 204 ALA B O 1
ATOM 4064 N N . GLY B 1 219 ? 17.792 23.660 31.627 1.00 43.60 205 GLY B N 1
ATOM 4065 C CA . GLY B 1 219 ? 16.901 24.145 32.687 1.00 43.74 205 GLY B CA 1
ATOM 4066 C C . GLY B 1 219 ? 15.422 23.894 32.439 1.00 43.85 205 GLY B C 1
ATOM 4067 O O . GLY B 1 219 ? 14.568 24.543 33.049 1.00 43.79 205 GLY B O 1
ATOM 4068 N N . HIS B 1 220 ? 15.123 22.941 31.557 1.00 43.96 206 HIS B N 1
ATOM 4069 C CA . HIS B 1 220 ? 13.755 22.671 31.120 1.00 44.12 206 HIS B CA 1
ATOM 4070 C C . HIS B 1 220 ? 12.901 21.966 32.172 1.00 44.18 206 HIS B C 1
ATOM 4071 O O . HIS B 1 220 ? 11.672 22.064 32.139 1.00 44.16 206 HIS B O 1
ATOM 4078 N N . ASN B 1 221 ? 13.547 21.259 33.098 1.00 44.28 207 ASN B N 1
ATOM 4079 C CA . ASN B 1 221 ? 12.821 20.473 34.093 1.00 44.41 207 ASN B CA 1
ATOM 4080 C C . ASN B 1 221 ? 13.576 20.190 35.400 1.00 44.49 207 ASN B C 1
ATOM 4081 O O . ASN B 1 221 ? 14.814 20.149 35.443 1.00 44.32 207 ASN B O 1
ATOM 4086 N N . ASN B 1 222 ? 12.797 20.014 36.464 1.00 44.58 208 ASN B N 1
ATOM 4087 C CA . ASN B 1 222 ? 13.284 19.504 37.732 1.00 44.71 208 ASN B CA 1
ATOM 4088 C C . ASN B 1 222 ? 12.707 18.100 37.964 1.00 44.42 208 ASN B C 1
ATOM 4089 O O . ASN B 1 222 ? 11.525 17.861 37.697 1.00 44.54 208 ASN B O 1
ATOM 4094 N N . PHE B 1 223 ? 13.541 17.173 38.437 1.00 44.08 209 PHE B N 1
ATOM 4095 C CA . PHE B 1 223 ? 13.110 15.783 38.612 1.00 43.65 209 PHE B CA 1
ATOM 4096 C C . PHE B 1 223 ? 12.201 15.622 39.824 1.00 43.42 209 PHE B C 1
ATOM 4097 O O . PHE B 1 223 ? 12.620 15.844 40.960 1.00 43.43 209 PHE B O 1
ATOM 4105 N N . THR B 1 224 ? 10.958 15.225 39.578 1.00 43.04 210 THR B N 1
ATOM 4106 C CA . THR B 1 224 ? 10.014 15.023 40.673 1.00 42.78 210 THR B CA 1
ATOM 4107 C C . THR B 1 224 ? 9.764 13.538 40.896 1.00 42.38 210 THR B C 1
ATOM 4108 O O . THR B 1 224 ? 9.906 12.729 39.977 1.00 42.42 210 THR B O 1
ATOM 4112 N N . THR B 1 225 ? 9.412 13.192 42.130 1.00 41.95 211 THR B N 1
ATOM 4113 C CA . THR B 1 225 ? 9.131 11.807 42.515 1.00 41.65 211 THR B CA 1
ATOM 4114 C C . THR B 1 225 ? 8.058 11.758 43.608 1.00 41.25 211 THR B C 1
ATOM 4115 O O . THR B 1 225 ? 7.764 12.774 44.240 1.00 41.39 211 THR B O 1
ATOM 4119 N N . ALA B 1 226 ? 7.477 10.581 43.821 1.00 40.67 212 ALA B N 1
ATOM 4120 C CA . ALA B 1 226 ? 6.325 10.436 44.712 1.00 40.19 212 ALA B CA 1
ATOM 4121 C C . ALA B 1 226 ? 6.459 9.225 45.620 1.00 39.73 212 ALA B C 1
ATOM 4122 O O . ALA B 1 226 ? 6.953 8.181 45.199 1.00 39.90 212 ALA B O 1
ATOM 4124 N N . VAL B 1 227 ? 6.014 9.367 46.864 1.00 39.02 213 VAL B N 1
ATOM 4125 C CA . VAL B 1 227 ? 6.055 8.267 47.821 1.00 38.44 213 VAL B CA 1
ATOM 4126 C C . VAL B 1 227 ? 4.643 7.950 48.272 1.00 38.06 213 VAL B C 1
ATOM 4127 O O . VAL B 1 227 ? 3.889 8.846 48.677 1.00 38.15 213 VAL B O 1
ATOM 4131 N N . MET B 1 228 ? 4.292 6.670 48.193 1.00 37.44 214 MET B N 1
ATOM 4132 C CA . MET B 1 228 ? 2.932 6.218 48.484 1.00 36.46 214 MET B CA 1
ATOM 4133 C C . MET B 1 228 ? 2.905 4.915 49.291 1.00 37.04 214 MET B C 1
ATOM 4134 O O . MET B 1 228 ? 3.916 4.220 49.418 1.00 36.90 214 MET B O 1
ATOM 4139 N N . ALA B 1 229 ? 1.737 4.612 49.848 1.00 37.33 215 ALA B N 1
ATOM 4140 C CA . ALA B 1 229 ? 1.500 3.351 50.529 1.00 37.67 215 ALA B CA 1
ATOM 4141 C C . ALA B 1 229 ? 0.323 2.623 49.883 1.00 37.98 215 ALA B C 1
ATOM 4142 O O . ALA B 1 229 ? -0.548 3.252 49.276 1.00 37.98 215 ALA B O 1
ATOM 4144 N N . ASN B 1 230 ? 0.316 1.297 49.998 1.00 38.38 216 ASN B N 1
ATOM 4145 C CA . ASN B 1 230 ? -0.841 0.487 49.633 1.00 38.83 216 ASN B CA 1
ATOM 4146 C C . ASN B 1 230 ? -2.053 0.983 50.416 1.00 39.20 216 ASN B C 1
ATOM 4147 O O . ASN B 1 230 ? -2.032 1.004 51.650 1.00 39.26 216 ASN B O 1
ATOM 4152 N N . LYS B 1 231 ? -3.094 1.397 49.693 1.00 39.60 217 LYS B N 1
ATOM 4153 C CA . LYS B 1 231 ? -4.243 2.073 50.299 1.00 40.05 217 LYS B CA 1
ATOM 4154 C C . LYS B 1 231 ? -5.005 1.169 51.262 1.00 40.28 217 LYS B C 1
ATOM 4155 O O . LYS B 1 231 ? -5.414 1.612 52.340 1.00 40.32 217 LYS B O 1
ATOM 4161 N N . ASP B 1 232 ? -5.187 -0.093 50.872 1.00 40.53 218 ASP B N 1
ATOM 4162 C CA . ASP B 1 232 ? -5.818 -1.088 51.739 1.00 40.72 218 ASP B CA 1
ATOM 4163 C C . ASP B 1 232 ? -5.038 -1.235 53.034 1.00 40.64 218 ASP B C 1
ATOM 4164 O O . ASP B 1 232 ? -5.621 -1.218 54.117 1.00 40.84 218 ASP B O 1
ATOM 4169 N N . PHE B 1 233 ? -3.720 -1.363 52.914 1.00 40.47 219 PHE B N 1
ATOM 4170 C CA . PHE B 1 233 ? -2.842 -1.424 54.072 1.00 40.33 219 PHE B CA 1
ATOM 4171 C C . PHE B 1 233 ? -3.010 -0.188 54.955 1.00 40.23 219 PHE B C 1
ATOM 4172 O O . PHE B 1 233 ? -3.256 -0.314 56.154 1.00 40.33 219 PHE B O 1
ATOM 4180 N N . TYR B 1 234 ? -2.893 0.992 54.348 1.00 40.07 220 TYR B N 1
ATOM 4181 C CA . TYR B 1 234 ? -2.966 2.268 55.065 1.00 39.87 220 TYR B CA 1
ATOM 4182 C C . TYR B 1 234 ? -4.296 2.460 55.794 1.00 39.67 220 TYR B C 1
ATOM 4183 O O . TYR B 1 234 ? -4.318 2.888 56.948 1.00 39.64 220 TYR B O 1
ATOM 4192 N N . ASP B 1 235 ? -5.396 2.142 55.115 1.00 39.43 221 ASP B N 1
ATOM 4193 C CA . ASP B 1 235 ? -6.731 2.241 55.702 1.00 39.18 221 ASP B CA 1
ATOM 4194 C C . ASP B 1 235 ? -6.947 1.231 56.822 1.00 38.90 221 ASP B C 1
ATOM 4195 O O . ASP B 1 235 ? -7.846 1.400 57.646 1.00 39.00 221 ASP B O 1
ATOM 4200 N N . GLY B 1 236 ? -6.120 0.187 56.841 1.00 38.54 222 GLY B N 1
ATOM 4201 C CA . GLY B 1 236 ? -6.170 -0.836 57.879 1.00 38.13 222 GLY B CA 1
ATOM 4202 C C . GLY B 1 236 ? -5.536 -0.400 59.188 1.00 37.91 222 GLY B C 1
ATOM 4203 O O . GLY B 1 236 ? -5.778 -1.010 60.232 1.00 37.87 222 GLY B O 1
ATOM 4204 N N . LEU B 1 237 ? -4.733 0.662 59.133 1.00 37.72 223 LEU B N 1
ATOM 4205 C CA . LEU B 1 237 ? -3.998 1.150 60.301 1.00 37.50 223 LEU B CA 1
ATOM 4206 C C . LEU B 1 237 ? -4.876 1.954 61.250 1.00 37.39 223 LEU B C 1
ATOM 4207 O O . LEU B 1 237 ? -5.882 2.533 60.840 1.00 37.30 223 LEU B O 1
ATOM 4212 N N . SER B 1 238 ? -4.483 1.980 62.520 1.00 37.38 224 SER B N 1
ATOM 4213 C CA . SER B 1 238 ? -5.150 2.796 63.532 1.00 37.42 224 SER B CA 1
ATOM 4214 C C . SER B 1 238 ? -4.864 4.277 63.301 1.00 37.64 224 SER B C 1
ATOM 4215 O O . SER B 1 238 ? -3.888 4.629 62.633 1.00 37.81 224 SER B O 1
ATOM 4218 N N . ALA B 1 239 ? -5.713 5.139 63.859 1.00 37.78 225 ALA B N 1
ATOM 4219 C CA . ALA B 1 239 ? -5.563 6.590 63.726 1.00 37.89 225 ALA B CA 1
ATOM 4220 C C . ALA B 1 239 ? -4.198 7.088 64.204 1.00 38.04 225 ALA B C 1
ATOM 4221 O O . ALA B 1 239 ? -3.683 8.081 63.683 1.00 38.05 225 ALA B O 1
ATOM 4223 N N . GLU B 1 240 ? -3.624 6.395 65.190 1.00 38.17 226 GLU B N 1
ATOM 4224 C CA . GLU B 1 240 ? -2.286 6.709 65.700 1.00 38.23 226 GLU B CA 1
ATOM 4225 C C . GLU B 1 240 ? -1.201 6.266 64.735 1.00 38.24 226 GLU B C 1
ATOM 4226 O O . GLU B 1 240 ? -0.239 7.002 64.517 1.00 38.34 226 GLU B O 1
ATOM 4232 N N . ASP B 1 241 ? -1.352 5.068 64.170 1.00 38.26 227 ASP B N 1
ATOM 4233 C CA . ASP B 1 241 ? -0.404 4.552 63.176 1.00 38.33 227 ASP B CA 1
ATOM 4234 C C . ASP B 1 241 ? -0.414 5.387 61.903 1.00 38.29 227 ASP B C 1
ATOM 4235 O O . ASP B 1 241 ? 0.643 5.689 61.355 1.00 38.30 227 ASP B O 1
ATOM 4240 N N . GLN B 1 242 ? -1.610 5.759 61.444 1.00 38.32 228 GLN B N 1
ATOM 4241 C CA . GLN B 1 242 ? -1.765 6.598 60.256 1.00 38.40 228 GLN B CA 1
ATOM 4242 C C . GLN B 1 242 ? -1.054 7.936 60.436 1.00 38.57 228 GLN B C 1
ATOM 4243 O O . GLN B 1 242 ? -0.322 8.383 59.546 1.00 38.64 228 GLN B O 1
ATOM 4249 N N . GLN B 1 243 ? -1.265 8.552 61.600 1.00 38.73 229 GLN B N 1
ATOM 4250 C CA . GLN B 1 243 ? -0.597 9.797 61.985 1.00 38.89 229 GLN B CA 1
ATOM 4251 C C . GLN B 1 243 ? 0.916 9.620 62.047 1.00 38.77 229 GLN B C 1
ATOM 4252 O O . GLN B 1 243 ? 1.664 10.482 61.587 1.00 38.84 229 GLN B O 1
ATOM 4258 N N . LEU B 1 244 ? 1.353 8.499 62.618 1.00 38.65 230 LEU B N 1
ATOM 4259 C CA . LEU B 1 244 ? 2.770 8.149 62.684 1.00 38.64 230 LEU B CA 1
ATOM 4260 C C . LEU B 1 244 ? 3.410 8.164 61.298 1.00 38.67 230 LEU B C 1
ATOM 4261 O O . LEU B 1 244 ? 4.521 8.669 61.125 1.00 38.75 230 LEU B O 1
ATOM 4266 N N . VAL B 1 245 ? 2.701 7.611 60.319 1.00 38.63 231 VAL B N 1
ATOM 4267 C CA . VAL B 1 245 ? 3.171 7.597 58.941 1.00 38.64 231 VAL B CA 1
ATOM 4268 C C . VAL B 1 245 ? 3.248 9.027 58.394 1.00 38.68 231 VAL B C 1
ATOM 4269 O O . VAL B 1 245 ? 4.273 9.424 57.835 1.00 38.69 231 VAL B O 1
ATOM 4273 N N . GLN B 1 246 ? 2.177 9.799 58.581 1.00 38.64 232 GLN B N 1
ATOM 4274 C CA . GLN B 1 246 ? 2.133 11.181 58.101 1.00 38.62 232 GLN B CA 1
ATOM 4275 C C . GLN B 1 246 ? 3.271 12.004 58.701 1.00 38.61 232 GLN B C 1
ATOM 4276 O O . GLN B 1 246 ? 3.918 12.783 57.996 1.00 38.55 232 GLN B O 1
ATOM 4282 N N . ASN B 1 247 ? 3.514 11.812 59.997 1.00 38.57 233 ASN B N 1
ATOM 4283 C CA . ASN B 1 247 ? 4.608 12.482 60.699 1.00 38.60 233 ASN B CA 1
ATOM 4284 C C . ASN B 1 247 ? 5.966 12.129 60.111 1.00 38.63 233 ASN B C 1
ATOM 4285 O O . ASN B 1 247 ? 6.803 13.006 59.906 1.00 38.67 233 ASN B O 1
ATOM 4290 N N . ALA B 1 248 ? 6.175 10.842 59.842 1.00 38.72 234 ALA B N 1
ATOM 4291 C CA . ALA B 1 248 ? 7.442 10.355 59.308 1.00 38.80 234 ALA B CA 1
ATOM 4292 C C . ALA B 1 248 ? 7.684 10.836 57.876 1.00 39.02 234 ALA B C 1
ATOM 4293 O O . ALA B 1 248 ? 8.820 11.120 57.499 1.00 39.11 234 ALA B O 1
ATOM 4295 N N . ALA B 1 249 ? 6.614 10.934 57.088 1.00 39.19 235 ALA B N 1
ATOM 4296 C CA . ALA B 1 249 ? 6.709 11.421 55.712 1.00 39.17 235 ALA B CA 1
ATOM 4297 C C . ALA B 1 249 ? 7.074 12.903 55.663 1.00 39.21 235 ALA B C 1
ATOM 4298 O O . ALA B 1 249 ? 7.913 13.307 54.864 1.00 39.27 235 ALA B O 1
ATOM 4300 N N . LEU B 1 250 ? 6.454 13.704 56.524 1.00 39.36 236 LEU B N 1
ATOM 4301 C CA . LEU B 1 250 ? 6.761 15.133 56.608 1.00 39.66 236 LEU B CA 1
ATOM 4302 C C . LEU B 1 250 ? 8.178 15.397 57.124 1.00 39.92 236 LEU B C 1
ATOM 4303 O O . LEU B 1 250 ? 8.839 16.341 56.688 1.00 40.04 236 LEU B O 1
ATOM 4308 N N . ALA B 1 251 ? 8.635 14.571 58.059 1.00 40.15 237 ALA B N 1
ATOM 4309 C CA . ALA B 1 251 ? 9.983 14.701 58.595 1.00 40.44 237 ALA B CA 1
ATOM 4310 C C . ALA B 1 251 ? 11.028 14.297 57.549 1.00 40.69 237 ALA B C 1
ATOM 4311 O O . ALA B 1 251 ? 12.101 14.908 57.453 1.00 40.76 237 ALA B O 1
ATOM 4313 N N . ALA B 1 252 ? 10.703 13.269 56.768 1.00 40.84 238 ALA B N 1
ATOM 4314 C CA . ALA B 1 252 ? 11.574 12.822 55.689 1.00 41.10 238 ALA B CA 1
ATOM 4315 C C . ALA B 1 252 ? 11.654 13.863 54.572 1.00 41.35 238 ALA B C 1
ATOM 4316 O O . ALA B 1 252 ? 12.724 14.072 53.990 1.00 41.42 238 ALA B O 1
ATOM 4318 N N . TYR B 1 253 ? 10.530 14.517 54.281 1.00 41.46 239 TYR B N 1
ATOM 4319 C CA . TYR B 1 253 ? 10.496 15.534 53.242 1.00 41.72 239 TYR B CA 1
ATOM 4320 C C . TYR B 1 253 ? 11.444 16.687 53.583 1.00 42.16 239 TYR B C 1
ATOM 4321 O O . TYR B 1 253 ? 12.292 17.055 52.769 1.00 42.32 239 TYR B O 1
ATOM 4330 N N . ASP B 1 254 ? 11.305 17.240 54.786 1.00 42.60 240 ASP B N 1
ATOM 4331 C CA . ASP B 1 254 ? 12.143 18.354 55.235 1.00 43.16 240 ASP B CA 1
ATOM 4332 C C . ASP B 1 254 ? 13.633 18.009 55.219 1.00 43.51 240 ASP B C 1
ATOM 4333 O O . ASP B 1 254 ? 14.458 18.842 54.849 1.00 43.56 240 ASP B O 1
ATOM 4338 N N . HIS B 1 255 ? 13.967 16.784 55.620 1.00 43.93 241 HIS B N 1
ATOM 4339 C CA . HIS B 1 255 ? 15.353 16.325 55.622 1.00 44.39 241 HIS B CA 1
ATOM 4340 C C . HIS B 1 255 ? 15.903 16.161 54.209 1.00 44.73 241 HIS B C 1
ATOM 4341 O O . HIS B 1 255 ? 17.065 16.490 53.953 1.00 44.83 241 HIS B O 1
ATOM 4348 N N . THR B 1 256 ? 15.066 15.659 53.301 1.00 45.08 242 THR B N 1
ATOM 4349 C CA . THR B 1 256 ? 15.494 15.359 51.938 1.00 45.49 242 THR B CA 1
ATOM 4350 C C . THR B 1 256 ? 15.761 16.631 51.132 1.00 45.97 242 THR B C 1
ATOM 4351 O O . THR B 1 256 ? 16.782 16.714 50.441 1.00 46.21 242 THR B O 1
ATOM 4355 N N . VAL B 1 257 ? 14.867 17.618 51.233 1.00 46.39 243 VAL B N 1
ATOM 4356 C CA . VAL B 1 257 ? 15.009 18.867 50.460 1.00 46.86 243 VAL B CA 1
ATOM 4357 C C . VAL B 1 257 ? 16.307 19.626 50.761 1.00 47.15 243 VAL B C 1
ATOM 4358 O O . VAL B 1 257 ? 16.906 20.209 49.855 1.00 47.17 243 VAL B O 1
ATOM 4362 N N . VAL B 1 258 ? 16.733 19.614 52.026 1.00 47.54 244 VAL B N 1
ATOM 4363 C CA . VAL B 1 258 ? 18.022 20.198 52.423 1.00 47.87 244 VAL B CA 1
ATOM 4364 C C . VAL B 1 258 ? 19.174 19.458 51.729 1.00 48.16 244 VAL B C 1
ATOM 4365 O O . VAL B 1 258 ? 20.008 20.082 51.066 1.00 48.15 244 VAL B O 1
ATOM 4369 N N . TYR B 1 259 ? 19.191 18.131 51.873 1.00 48.50 245 TYR B N 1
ATOM 4370 C CA . TYR B 1 259 ? 20.231 17.285 51.286 1.00 48.80 245 TYR B CA 1
ATOM 4371 C C . TYR B 1 259 ? 20.337 17.429 49.765 1.00 49.01 245 TYR B C 1
ATOM 4372 O O . TYR B 1 259 ? 21.440 17.606 49.237 1.00 49.10 245 TYR B O 1
ATOM 4381 N N . GLN B 1 260 ? 19.203 17.342 49.068 1.00 49.14 246 GLN B N 1
ATOM 4382 C CA . GLN B 1 260 ? 19.210 17.339 47.601 1.00 49.39 246 GLN B CA 1
ATOM 4383 C C . GLN B 1 260 ? 19.629 18.680 46.984 1.00 49.70 246 GLN B C 1
ATOM 4384 O O . GLN B 1 260 ? 20.056 18.731 45.825 1.00 49.88 246 GLN B O 1
ATOM 4390 N N . GLN B 1 261 ? 19.512 19.753 47.766 1.00 50.03 247 GLN B N 1
ATOM 4391 C CA . GLN B 1 261 ? 20.025 21.071 47.377 1.00 50.24 247 GLN B CA 1
ATOM 4392 C C . GLN B 1 261 ? 21.556 21.089 47.372 1.00 50.23 247 GLN B C 1
ATOM 4393 O O . GLN B 1 261 ? 22.165 21.555 46.406 1.00 50.15 247 GLN B O 1
ATOM 4399 N N . GLN B 1 262 ? 22.161 20.582 48.451 1.00 50.28 248 GLN B N 1
ATOM 4400 C CA . GLN B 1 262 ? 23.620 20.415 48.544 1.00 50.35 248 GLN B CA 1
ATOM 4401 C C . GLN B 1 262 ? 24.187 19.583 47.399 1.00 50.43 248 GLN B C 1
ATOM 4402 O O . GLN B 1 262 ? 25.273 19.875 46.895 1.00 50.58 248 GLN B O 1
ATOM 4408 N N . ALA B 1 263 ? 23.451 18.545 47.005 1.00 50.40 249 ALA B N 1
ATOM 4409 C CA . ALA B 1 263 ? 23.896 17.630 45.964 1.00 50.41 249 ALA B CA 1
ATOM 4410 C C . ALA B 1 263 ? 24.069 18.351 44.624 1.00 50.47 249 ALA B C 1
ATOM 4411 O O . ALA B 1 263 ? 25.169 18.369 44.068 1.00 50.50 249 ALA B O 1
ATOM 4413 N N . ALA B 1 264 ? 22.995 18.966 44.126 1.00 50.50 250 ALA B N 1
ATOM 4414 C CA . ALA B 1 264 ? 23.030 19.721 42.867 1.00 50.44 250 ALA B CA 1
ATOM 4415 C C . ALA B 1 264 ? 24.159 20.765 42.831 1.00 50.40 250 ALA B C 1
ATOM 4416 O O . ALA B 1 264 ? 24.786 20.983 41.791 1.00 50.45 250 ALA B O 1
ATOM 4418 N N . ASP B 1 265 ? 24.425 21.381 43.982 1.00 50.29 251 ASP B N 1
ATOM 4419 C CA . ASP B 1 265 ? 25.430 22.439 44.108 1.00 50.07 251 ASP B CA 1
ATOM 4420 C C . ASP B 1 265 ? 26.884 21.949 44.242 1.00 49.92 251 ASP B C 1
ATOM 4421 O O . ASP B 1 265 ? 27.802 22.767 44.351 1.00 50.04 251 ASP B O 1
ATOM 4423 N N . THR B 1 266 ? 27.102 20.633 44.222 1.00 49.61 252 THR B N 1
ATOM 4424 C CA . THR B 1 266 ? 28.445 20.079 44.466 1.00 49.31 252 THR B CA 1
ATOM 4425 C C . THR B 1 266 ? 28.848 18.900 43.567 1.00 49.06 252 THR B C 1
ATOM 4426 O O . THR B 1 266 ? 30.046 18.671 43.346 1.00 49.03 252 THR B O 1
ATOM 4428 N N . GLU B 1 267 ? 27.855 18.169 43.052 1.00 48.64 253 GLU B N 1
ATOM 4429 C CA . GLU B 1 267 ? 28.086 16.902 42.336 1.00 48.27 253 GLU B CA 1
ATOM 4430 C C . GLU B 1 267 ? 28.777 17.046 40.976 1.00 47.83 253 GLU B C 1
ATOM 4431 O O . GLU B 1 267 ? 29.549 16.172 40.574 1.00 47.83 253 GLU B O 1
ATOM 4437 N N . LEU B 1 268 ? 28.502 18.143 40.273 1.00 47.25 254 LEU B N 1
ATOM 4438 C CA . LEU B 1 268 ? 29.133 18.409 38.978 1.00 46.57 254 LEU B CA 1
ATOM 4439 C C . LEU B 1 268 ? 30.658 18.518 39.080 1.00 46.25 254 LEU B C 1
ATOM 4440 O O . LEU B 1 268 ? 31.377 18.076 38.183 1.00 46.24 254 LEU B O 1
ATOM 4445 N N . ALA B 1 269 ? 31.140 19.096 40.179 1.00 45.90 255 ALA B N 1
ATOM 4446 C CA . ALA B 1 269 ? 32.577 19.217 40.445 1.00 45.52 255 ALA B CA 1
ATOM 4447 C C . ALA B 1 269 ? 33.258 17.856 40.556 1.00 45.29 255 ALA B C 1
ATOM 4448 O O . ALA B 1 269 ? 34.452 17.732 40.280 1.00 45.25 255 ALA B O 1
ATOM 4450 N N . LYS B 1 270 ? 32.489 16.848 40.964 1.00 44.96 256 LYS B N 1
ATOM 4451 C CA . LYS B 1 270 ? 32.988 15.479 41.083 1.00 44.70 256 LYS B CA 1
ATOM 4452 C C . LYS B 1 270 ? 33.061 14.752 39.735 1.00 44.10 256 LYS B C 1
ATOM 4453 O O . LYS B 1 270 ? 33.986 13.964 39.506 1.00 44.05 256 LYS B O 1
ATOM 4459 N N . ILE B 1 271 ? 32.097 15.029 38.850 1.00 43.37 257 ILE B N 1
ATOM 4460 C CA . ILE B 1 271 ? 32.104 14.493 37.485 1.00 42.57 257 ILE B CA 1
ATOM 4461 C C . ILE B 1 271 ? 33.341 14.980 36.741 1.00 42.35 257 ILE B C 1
ATOM 4462 O O . ILE B 1 271 ? 34.039 14.189 36.105 1.00 42.31 257 ILE B O 1
ATOM 4467 N N . MET B 1 272 ? 33.610 16.281 36.838 1.00 42.02 258 MET B N 1
ATOM 4468 C CA . MET B 1 272 ? 34.778 16.892 36.206 1.00 41.60 258 MET B CA 1
ATOM 4469 C C . MET B 1 272 ? 36.082 16.404 36.827 1.00 41.67 258 MET B C 1
ATOM 4470 O O . MET B 1 272 ? 37.123 16.413 36.176 1.00 41.67 258 MET B O 1
ATOM 4475 N N . GLU B 1 273 ? 36.022 15.987 38.087 1.00 41.69 259 GLU B N 1
ATOM 4476 C CA . GLU B 1 273 ? 37.199 15.480 38.785 1.00 41.76 259 GLU B CA 1
ATOM 4477 C C . GLU B 1 273 ? 37.555 14.080 38.279 1.00 41.63 259 GLU B C 1
ATOM 4478 O O . GLU B 1 273 ? 38.728 13.781 38.033 1.00 41.58 259 GLU B O 1
ATOM 4484 N N . ALA B 1 274 ? 36.535 13.237 38.115 1.00 41.45 260 ALA B N 1
ATOM 4485 C CA . ALA B 1 274 ? 36.724 11.862 37.648 1.00 41.27 260 ALA B CA 1
ATOM 4486 C C . ALA B 1 274 ? 36.935 11.788 36.135 1.00 41.13 260 ALA B C 1
ATOM 4487 O O . ALA B 1 274 ? 37.623 10.892 35.645 1.00 41.19 260 ALA B O 1
ATOM 4489 N N . LYS B 1 275 ? 36.338 12.727 35.404 1.00 40.92 261 LYS B N 1
ATOM 4490 C CA . LYS B 1 275 ? 36.510 12.806 33.954 1.00 40.74 261 LYS B CA 1
ATOM 4491 C C . LYS B 1 275 ? 36.703 14.261 33.506 1.00 40.67 261 LYS B C 1
ATOM 4492 O O . LYS B 1 275 ? 35.732 14.940 33.164 1.00 40.70 261 LYS B O 1
ATOM 4498 N N . PRO B 1 276 ? 37.963 14.745 33.512 1.00 40.55 262 PRO B N 1
ATOM 4499 C CA . PRO B 1 276 ? 38.250 16.149 33.190 1.00 40.47 262 PRO B CA 1
ATOM 4500 C C . PRO B 1 276 ? 37.947 16.553 31.743 1.00 40.34 262 PRO B C 1
ATOM 4501 O O . PRO B 1 276 ? 37.718 17.736 31.473 1.00 40.41 262 PRO B O 1
ATOM 4505 N N . GLU B 1 277 ? 37.933 15.581 30.833 1.00 40.12 263 GLU B N 1
ATOM 4506 C CA . GLU B 1 277 ? 37.706 15.854 29.414 1.00 39.96 263 GLU B CA 1
ATOM 4507 C C . GLU B 1 277 ? 36.251 16.196 29.119 1.00 39.57 263 GLU B C 1
ATOM 4508 O O . GLU B 1 277 ? 35.951 16.791 28.084 1.00 39.55 263 GLU B O 1
ATOM 4514 N N . MET B 1 278 ? 35.356 15.817 30.031 1.00 39.10 264 MET B N 1
ATOM 4515 C CA . MET B 1 278 ? 33.918 16.014 29.853 1.00 38.66 264 MET B CA 1
ATOM 4516 C C . MET B 1 278 ? 33.605 17.447 29.443 1.00 38.98 264 MET B C 1
ATOM 4517 O O . MET B 1 278 ? 34.192 18.399 29.965 1.00 38.97 264 MET B O 1
ATOM 4522 N N . GLN B 1 279 ? 32.693 17.582 28.486 1.00 39.33 265 GLN B N 1
ATOM 4523 C CA . GLN B 1 279 ? 32.313 18.877 27.949 1.00 39.64 265 GLN B CA 1
ATOM 4524 C C . GLN B 1 279 ? 30.963 19.292 28.528 1.00 39.89 265 GLN B C 1
ATOM 4525 O O . GLN B 1 279 ? 29.917 18.729 28.188 1.00 40.03 265 GLN B O 1
ATOM 4531 N N . VAL B 1 280 ? 30.998 20.280 29.414 1.00 40.18 266 VAL B N 1
ATOM 4532 C CA . VAL B 1 280 ? 29.811 20.680 30.164 1.00 40.46 266 VAL B CA 1
ATOM 4533 C C . VAL B 1 280 ? 29.343 22.070 29.741 1.00 40.67 266 VAL B C 1
ATOM 4534 O O . VAL B 1 280 ? 30.025 23.057 29.997 1.00 40.75 266 VAL B O 1
ATOM 4538 N N . THR B 1 281 ? 28.181 22.140 29.095 1.00 40.95 267 THR B N 1
ATOM 4539 C CA . THR B 1 281 ? 27.610 23.421 28.673 1.00 41.22 267 THR B CA 1
ATOM 4540 C C . THR B 1 281 ? 26.327 23.737 29.439 1.00 41.34 267 THR B C 1
ATOM 4541 O O . THR B 1 281 ? 25.413 22.914 29.493 1.00 41.43 267 THR B O 1
ATOM 4545 N N . VAL B 1 282 ? 26.268 24.925 30.035 1.00 41.43 268 VAL B N 1
ATOM 4546 C CA . VAL B 1 282 ? 25.006 25.452 30.555 1.00 41.54 268 VAL B CA 1
ATOM 4547 C C . VAL B 1 282 ? 24.543 26.612 29.666 1.00 41.71 268 VAL B C 1
ATOM 4548 O O . VAL B 1 282 ? 25.183 27.669 29.603 1.00 41.71 268 VAL B O 1
ATOM 4552 N N . LEU B 1 283 ? 23.434 26.381 28.968 1.00 41.86 269 LEU B N 1
ATOM 4553 C CA . LEU B 1 283 ? 22.960 27.283 27.923 1.00 42.06 269 LEU B CA 1
ATOM 4554 C C . LEU B 1 283 ? 22.433 28.603 28.476 1.00 42.34 269 LEU B C 1
ATOM 4555 O O . LEU B 1 283 ? 21.732 28.623 29.490 1.00 42.41 269 LEU B O 1
ATOM 4560 N N . THR B 1 284 ? 22.782 29.698 27.798 1.00 42.65 270 THR B N 1
ATOM 4561 C CA . THR B 1 284 ? 22.248 31.027 28.103 1.00 42.91 270 THR B CA 1
ATOM 4562 C C . THR B 1 284 ? 20.780 31.107 27.689 1.00 43.15 270 THR B C 1
ATOM 4563 O O . THR B 1 284 ? 20.307 30.283 26.901 1.00 43.19 270 THR B O 1
ATOM 4567 N N . ASP B 1 285 ? 20.065 32.099 28.218 1.00 43.43 271 ASP B N 1
ATOM 4568 C CA . ASP B 1 285 ? 18.660 32.335 27.855 1.00 43.66 271 ASP B CA 1
ATOM 4569 C C . ASP B 1 285 ? 18.480 32.520 26.344 1.00 43.80 271 ASP B C 1
ATOM 4570 O O . ASP B 1 285 ? 17.474 32.089 25.775 1.00 43.85 271 ASP B O 1
ATOM 4575 N N . GLU B 1 286 ? 19.466 33.155 25.713 1.00 43.94 272 GLU B N 1
ATOM 4576 C CA . GLU B 1 286 ? 19.543 33.267 24.257 1.00 44.22 272 GLU B CA 1
ATOM 4577 C C . GLU B 1 286 ? 19.514 31.883 23.585 1.00 44.34 272 GLU B C 1
ATOM 4578 O O . GLU B 1 286 ? 18.771 31.662 22.627 1.00 44.37 272 GLU B O 1
ATOM 4584 N N . GLN B 1 287 ? 20.316 30.959 24.105 1.00 44.54 273 GLN B N 1
ATOM 4585 C CA . GLN B 1 287 ? 20.414 29.609 23.554 1.00 44.73 273 GLN B CA 1
ATOM 4586 C C . GLN B 1 287 ? 19.212 28.733 23.913 1.00 44.75 273 GLN B C 1
ATOM 4587 O O . GLN B 1 287 ? 18.933 27.743 23.233 1.00 44.75 273 GLN B O 1
ATOM 4593 N N . ARG B 1 288 ? 18.503 29.107 24.976 1.00 44.80 274 ARG B N 1
ATOM 4594 C CA . ARG B 1 288 ? 17.365 28.326 25.470 1.00 44.89 274 ARG B CA 1
ATOM 4595 C C . ARG B 1 288 ? 16.053 28.652 24.761 1.00 44.92 274 ARG B C 1
ATOM 4596 O O . ARG B 1 288 ? 15.052 27.961 24.964 1.00 44.92 274 ARG B O 1
ATOM 4604 N N . SER B 1 289 ? 16.075 29.695 23.930 1.00 44.97 275 SER B N 1
ATOM 4605 C CA . SER B 1 289 ? 14.885 30.205 23.237 1.00 44.98 275 SER B CA 1
ATOM 4606 C C . SER B 1 289 ? 14.063 29.146 22.491 1.00 44.92 275 SER B C 1
ATOM 4607 O O . SER B 1 289 ? 12.841 29.100 22.650 1.00 44.90 275 SER B O 1
ATOM 4610 N N . CYS B 1 290 ? 14.724 28.304 21.693 1.00 44.86 276 CYS B N 1
ATOM 4611 C CA . CYS B 1 290 ? 14.026 27.265 20.923 1.00 44.88 276 CYS B CA 1
ATOM 4612 C C . CYS B 1 290 ? 13.379 26.211 21.819 1.00 44.63 276 CYS B C 1
ATOM 4613 O O . CYS B 1 290 ? 12.355 25.625 21.456 1.00 44.57 276 CYS B O 1
ATOM 4616 N N . PHE B 1 291 ? 13.980 25.981 22.984 1.00 44.46 277 PHE B N 1
ATOM 4617 C CA . PHE B 1 291 ? 13.458 25.019 23.954 1.00 44.44 277 PHE B CA 1
ATOM 4618 C C . PHE B 1 291 ? 12.189 25.520 24.649 1.00 44.27 277 PHE B C 1
ATOM 4619 O O . PHE B 1 291 ? 11.256 24.747 24.878 1.00 44.15 277 PHE B O 1
ATOM 4627 N N . LYS B 1 292 ? 12.167 26.812 24.975 1.00 44.17 278 LYS B N 1
ATOM 4628 C CA . LYS B 1 292 ? 11.009 27.452 25.608 1.00 44.05 278 LYS B CA 1
ATOM 4629 C C . LYS B 1 292 ? 9.857 27.661 24.625 1.00 44.14 278 LYS B C 1
ATOM 4630 O O . LYS B 1 292 ? 8.697 27.771 25.035 1.00 44.18 278 LYS B O 1
ATOM 4636 N N . GLU B 1 293 ? 10.183 27.730 23.334 1.00 44.21 279 GLU B N 1
ATOM 4637 C CA . GLU B 1 293 ? 9.173 27.787 22.274 1.00 44.25 279 GLU B CA 1
ATOM 4638 C C . GLU B 1 293 ? 8.409 26.465 22.180 1.00 44.22 279 GLU B C 1
ATOM 4639 O O . GLU B 1 293 ? 7.192 26.455 21.979 1.00 44.26 279 GLU B O 1
ATOM 4645 N N . ALA B 1 294 ? 9.132 25.358 22.341 1.00 44.15 280 ALA B N 1
ATOM 4646 C CA . ALA B 1 294 ? 8.534 24.026 22.350 1.00 44.12 280 ALA B CA 1
ATOM 4647 C C . ALA B 1 294 ? 7.691 23.774 23.606 1.00 44.14 280 ALA B C 1
ATOM 4648 O O . ALA B 1 294 ? 6.798 22.927 23.600 1.00 44.13 280 ALA B O 1
ATOM 4650 N N . ALA B 1 295 ? 7.977 24.521 24.671 1.00 44.18 281 ALA B N 1
ATOM 4651 C CA . ALA B 1 295 ? 7.298 24.368 25.961 1.00 44.18 281 ALA B CA 1
ATOM 4652 C C . ALA B 1 295 ? 5.811 24.711 25.906 1.00 44.17 281 ALA B C 1
ATOM 4653 O O . ALA B 1 295 ? 5.007 24.122 26.633 1.00 44.19 281 ALA B O 1
ATOM 4655 N N . ALA B 1 296 ? 5.456 25.664 25.048 1.00 44.20 282 ALA B N 1
ATOM 4656 C CA . ALA B 1 296 ? 4.073 26.112 24.926 1.00 44.23 282 ALA B CA 1
ATOM 4657 C C . ALA B 1 296 ? 3.201 25.103 24.174 1.00 44.18 282 ALA B C 1
ATOM 4658 O O . ALA B 1 296 ? 2.040 24.888 24.538 1.00 44.14 282 ALA B O 1
ATOM 4660 N N . GLU B 1 297 ? 3.769 24.482 23.140 1.00 44.15 283 GLU B N 1
ATOM 4661 C CA . GLU B 1 297 ? 3.040 23.499 22.332 1.00 44.19 283 GLU B CA 1
ATOM 4662 C C . GLU B 1 297 ? 2.914 22.142 23.026 1.00 44.07 283 GLU B C 1
ATOM 4663 O O . GLU B 1 297 ? 1.970 21.389 22.759 1.00 44.01 283 GLU B O 1
ATOM 4669 N N . VAL B 1 298 ? 3.867 21.843 23.910 1.00 44.01 284 VAL B N 1
ATOM 4670 C CA . VAL B 1 298 ? 3.802 20.650 24.749 1.00 43.97 284 VAL B CA 1
ATOM 4671 C C . VAL B 1 298 ? 2.677 20.828 25.761 1.00 44.07 284 VAL B C 1
ATOM 4672 O O . VAL B 1 298 ? 1.927 19.888 26.029 1.00 44.14 284 VAL B O 1
ATOM 4676 N N . GLU B 1 299 ? 2.557 22.042 26.299 1.00 44.18 285 GLU B N 1
ATOM 4677 C CA . GLU B 1 299 ? 1.480 22.387 27.229 1.00 44.33 285 GLU B CA 1
ATOM 4678 C C . GLU B 1 299 ? 0.109 22.236 26.566 1.00 44.38 285 GLU B C 1
ATOM 4679 O O . GLU B 1 299 ? -0.824 21.693 27.167 1.00 44.37 285 GLU B O 1
ATOM 4685 N N . ALA B 1 300 ? 0.006 22.705 25.323 1.00 44.48 286 ALA B N 1
ATOM 4686 C CA . ALA B 1 300 ? -1.208 22.554 24.523 1.00 44.64 286 ALA B CA 1
ATOM 4687 C C . ALA B 1 300 ? -1.562 21.081 24.294 1.00 44.76 286 ALA B C 1
ATOM 4688 O O . ALA B 1 300 ? -2.741 20.716 24.302 1.00 44.79 286 ALA B O 1
ATOM 4690 N N . LYS B 1 301 ? -0.537 20.249 24.094 1.00 44.82 287 LYS B N 1
ATOM 4691 C CA . LYS B 1 301 ? -0.713 18.803 23.938 1.00 44.89 287 LYS B CA 1
ATOM 4692 C C . LYS B 1 301 ? -1.262 18.140 25.201 1.00 44.86 287 LYS B C 1
ATOM 4693 O O . LYS B 1 301 ? -2.085 17.223 25.117 1.00 44.87 287 LYS B O 1
ATOM 4699 N N . PHE B 1 302 ? -0.801 18.616 26.360 1.00 44.81 288 PHE B N 1
ATOM 4700 C CA . PHE B 1 302 ? -1.215 18.081 27.659 1.00 44.76 288 PHE B CA 1
ATOM 4701 C C . PHE B 1 302 ? -2.709 18.288 27.916 1.00 44.87 288 PHE B C 1
ATOM 4702 O O . PHE B 1 302 ? -3.374 17.417 28.486 1.00 44.81 288 PHE B O 1
ATOM 4710 N N . ILE B 1 303 ? -3.217 19.445 27.494 1.00 45.03 289 ILE B N 1
ATOM 4711 C CA . ILE B 1 303 ? -4.639 19.782 27.611 1.00 45.29 289 ILE B CA 1
ATOM 4712 C C . ILE B 1 303 ? -5.507 18.818 26.786 1.00 45.43 289 ILE B C 1
ATOM 4713 O O . ILE B 1 303 ? -6.565 18.371 27.239 1.00 45.35 289 ILE B O 1
ATOM 4718 N N . GLU B 1 304 ? -5.034 18.498 25.583 1.00 45.65 290 GLU B N 1
ATOM 4719 C CA . GLU B 1 304 ? -5.727 17.593 24.669 1.00 45.89 290 GLU B CA 1
ATOM 4720 C C . GLU B 1 304 ? -5.827 16.164 25.206 1.00 46.01 290 GLU B C 1
ATOM 4721 O O . GLU B 1 304 ? -6.855 15.506 25.036 1.00 46.09 290 GLU B O 1
ATOM 4727 N N . MET B 1 305 ? -4.763 15.693 25.851 1.00 46.11 291 MET B N 1
ATOM 4728 C CA . MET B 1 305 ? -4.680 14.307 26.305 1.00 46.30 291 MET B CA 1
ATOM 4729 C C . MET B 1 305 ? -5.512 14.009 27.555 1.00 46.21 291 MET B C 1
ATOM 4730 O O . MET B 1 305 ? -6.227 13.006 27.602 1.00 46.23 291 MET B O 1
ATOM 4735 N N . THR B 1 306 ? -5.412 14.879 28.558 1.00 46.19 292 THR B N 1
ATOM 4736 C CA . THR B 1 306 ? -5.994 14.620 29.881 1.00 46.17 292 THR B CA 1
ATOM 4737 C C . THR B 1 306 ? -7.395 15.212 30.075 1.00 46.20 292 THR B C 1
ATOM 4738 O O . THR B 1 306 ? -8.034 14.988 31.112 1.00 46.24 292 THR B O 1
ATOM 4742 N N . GLY B 1 307 ? -7.863 15.962 29.079 1.00 46.11 293 GLY B N 1
ATOM 4743 C CA . GLY B 1 307 ? -9.190 16.576 29.118 1.00 45.98 293 GLY B CA 1
ATOM 4744 C C . GLY B 1 307 ? -9.310 17.683 30.149 1.00 45.89 293 GLY B C 1
ATOM 4745 O O . GLY B 1 307 ? -8.305 18.237 30.600 1.00 45.84 293 GLY B O 1
ATOM 4746 N N . ASP B 1 308 ? -10.548 17.999 30.524 1.00 45.85 294 ASP B N 1
ATOM 4747 C CA . ASP B 1 308 ? -10.834 19.057 31.501 1.00 45.76 294 ASP B CA 1
ATOM 4748 C C . ASP B 1 308 ? -10.523 18.657 32.950 1.00 45.62 294 ASP B C 1
ATOM 4749 O O . ASP B 1 308 ? -10.474 19.511 33.840 1.00 45.62 294 ASP B O 1
ATOM 4754 N N . SER B 1 309 ? -10.316 17.359 33.171 1.00 45.42 295 SER B N 1
ATOM 4755 C CA . SER B 1 309 ? -9.897 16.831 34.470 1.00 45.22 295 SER B CA 1
ATOM 4756 C C . SER B 1 309 ? -8.509 17.354 34.861 1.00 44.98 295 SER B C 1
ATOM 4757 O O . SER B 1 309 ? -8.342 17.954 35.925 1.00 44.95 295 SER B O 1
ATOM 4760 N N . GLY B 1 310 ? -7.527 17.132 33.989 1.00 44.69 296 GLY B N 1
ATOM 4761 C CA . GLY B 1 310 ? -6.159 17.586 34.219 1.00 44.36 296 GLY B CA 1
ATOM 4762 C C . GLY B 1 310 ? -5.938 19.067 33.963 1.00 44.17 296 GLY B C 1
ATOM 4763 O O . GLY B 1 310 ? -4.884 19.610 34.302 1.00 44.18 296 GLY B O 1
ATOM 4764 N N . ALA B 1 311 ? -6.928 19.722 33.361 1.00 43.98 297 ALA B N 1
ATOM 4765 C CA . ALA B 1 311 ? -6.857 21.158 33.089 1.00 43.79 297 ALA B CA 1
ATOM 4766 C C . ALA B 1 311 ? -6.940 21.977 34.376 1.00 43.66 297 ALA B C 1
ATOM 4767 O O . ALA B 1 311 ? -6.239 22.984 34.519 1.00 43.63 297 ALA B O 1
ATOM 4769 N N . ALA B 1 312 ? -7.795 21.533 35.302 1.00 43.48 298 ALA B N 1
ATOM 4770 C CA . ALA B 1 312 ? -7.949 22.161 36.618 1.00 43.27 298 ALA B CA 1
ATOM 4771 C C . ALA B 1 312 ? -6.706 21.962 37.485 1.00 43.09 298 ALA B C 1
ATOM 4772 O O . ALA B 1 312 ? -6.421 22.769 38.373 1.00 43.11 298 ALA B O 1
ATOM 4774 N N . ILE B 1 313 ? -5.973 20.885 37.218 1.00 42.84 299 ILE B N 1
ATOM 4775 C CA . ILE B 1 313 ? -4.708 20.619 37.891 1.00 42.62 299 ILE B CA 1
ATOM 4776 C C . ILE B 1 313 ? -3.631 21.620 37.461 1.00 42.53 299 ILE B C 1
ATOM 4777 O O . ILE B 1 313 ? -2.904 22.146 38.304 1.00 42.70 299 ILE B O 1
ATOM 4782 N N . LEU B 1 314 ? -3.547 21.900 36.161 1.00 42.24 300 LEU B N 1
ATOM 4783 C CA . LEU B 1 314 ? -2.562 22.858 35.650 1.00 41.92 300 LEU B CA 1
ATOM 4784 C C . LEU B 1 314 ? -2.805 24.271 36.187 1.00 41.74 300 LEU B C 1
ATOM 4785 O O . LEU B 1 314 ? -1.859 24.961 36.571 1.00 41.79 300 LEU B O 1
ATOM 4790 N N . LYS B 1 315 ? -4.069 24.687 36.222 1.00 41.43 301 LYS B N 1
ATOM 4791 C CA . LYS B 1 315 ? -4.424 26.012 36.725 1.00 41.12 301 LYS B CA 1
ATOM 4792 C C . LYS B 1 315 ? -4.011 26.173 38.185 1.00 40.90 301 LYS B C 1
ATOM 4793 O O . LYS B 1 315 ? -3.345 27.149 38.539 1.00 40.97 301 LYS B O 1
ATOM 4799 N N . GLN B 1 316 ? -4.394 25.206 39.019 1.00 40.56 302 GLN B N 1
ATOM 4800 C CA . GLN B 1 316 ? -4.078 25.243 40.446 1.00 40.24 302 GLN B CA 1
ATOM 4801 C C . GLN B 1 316 ? -2.577 25.173 40.695 1.00 39.99 302 GLN B C 1
ATOM 4802 O O . GLN B 1 316 ? -2.065 25.848 41.585 1.00 40.10 302 GLN B O 1
ATOM 4808 N N . MET B 1 317 ? -1.875 24.366 39.905 1.00 39.74 303 MET B N 1
ATOM 4809 C CA . MET B 1 317 ? -0.420 24.265 40.019 1.00 39.37 303 MET B CA 1
ATOM 4810 C C . MET B 1 317 ? 0.249 25.618 39.782 1.00 39.68 303 MET B C 1
ATOM 4811 O O . MET B 1 317 ? 1.241 25.948 40.439 1.00 39.73 303 MET B O 1
ATOM 4816 N N . LYS B 1 318 ? -0.312 26.396 38.857 1.00 39.72 304 LYS B N 1
ATOM 4817 C CA . LYS B 1 318 ? 0.198 27.727 38.540 1.00 39.91 304 LYS B CA 1
ATOM 4818 C C . LYS B 1 318 ? -0.101 28.724 39.654 1.00 39.96 304 LYS B C 1
ATOM 4819 O O . LYS B 1 318 ? 0.722 29.590 39.950 1.00 40.02 304 LYS B O 1
ATOM 4825 N N . ALA B 1 319 ? -1.278 28.591 40.265 1.00 40.03 305 ALA B N 1
ATOM 4826 C CA . ALA B 1 319 ? -1.681 29.417 41.406 1.00 40.07 305 ALA B CA 1
ATOM 4827 C C . ALA B 1 319 ? -0.876 29.097 42.669 1.00 40.20 305 ALA B C 1
ATOM 4828 O O . ALA B 1 319 ? -0.621 29.984 43.485 1.00 40.29 305 ALA B O 1
ATOM 4830 N N . ASP B 1 320 ? -0.490 27.829 42.823 1.00 40.30 306 ASP B N 1
ATOM 4831 C CA . ASP B 1 320 ? 0.344 27.381 43.942 1.00 40.31 306 ASP B CA 1
ATOM 4832 C C . ASP B 1 320 ? 1.762 27.918 43.824 1.00 40.20 306 ASP B C 1
ATOM 4833 O O . ASP B 1 320 ? 2.360 28.318 44.821 1.00 40.09 306 ASP B O 1
ATOM 4838 N N . LEU B 1 321 ? 2.288 27.923 42.601 1.00 40.14 307 LEU B N 1
ATOM 4839 C CA . LEU B 1 321 ? 3.599 28.503 42.310 1.00 40.14 307 LEU B CA 1
ATOM 4840 C C . LEU B 1 321 ? 3.651 30.002 42.614 1.00 40.22 307 LEU B C 1
ATOM 4841 O O . LEU B 1 321 ? 4.631 30.494 43.178 1.00 40.27 307 LEU B O 1
ATOM 4846 N N . ALA B 1 322 ? 2.588 30.713 42.242 1.00 40.18 308 ALA B N 1
ATOM 4847 C CA . ALA B 1 322 ? 2.490 32.154 42.453 1.00 40.16 308 ALA B CA 1
ATOM 4848 C C . ALA B 1 322 ? 2.394 32.519 43.933 1.00 40.19 308 ALA B C 1
ATOM 4849 O O . ALA B 1 322 ? 3.019 33.480 44.383 1.00 40.37 308 ALA B O 1
ATOM 4851 N N . ALA B 1 323 ? 1.617 31.746 44.685 1.00 40.11 309 ALA B N 1
ATOM 4852 C CA . ALA B 1 323 ? 1.384 32.035 46.097 1.00 40.05 309 ALA B CA 1
ATOM 4853 C C . ALA B 1 323 ? 2.558 31.613 46.983 1.00 40.01 309 ALA B C 1
ATOM 4854 O O . ALA B 1 323 ? 2.514 31.778 48.205 1.00 40.04 309 ALA B O 1
ATOM 4856 N N . THR B 1 324 ? 3.611 31.085 46.363 1.00 39.96 310 THR B N 1
ATOM 4857 C CA . THR B 1 324 ? 4.745 30.543 47.105 1.00 39.93 310 THR B CA 1
ATOM 4858 C C . THR B 1 324 ? 6.098 31.032 46.570 1.00 39.84 310 THR B C 1
ATOM 4859 O O . THR B 1 324 ? 6.204 32.124 46.000 1.00 39.77 310 THR B O 1
#

B-factor: mean 42.99, std 3.96, range [9.65, 52.08]

Organism: Ruegeria pomeroyi (strain ATCC 700808 / DSM 15171 / DSS-3) (NCBI:txid246200)

Sequence (620 aa):
DTWRYAFEEAMTDVQGVYAQKFKEEIEANSDHEIQLFPYGTLGESADIMEQTQDGILQFVDQSPGFTGSLIPEAQVFFVPYLLPTDQDHLARFFKESKAINDMFKPLYADQGLELLNMFPEGEVAMTTKTPVTTCSDLDEVKFRVMTNPLLVESYKAFGATPTPLPWGEVYGGLQTNVIQGQENPTFFLYSTKIYEVTDYITYAGHNNFTTAVMANKDFYDGLSAEDQQLVQNAALAAYDHTVVYQQQAADTELAKIMEAKPEMQVTVLTDEQRSCFKEAAAEVEAKFIEMTGDSGAAILKQMKADLAATDTWRYAFEEAMTDVQGVYAQKFKEEIEANSDHEIQLFPYGTLGESADIMEQTQDGILQFVDQSPGFTGSLIPEAQVFFVPYLLPTDQDHLARFFKESKAINDMFKPLYADQGLELLNMFPEGEVAMTTKTPVTTCSDLDEVKFRVMTNPLLVESYKAFGATPTPLPWGEVYGGLQTNVIQGQENPTFFLYSTKIYEVTDYITYAGHNNFTTAVMANKDFYDGLSAEDQQLVQNAALAAYDHTVVYQQQAADTELAKIMEAKPEMQVTVLTDEQRSCFKEAAAEVEAKFIEMTGDSGAAILKQMKADLAAT

Nearest PDB structures (foldseek):
  3fxb-assembly2_B  TM=1.003E+00  e=3.540E-58  Ruegeria pomeroyi DSS-3
  2vpn-assembly2_B  TM=9.880E-01  e=8.863E-43  Halomonas elongata
  2vpn-assembly1_A  TM=9.871E-01  e=1.875E-41  Halomonas elongata
  3gyy-assembly3_C  TM=8.695E-01  e=1.633E-38  Halomonas elongata
  3gyy-assembly1_A  TM=8.788E-01  e=8.627E-38  Halomonas elongata

InterPro domains:
  IPR018389 TRAP transporter solute receptor DctP [PF03480] (38-315)
  IPR018389 TRAP transporter solute receptor DctP [PTHR33376] (7-332)
  IPR038404 TRAP transporter solute receptor DctP superfamily [G3DSA:3.40.190.170] (28-339)

Radius of gyration: 27.45 Å; Cα contacts (8 Å, |Δi|>4): 1164; chains: 2; bounding box: 64×68×84 Å

CATH classification: 3.40.190.170

GO terms:
  GO:0042597 periplasmic space (C, EXP)